Protein AF-A0A0U1QLQ9-F1 (afdb_monomer_lite)

Radius of gyration: 35.47 Å; chains: 1; bounding box: 81×44×113 Å

Sequence (411 aa):
MPATIQFEFLFEKKGKKLAPIKEKYQLQTKENSLTITPEFLYQYFPNLKDKEKVVGFNAHIDCDKLFLVIKEFTYFTLQKFGLSSGNVALLKVFDISDFFRINGLSVERFDVERSNNLIANCNIQELNIGIATNYDLIGDSSNKSPNPINTDIRESKLNRIRLFVPQARVNIQNSSCEKLVFESPVRIVEDLHIWENTTIDMLTFIGDFKKIQIKNSNLRKMLFTKNAQVEDIDIESAIIENIHNADEKTFKNKTLDNWLLIAESAKNANNPTLFSLANFEYLKLERKSNTNYLQKLLNISMELTSGYGYRPFRTVLSSLLIWILFAILYWLISIYANGGLRLINGEIISGLKGLGYAAYFSLITFTTTAFGDITPVGLLAKLFAGIQTLLGITFMSLFIFALTKRYGSFK

Organism: NCBI:txid1069536

InterPro domains:
  IPR013099 Potassium channel domain [PF07885] (323-405)

pLDDT: mean 87.82, std 10.98, range [46.94, 98.56]

Structure (mmCIF, N/CA/C/O backbone):
data_AF-A0A0U1QLQ9-F1
#
_entry.id   AF-A0A0U1QLQ9-F1
#
loop_
_atom_site.group_PDB
_atom_site.id
_atom_site.type_symbol
_atom_site.label_atom_id
_atom_site.label_alt_id
_atom_site.label_comp_id
_atom_site.label_asym_id
_atom_site.label_entity_id
_atom_site.label_seq_id
_atom_site.pdbx_PDB_ins_code
_atom_site.Cartn_x
_atom_site.Cartn_y
_atom_site.Cartn_z
_atom_site.occupancy
_atom_site.B_iso_or_equiv
_atom_site.auth_seq_id
_atom_site.auth_comp_id
_atom_site.auth_asym_id
_atom_site.auth_atom_id
_atom_site.pdbx_PDB_model_num
ATOM 1 N N . MET A 1 1 ? -35.729 -6.493 23.228 1.00 65.19 1 MET A N 1
ATOM 2 C CA . MET A 1 1 ? -35.394 -7.291 24.432 1.00 65.19 1 MET A CA 1
ATOM 3 C C . MET A 1 1 ? -34.619 -6.399 25.391 1.00 65.19 1 MET A C 1
ATOM 5 O O . MET A 1 1 ? -33.922 -5.527 24.885 1.00 65.19 1 MET A O 1
ATOM 9 N N . PRO A 1 2 ? -34.752 -6.546 26.724 1.00 79.44 2 PRO A N 1
ATOM 10 C CA . PRO A 1 2 ? -33.884 -5.821 27.650 1.00 79.44 2 PRO A CA 1
ATOM 11 C C . PRO A 1 2 ? -32.430 -6.237 27.415 1.00 79.44 2 PRO A C 1
ATOM 13 O O . PRO A 1 2 ? -32.144 -7.428 27.284 1.00 79.44 2 PRO A O 1
ATOM 16 N N . ALA A 1 3 ? -31.526 -5.265 27.345 1.00 88.19 3 ALA A N 1
ATOM 17 C CA . ALA A 1 3 ? -30.106 -5.548 27.244 1.00 88.19 3 ALA A CA 1
ATOM 18 C C . ALA A 1 3 ? -29.609 -6.097 28.585 1.00 88.19 3 ALA A C 1
ATOM 20 O O . ALA A 1 3 ? -29.922 -5.550 29.648 1.00 88.19 3 ALA A O 1
ATOM 21 N N . THR A 1 4 ? -28.834 -7.174 28.527 1.00 91.12 4 THR A N 1
ATOM 22 C CA . THR A 1 4 ? -28.222 -7.810 29.692 1.00 91.12 4 THR A CA 1
ATOM 23 C C . THR A 1 4 ? -26.712 -7.749 29.555 1.00 91.12 4 THR A C 1
ATOM 25 O O . THR A 1 4 ? -26.159 -8.171 28.543 1.00 91.12 4 THR A O 1
ATOM 28 N N . ILE A 1 5 ? -26.033 -7.242 30.582 1.00 92.81 5 ILE A N 1
ATOM 29 C CA . ILE A 1 5 ? -24.573 -7.206 30.642 1.00 92.81 5 ILE A CA 1
ATOM 30 C C . ILE A 1 5 ? -24.119 -7.880 31.930 1.00 92.81 5 ILE A C 1
ATOM 32 O O . ILE A 1 5 ? -24.529 -7.492 33.022 1.00 92.81 5 ILE A O 1
ATOM 36 N N . GLN A 1 6 ? -23.270 -8.893 31.804 1.00 92.81 6 GLN A N 1
ATOM 37 C CA . GLN A 1 6 ? -22.666 -9.584 32.935 1.00 92.81 6 GLN A CA 1
ATOM 38 C C . GLN A 1 6 ? -21.199 -9.180 33.063 1.00 92.81 6 GLN A C 1
ATOM 40 O O . GLN A 1 6 ? -20.402 -9.483 32.179 1.00 92.81 6 GLN A O 1
ATOM 45 N N . PHE A 1 7 ? -20.852 -8.542 34.174 1.00 92.56 7 PHE A N 1
ATOM 46 C CA . PHE A 1 7 ? -19.524 -8.043 34.495 1.00 92.56 7 PHE A CA 1
ATOM 47 C C . PHE A 1 7 ? -18.766 -8.964 35.450 1.00 92.56 7 PHE A C 1
ATOM 49 O O . PHE A 1 7 ? -19.333 -9.550 36.373 1.00 92.56 7 PHE A O 1
ATOM 56 N N . GLU A 1 8 ? -17.455 -8.994 35.265 1.00 90.81 8 GLU A N 1
ATOM 57 C CA . GLU A 1 8 ? -16.444 -9.445 36.214 1.00 90.81 8 GLU A CA 1
ATOM 58 C C . GLU A 1 8 ? -15.464 -8.277 36.397 1.00 90.81 8 GLU A C 1
ATOM 60 O O . GLU A 1 8 ? -14.734 -7.913 35.469 1.00 90.81 8 GLU A O 1
ATOM 65 N N . PHE A 1 9 ? -15.501 -7.629 37.564 1.00 89.06 9 PHE A N 1
ATOM 66 C CA . PHE A 1 9 ? -14.735 -6.406 37.818 1.00 89.06 9 PHE A CA 1
ATOM 67 C C . PHE A 1 9 ? -13.292 -6.692 38.241 1.00 89.06 9 PHE A C 1
ATOM 69 O O . PHE A 1 9 ? -12.988 -7.664 38.937 1.00 89.06 9 PHE A O 1
ATOM 76 N N . LEU A 1 10 ? -12.401 -5.793 37.827 1.00 83.25 10 LEU A N 1
ATOM 77 C CA . LEU A 1 10 ? -10.993 -5.769 38.201 1.00 83.25 10 LEU A CA 1
ATOM 78 C C . LEU A 1 10 ? -10.754 -4.586 39.142 1.00 83.25 10 LEU A C 1
ATOM 80 O O . LEU A 1 10 ? -11.123 -3.452 38.824 1.00 83.25 10 LEU A O 1
ATOM 84 N N . PHE A 1 11 ? -10.111 -4.853 40.278 1.00 81.06 11 PHE A N 1
ATOM 85 C CA . PHE A 1 11 ? -9.882 -3.875 41.342 1.00 81.06 11 PHE A CA 1
ATOM 86 C C . PHE A 1 11 ? -8.389 -3.607 41.550 1.00 81.06 11 PHE A C 1
ATOM 88 O O . PHE A 1 11 ? -7.538 -4.454 41.266 1.00 81.06 11 PHE A O 1
ATOM 95 N N . GLU A 1 12 ? -8.066 -2.420 42.058 1.00 70.50 12 GLU A N 1
ATOM 96 C CA . GLU A 1 12 ? -6.713 -2.061 42.483 1.00 70.50 12 GLU A CA 1
ATOM 97 C C . GLU A 1 12 ? -6.641 -1.850 43.997 1.00 70.50 12 GLU A C 1
ATOM 99 O O . GLU A 1 12 ? -7.296 -0.957 44.543 1.00 70.50 12 GLU A O 1
ATOM 104 N N . LYS A 1 13 ? -5.747 -2.598 44.661 1.00 60.44 13 LYS A N 1
ATOM 105 C CA . LYS A 1 13 ? -5.371 -2.368 46.063 1.00 60.44 13 LYS A CA 1
ATOM 106 C C . LYS A 1 13 ? -3.977 -1.782 46.143 1.00 60.44 13 LYS A C 1
ATOM 108 O O . LYS A 1 13 ? -3.011 -2.439 45.759 1.00 60.44 13 LYS A O 1
ATOM 113 N N . LYS A 1 14 ? -3.843 -0.594 46.742 1.00 55.97 14 LYS A N 1
ATOM 114 C CA . LYS A 1 14 ? -2.542 -0.010 47.139 1.00 55.97 14 LYS A CA 1
ATOM 115 C C . LYS A 1 14 ? -1.480 -0.031 46.015 1.00 55.97 14 LYS A C 1
ATOM 117 O O . LYS A 1 14 ? -0.329 -0.379 46.268 1.00 55.97 14 LYS A O 1
ATOM 122 N N . GLY A 1 15 ? -1.865 0.295 44.778 1.00 52.91 15 GLY A N 1
ATOM 123 C CA . GLY A 1 15 ? -0.939 0.378 43.639 1.00 52.91 15 GLY A CA 1
ATOM 124 C C . GLY A 1 15 ? -0.463 -0.967 43.071 1.00 52.91 15 GLY A C 1
ATOM 125 O O . GLY A 1 15 ? 0.514 -1.002 42.326 1.00 52.91 15 GLY A O 1
ATOM 126 N N . LYS A 1 16 ? -1.103 -2.090 43.432 1.00 52.94 16 LYS A N 1
ATOM 127 C CA . LYS A 1 16 ? -0.876 -3.405 42.811 1.00 52.94 16 LYS A CA 1
ATOM 128 C C . LYS A 1 16 ? -2.162 -3.888 42.131 1.00 52.94 16 LYS A C 1
ATOM 130 O O . LYS A 1 16 ? -3.211 -3.973 42.769 1.00 52.94 16 LYS A O 1
ATOM 135 N N . LYS A 1 17 ? -2.058 -4.233 40.839 1.00 53.06 17 LYS A N 1
ATOM 136 C CA . LYS A 1 17 ? -3.129 -4.827 40.016 1.00 53.06 17 LYS A CA 1
ATOM 137 C C . LYS A 1 17 ? -3.564 -6.147 40.670 1.00 53.06 17 LYS A C 1
ATOM 139 O O . LYS A 1 17 ? -2.755 -7.074 40.743 1.00 53.06 17 LYS A O 1
ATOM 144 N N . LEU A 1 18 ? -4.784 -6.228 41.207 1.00 55.88 18 LEU A N 1
ATOM 145 C CA . LEU A 1 18 ? -5.286 -7.472 41.793 1.00 55.88 18 LEU A CA 1
ATOM 146 C C . LEU A 1 18 ? -5.869 -8.398 40.721 1.00 55.88 18 LEU A C 1
ATOM 148 O O . LEU A 1 18 ? -6.335 -7.964 39.667 1.00 55.88 18 LEU A O 1
ATOM 152 N N . ALA A 1 19 ? -5.844 -9.696 41.026 1.00 54.41 19 ALA A N 1
ATOM 153 C CA . ALA A 1 19 ? -6.533 -10.728 40.264 1.00 54.41 19 ALA A CA 1
ATOM 154 C C . ALA A 1 19 ? -8.066 -10.528 40.324 1.00 54.41 19 ALA A C 1
ATOM 156 O O . ALA A 1 19 ? -8.571 -10.038 41.338 1.00 54.41 19 ALA A O 1
ATOM 157 N N . PRO A 1 20 ? -8.812 -10.914 39.269 1.00 54.22 20 PRO A N 1
ATOM 158 C CA . PRO A 1 20 ? -10.264 -10.757 39.202 1.00 54.22 20 PRO A CA 1
ATOM 159 C C . PRO A 1 20 ? -10.953 -11.422 40.394 1.00 54.22 20 PRO A C 1
ATOM 161 O O . PRO A 1 20 ? -10.746 -12.607 40.669 1.00 54.22 20 PRO A O 1
ATOM 164 N N . ILE A 1 21 ? -11.812 -10.670 41.083 1.00 56.97 21 ILE A N 1
ATOM 165 C CA . ILE A 1 21 ? -12.752 -11.261 42.033 1.00 56.97 21 ILE A CA 1
ATOM 166 C C . ILE A 1 21 ? -13.763 -12.042 41.187 1.00 56.97 21 ILE A C 1
ATOM 168 O O . ILE A 1 21 ? -14.421 -11.463 40.329 1.00 56.97 21 ILE A O 1
ATOM 172 N N . LYS A 1 22 ? -13.896 -13.356 41.414 1.00 58.44 22 LYS A N 1
ATOM 173 C CA . LYS A 1 22 ? -14.822 -14.259 40.688 1.00 58.44 22 LYS A CA 1
ATOM 174 C C . LYS A 1 22 ? -16.315 -13.979 40.952 1.00 58.44 22 LYS A C 1
ATOM 176 O O . LYS A 1 22 ? -17.156 -14.850 40.737 1.00 58.44 22 LYS A O 1
ATOM 181 N N . GLU A 1 23 ? -16.657 -12.802 41.457 1.00 76.06 23 GLU A N 1
ATOM 182 C CA . GLU A 1 23 ? -18.043 -12.386 41.620 1.00 76.06 23 GLU A CA 1
ATOM 183 C C . GLU A 1 23 ? -18.551 -11.816 40.297 1.00 76.06 23 GLU A C 1
ATOM 185 O O . GLU A 1 23 ? -17.954 -10.910 39.714 1.00 76.06 23 GLU A O 1
ATOM 190 N N . LYS A 1 24 ? -19.664 -12.375 39.830 1.00 84.69 24 LYS A N 1
ATOM 191 C CA . LYS A 1 24 ? -20.353 -11.942 38.619 1.00 84.69 24 LYS A CA 1
ATOM 192 C C . LYS A 1 24 ? -21.438 -10.946 38.997 1.00 84.69 24 LYS A C 1
ATOM 194 O O . LYS A 1 24 ? -22.264 -11.234 39.859 1.00 84.69 24 LYS A O 1
ATOM 199 N N . TYR A 1 25 ? -21.450 -9.806 38.324 1.00 89.06 25 TYR A N 1
ATOM 200 C CA . TYR A 1 25 ? -22.434 -8.746 38.516 1.00 89.06 25 TYR A CA 1
ATOM 201 C C . TYR A 1 25 ? -23.281 -8.631 37.257 1.00 89.06 25 TYR A C 1
ATOM 203 O O . TYR A 1 25 ? -22.741 -8.590 36.157 1.00 89.06 25 TYR A O 1
ATOM 211 N N . GLN A 1 26 ? -24.603 -8.591 37.390 1.00 91.38 26 GLN A N 1
ATOM 212 C CA . GLN A 1 26 ? -25.503 -8.537 36.241 1.00 91.38 26 GLN A CA 1
ATOM 213 C C . GLN A 1 26 ? -26.247 -7.206 36.220 1.00 91.38 26 GLN A C 1
ATOM 215 O O . GLN A 1 26 ? -26.861 -6.811 37.208 1.00 91.38 26 GLN A O 1
ATOM 220 N N . LEU A 1 27 ? -26.191 -6.530 35.078 1.00 91.44 27 LEU A N 1
ATOM 221 C CA . LEU A 1 27 ? -26.955 -5.332 34.772 1.00 91.44 27 LEU A CA 1
ATOM 222 C C . LEU A 1 27 ? -28.006 -5.689 33.729 1.00 91.44 27 LEU A C 1
ATOM 224 O O . LEU A 1 27 ? -27.682 -6.256 32.685 1.00 91.44 27 LEU A O 1
ATOM 228 N N . GLN A 1 28 ? -29.257 -5.342 34.005 1.00 90.19 28 GLN A N 1
ATOM 229 C CA . GLN A 1 28 ? -30.341 -5.425 33.033 1.00 90.19 28 GLN A CA 1
ATOM 230 C C . GLN A 1 28 ? -30.931 -4.036 32.843 1.00 90.19 28 GLN A C 1
ATOM 232 O O . GLN A 1 28 ? -31.251 -3.352 33.817 1.00 90.19 28 GLN A O 1
ATOM 237 N N . THR A 1 29 ? -31.086 -3.625 31.589 1.00 85.56 29 THR A N 1
ATOM 238 C CA . THR A 1 29 ? -31.722 -2.354 31.247 1.00 85.56 29 THR A CA 1
ATOM 239 C C . THR A 1 29 ? -32.743 -2.537 30.132 1.00 85.56 29 THR A C 1
ATOM 241 O O . THR A 1 29 ? -32.552 -3.322 29.203 1.00 85.56 29 THR A O 1
ATOM 244 N N . LYS A 1 30 ? -33.863 -1.819 30.243 1.00 84.88 30 LYS A N 1
ATOM 245 C CA . LYS A 1 30 ? -34.849 -1.670 29.162 1.00 84.88 30 LYS A CA 1
ATOM 246 C C . LYS A 1 30 ? -34.578 -0.430 28.310 1.00 84.88 30 LYS A C 1
ATOM 248 O O . LYS A 1 30 ? -35.260 -0.233 27.310 1.00 84.88 30 LYS A O 1
ATOM 253 N N . GLU A 1 31 ? -33.631 0.407 28.721 1.00 85.75 31 GLU A N 1
ATOM 254 C CA . GLU A 1 31 ? -33.234 1.584 27.964 1.00 85.75 31 GLU A CA 1
ATOM 255 C C . GLU A 1 31 ? -32.394 1.173 26.760 1.00 85.75 31 GLU A C 1
ATOM 257 O O . GLU A 1 31 ? -31.558 0.271 26.832 1.00 85.75 31 GLU A O 1
ATOM 262 N N . ASN A 1 32 ? -32.595 1.879 25.651 1.00 85.81 32 ASN A N 1
ATOM 263 C CA . ASN A 1 32 ? -31.818 1.653 24.438 1.00 85.81 32 ASN A CA 1
ATOM 264 C C . ASN A 1 32 ? -30.446 2.334 24.500 1.00 85.81 32 ASN A C 1
ATOM 266 O O . ASN A 1 32 ? -29.627 2.103 23.620 1.00 85.81 32 ASN A O 1
ATOM 270 N N . SER A 1 33 ? -30.178 3.162 25.511 1.00 92.25 33 SER A N 1
ATOM 271 C CA . SER A 1 33 ? -28.897 3.836 25.713 1.00 92.25 33 SER A CA 1
ATOM 272 C C . SER A 1 33 ? -28.315 3.505 27.075 1.00 92.25 33 SER A C 1
ATOM 274 O O . SER A 1 33 ? -29.016 3.591 28.076 1.00 92.25 33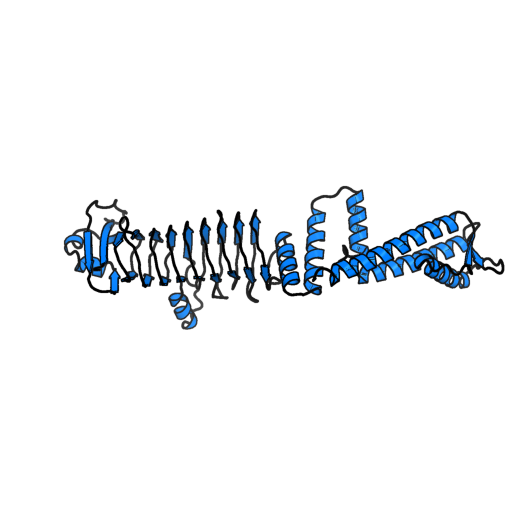 SER A O 1
ATOM 276 N N . LEU A 1 34 ? -27.026 3.189 27.121 1.00 94.69 34 LEU A N 1
ATOM 277 C CA . LEU A 1 34 ? -26.309 2.916 28.356 1.00 94.69 34 LEU A CA 1
ATOM 278 C C . LEU A 1 34 ? -24.933 3.578 28.312 1.00 94.69 34 LEU A C 1
ATOM 280 O O . LEU A 1 34 ? -24.163 3.366 27.378 1.00 94.69 34 LEU A O 1
ATOM 284 N N . THR A 1 35 ? -24.617 4.357 29.346 1.00 95.94 35 THR A N 1
ATOM 285 C CA . THR A 1 35 ? -23.278 4.922 29.544 1.00 95.94 35 THR A CA 1
ATOM 286 C C . THR A 1 35 ? -22.642 4.272 30.762 1.00 95.94 35 THR A C 1
ATOM 288 O O . THR A 1 35 ? -23.137 4.414 31.875 1.00 95.94 35 THR A O 1
ATOM 291 N N . ILE A 1 36 ? -21.546 3.551 30.547 1.00 95.38 36 ILE A N 1
ATOM 292 C CA . ILE A 1 36 ? -20.789 2.854 31.579 1.00 95.38 36 ILE A CA 1
ATOM 293 C C . ILE A 1 36 ? -19.572 3.706 31.939 1.00 95.38 36 ILE A C 1
ATOM 295 O O . ILE A 1 36 ? -18.680 3.922 31.117 1.00 95.38 36 ILE A O 1
ATOM 299 N N . THR A 1 37 ? -19.543 4.153 33.190 1.00 94.38 37 THR A N 1
ATOM 300 C CA . THR A 1 37 ? -18.423 4.853 33.833 1.00 94.38 37 THR A CA 1
ATOM 301 C C . THR A 1 37 ? -18.168 4.209 35.198 1.00 94.38 37 THR A C 1
ATOM 303 O O . THR A 1 37 ? -19.065 3.531 35.719 1.00 94.38 37 THR A O 1
ATOM 306 N N . PRO A 1 38 ? -16.992 4.406 35.815 1.00 90.44 38 PRO A N 1
ATOM 307 C CA . PRO A 1 38 ? -16.766 3.972 37.190 1.00 90.44 38 PRO A CA 1
ATOM 308 C C . PRO A 1 38 ? -17.847 4.489 38.158 1.00 90.44 38 PRO A C 1
ATOM 310 O O . PRO A 1 38 ? -18.392 3.709 38.938 1.00 90.44 38 PRO A O 1
ATOM 313 N N . GLU A 1 39 ? -18.232 5.767 38.067 1.00 90.12 39 GLU A N 1
ATOM 314 C CA . GLU A 1 39 ? -19.271 6.382 38.910 1.00 90.12 39 GLU A CA 1
ATOM 315 C C . GLU A 1 39 ? -20.626 5.698 38.737 1.00 90.12 39 GLU A C 1
ATOM 317 O O . GLU A 1 39 ? -21.284 5.381 39.729 1.00 90.12 39 GLU A O 1
ATOM 322 N N . PHE A 1 40 ? -21.025 5.439 37.488 1.00 92.00 40 PHE A N 1
ATOM 323 C CA . PHE A 1 40 ? -22.266 4.732 37.182 1.00 92.00 40 PHE A CA 1
ATOM 324 C C . PHE A 1 40 ? -22.280 3.331 37.809 1.00 92.00 40 PHE A C 1
ATOM 326 O O . PHE A 1 40 ? -23.265 2.937 38.435 1.00 92.00 40 PHE A O 1
ATOM 333 N N . LEU A 1 41 ? -21.171 2.591 37.709 1.00 90.88 41 LEU A N 1
ATOM 334 C CA . LEU A 1 41 ? -21.067 1.250 38.287 1.00 90.88 41 LEU A CA 1
ATOM 335 C C . LEU A 1 41 ? -21.163 1.268 39.819 1.00 90.88 41 LEU A C 1
ATOM 337 O O . LEU A 1 41 ? -21.852 0.419 40.380 1.00 90.88 41 LEU A O 1
ATOM 341 N N . TYR A 1 42 ? -20.552 2.242 40.503 1.00 89.00 42 TYR A N 1
ATOM 342 C CA . TYR A 1 42 ? -20.688 2.389 41.961 1.00 89.00 42 TYR A CA 1
ATOM 343 C C . TYR A 1 42 ? -22.099 2.785 42.408 1.00 89.00 42 TYR A C 1
ATOM 345 O O . TYR A 1 42 ? -22.488 2.495 43.542 1.00 89.00 42 TYR A O 1
ATOM 353 N N . GLN A 1 43 ? -22.852 3.494 41.563 1.00 89.50 43 GLN A N 1
ATOM 354 C CA . GLN A 1 43 ? -24.252 3.825 41.831 1.00 89.50 43 GLN A CA 1
ATOM 355 C C . GLN A 1 43 ? -25.154 2.601 41.651 1.00 89.50 43 GLN A C 1
ATOM 357 O O . GLN A 1 43 ? -26.009 2.349 42.498 1.00 89.50 43 GLN A O 1
ATOM 362 N N . TYR A 1 44 ? -24.944 1.830 40.580 1.00 89.94 44 TYR A N 1
ATOM 363 C CA . TYR A 1 44 ? -25.766 0.663 40.255 1.00 89.94 44 TYR A CA 1
ATOM 364 C C . TYR A 1 44 ? -25.454 -0.554 41.139 1.00 89.94 44 TYR A C 1
ATOM 366 O O . TYR A 1 44 ? -26.355 -1.308 41.501 1.00 89.94 44 TYR A O 1
ATOM 374 N N . PHE A 1 45 ? -24.190 -0.732 41.535 1.00 88.88 45 PHE A N 1
ATOM 375 C CA . PHE A 1 45 ? -23.744 -1.792 42.438 1.00 88.88 45 PHE A CA 1
ATOM 376 C C . PHE A 1 45 ? -23.136 -1.185 43.716 1.00 88.88 45 PHE A C 1
ATOM 378 O O . PHE A 1 45 ? -21.911 -1.089 43.830 1.00 88.88 45 PHE A O 1
ATOM 385 N N . PRO A 1 46 ? -23.958 -0.805 44.715 1.00 82.44 46 PRO A N 1
ATOM 386 C CA . PRO A 1 46 ? -23.480 -0.171 45.948 1.00 82.44 46 PRO A CA 1
ATOM 387 C C . PRO A 1 46 ? -22.394 -0.972 46.680 1.00 82.44 46 PRO A C 1
ATOM 389 O O . PRO A 1 46 ? -21.469 -0.381 47.229 1.00 82.44 46 PRO A O 1
ATOM 392 N N . ASN A 1 47 ? -22.449 -2.307 46.598 1.00 80.88 47 ASN A N 1
ATOM 393 C CA . ASN A 1 47 ? -21.472 -3.226 47.196 1.00 80.88 47 ASN A CA 1
ATOM 394 C C . ASN A 1 47 ? -20.039 -3.058 46.645 1.00 80.88 47 ASN A C 1
ATOM 396 O O . ASN A 1 47 ? -19.095 -3.584 47.231 1.00 80.88 47 ASN A O 1
ATOM 400 N N . LEU A 1 48 ? -19.860 -2.355 45.517 1.00 79.00 48 LEU A N 1
ATOM 401 C CA . LEU A 1 48 ? -18.541 -2.028 44.968 1.00 79.00 48 LEU A CA 1
ATOM 402 C C . LEU A 1 48 ? -17.852 -0.892 45.730 1.00 79.00 48 LEU A C 1
ATOM 404 O O . LEU A 1 48 ? -16.627 -0.846 45.738 1.00 79.00 48 LEU A O 1
ATOM 408 N N . LYS A 1 49 ? -18.598 0.013 46.383 1.00 67.25 49 LYS A N 1
ATOM 409 C CA . LYS A 1 49 ? -18.005 1.167 47.089 1.00 67.25 49 LYS A CA 1
ATOM 410 C C . LYS A 1 49 ? -17.092 0.750 48.242 1.00 67.25 49 LYS A C 1
ATOM 412 O O . LYS A 1 49 ? -16.112 1.435 48.519 1.00 67.25 49 LYS A O 1
ATOM 417 N N . ASP A 1 50 ? -17.388 -0.389 48.861 1.00 63.88 50 ASP A N 1
ATOM 418 C CA . ASP A 1 50 ? -16.607 -0.947 49.968 1.00 63.88 50 ASP A CA 1
ATOM 419 C C . ASP A 1 50 ? -15.390 -1.763 49.485 1.00 63.88 50 ASP A C 1
ATOM 421 O O . ASP A 1 50 ? -14.533 -2.152 50.282 1.00 63.88 50 ASP A O 1
ATOM 425 N N . LYS A 1 51 ? -15.294 -2.024 48.172 1.00 59.66 51 LYS A N 1
ATOM 426 C CA . LYS A 1 51 ? -14.288 -2.879 47.534 1.00 59.66 51 LYS A CA 1
ATOM 427 C C . LYS A 1 51 ? -13.444 -2.091 46.529 1.00 59.66 51 LYS A C 1
ATOM 429 O O . LYS A 1 51 ? -13.652 -2.251 45.343 1.00 59.66 51 LYS A O 1
ATOM 434 N N . GLU A 1 52 ? -12.445 -1.334 46.991 1.00 68.81 52 GLU A N 1
ATOM 435 C CA . GLU A 1 52 ? -11.346 -0.774 46.165 1.00 68.81 52 GLU A CA 1
ATOM 436 C C . GLU A 1 52 ? -11.749 -0.023 44.867 1.00 68.81 52 GLU A C 1
ATOM 438 O O . GLU A 1 52 ? -12.911 0.107 44.501 1.00 68.81 52 GLU A O 1
ATOM 443 N N . LYS A 1 53 ? -10.786 0.580 44.160 1.00 81.12 53 LYS A N 1
ATOM 444 C CA . LYS A 1 53 ? -11.094 1.307 42.918 1.00 81.12 53 LYS A CA 1
ATOM 445 C C . LYS A 1 53 ? -11.290 0.309 41.768 1.00 81.12 53 LYS A C 1
ATOM 447 O O . LYS A 1 53 ? -10.362 -0.436 41.455 1.00 81.12 53 LYS A O 1
ATOM 452 N N . VAL A 1 54 ? -12.456 0.319 41.117 1.00 85.06 54 VAL A N 1
ATOM 453 C CA . VAL A 1 54 ? -12.711 -0.386 39.849 1.00 85.06 54 VAL A CA 1
ATOM 454 C C . VAL A 1 54 ? -11.822 0.222 38.769 1.00 85.06 54 VAL A C 1
ATOM 456 O O . VAL A 1 54 ? -11.962 1.389 38.407 1.00 85.06 54 VAL A O 1
ATOM 459 N N . VAL A 1 55 ? -10.895 -0.581 38.261 1.00 87.88 55 VAL A N 1
ATOM 460 C CA . VAL A 1 55 ? -9.909 -0.172 37.247 1.00 87.88 55 VAL A CA 1
ATOM 461 C C . VAL A 1 55 ? -10.336 -0.613 35.849 1.00 87.88 55 VAL A C 1
ATOM 463 O O . VAL A 1 55 ? -9.897 -0.054 34.845 1.00 87.88 55 VAL A O 1
ATOM 466 N N . GLY A 1 56 ? -11.170 -1.648 35.777 1.00 90.88 56 GLY A N 1
ATOM 467 C CA . GLY A 1 56 ? -11.569 -2.277 34.532 1.00 90.88 56 GLY A CA 1
ATOM 468 C C . GLY A 1 56 ? -12.543 -3.426 34.733 1.00 90.88 56 GLY A C 1
ATOM 469 O O . GLY A 1 56 ? -12.932 -3.740 35.860 1.00 90.88 56 GLY A O 1
ATOM 470 N N . PHE A 1 57 ? -12.931 -4.069 33.636 1.00 92.94 57 PHE A N 1
ATOM 471 C CA . PHE A 1 57 ? -13.886 -5.174 33.676 1.00 92.94 57 PHE A CA 1
ATOM 472 C C . PHE A 1 57 ? -13.754 -6.126 32.489 1.00 92.94 57 PHE A C 1
ATOM 474 O O . PHE A 1 57 ? -13.339 -5.740 31.399 1.00 92.94 57 PHE A O 1
ATOM 481 N N . ASN A 1 58 ? -14.198 -7.363 32.687 1.00 93.75 58 ASN A N 1
ATOM 482 C CA . ASN A 1 58 ? -14.597 -8.252 31.603 1.00 93.75 58 ASN A CA 1
ATOM 483 C C . ASN A 1 58 ? -16.121 -8.321 31.587 1.00 93.75 58 ASN A C 1
ATOM 485 O O . ASN A 1 58 ? -16.734 -8.567 32.621 1.00 93.75 58 ASN A O 1
ATOM 489 N N . ALA A 1 59 ? -16.737 -8.097 30.433 1.00 94.19 59 ALA A N 1
ATOM 490 C CA . ALA A 1 59 ? -18.182 -8.077 30.290 1.00 94.19 59 ALA A CA 1
ATOM 491 C C . ALA A 1 59 ? -18.648 -8.984 29.155 1.00 94.19 59 ALA A C 1
ATOM 493 O O . ALA A 1 59 ? -18.042 -9.023 28.084 1.00 94.19 59 ALA A O 1
ATOM 494 N N . HIS A 1 60 ? -19.767 -9.663 29.390 1.00 94.44 60 HIS A N 1
ATOM 495 C CA . HIS A 1 60 ? -20.522 -10.365 28.364 1.00 94.44 60 HIS A CA 1
ATOM 496 C C . HIS A 1 60 ? -21.851 -9.650 28.135 1.00 94.44 60 HIS A C 1
ATOM 498 O O . HIS A 1 60 ? -22.580 -9.414 29.097 1.00 94.44 60 HIS A O 1
ATOM 504 N N . ILE A 1 61 ? -22.160 -9.311 26.886 1.00 93.31 61 ILE A N 1
ATOM 505 C CA . ILE A 1 61 ? -23.357 -8.561 26.506 1.00 93.31 61 ILE A CA 1
ATOM 506 C C . ILE A 1 61 ? -24.313 -9.410 25.666 1.00 93.31 61 ILE A C 1
ATOM 508 O O . ILE A 1 61 ? -23.925 -10.078 24.705 1.00 93.31 61 ILE A O 1
ATOM 512 N N . ASP A 1 62 ? -25.585 -9.352 26.034 1.00 92.31 62 ASP A N 1
ATOM 513 C CA . ASP A 1 62 ? -26.716 -9.778 25.226 1.00 92.31 62 ASP A CA 1
ATOM 514 C C . ASP A 1 62 ? -27.599 -8.560 24.959 1.00 92.31 62 ASP A C 1
ATOM 516 O O . ASP A 1 62 ? -28.182 -7.979 25.881 1.00 92.31 62 ASP A O 1
ATOM 520 N N . CYS A 1 63 ? -27.644 -8.123 23.705 1.00 90.00 63 CYS A N 1
ATOM 521 C CA . CYS A 1 63 ? -28.456 -6.992 23.299 1.00 90.00 63 CYS A CA 1
ATOM 522 C C . CYS A 1 63 ? -28.872 -7.078 21.830 1.00 90.00 63 CYS A C 1
ATOM 524 O O . CYS A 1 63 ? -28.216 -7.714 20.994 1.00 90.00 63 CYS A O 1
ATOM 526 N N . ASP A 1 64 ? -29.942 -6.348 21.525 1.00 90.19 64 ASP A N 1
ATOM 527 C CA . ASP A 1 64 ? -30.359 -6.032 20.168 1.00 90.19 64 ASP A CA 1
ATOM 528 C C . ASP A 1 64 ? -30.592 -4.520 20.057 1.00 90.19 64 ASP A C 1
ATOM 530 O O . ASP A 1 64 ? -31.505 -3.984 20.687 1.00 90.19 64 ASP A O 1
ATOM 534 N N . LYS A 1 65 ? -29.729 -3.843 19.289 1.00 88.81 65 LYS A N 1
ATOM 535 C CA . LYS A 1 65 ? -29.728 -2.393 19.018 1.00 88.81 65 LYS A CA 1
ATOM 536 C C . LYS A 1 65 ? -29.528 -1.497 20.247 1.00 88.81 65 LYS A C 1
ATOM 538 O O . LYS A 1 65 ? -30.284 -0.556 20.478 1.00 88.81 65 LYS A O 1
ATOM 543 N N . LEU A 1 66 ? -28.468 -1.753 21.013 1.00 93.12 66 LEU A N 1
ATOM 544 C CA . LEU A 1 66 ? -28.057 -0.884 22.124 1.00 93.12 66 LEU A CA 1
ATOM 545 C C . LEU A 1 66 ? -27.134 0.257 21.651 1.00 93.12 66 LEU A C 1
ATOM 547 O O . LEU A 1 66 ? -26.223 0.031 20.854 1.00 93.12 66 LEU A O 1
ATOM 551 N N . PHE A 1 67 ? -27.332 1.462 22.189 1.00 95.50 67 PHE A N 1
ATOM 552 C CA . PHE A 1 67 ? -26.368 2.564 22.170 1.00 95.50 67 PHE A CA 1
ATOM 553 C C . PHE A 1 67 ? -25.509 2.478 23.436 1.00 95.50 67 PHE A C 1
ATOM 555 O O . PHE A 1 67 ? -25.968 2.808 24.528 1.00 95.50 67 PHE A O 1
ATOM 562 N N . LEU A 1 68 ? -24.271 2.016 23.306 1.00 96.25 68 LEU A N 1
ATOM 563 C CA . LEU A 1 68 ? -23.361 1.774 24.417 1.00 96.25 68 LEU A CA 1
ATOM 564 C C . LEU A 1 68 ? -22.193 2.761 24.391 1.00 96.25 68 LEU A C 1
ATOM 566 O O . LEU A 1 68 ? -21.452 2.835 23.414 1.00 96.25 68 LEU A O 1
ATOM 570 N N . VAL A 1 69 ? -22.000 3.486 25.488 1.00 97.25 69 VAL A N 1
ATOM 571 C CA . VAL A 1 69 ? -20.844 4.362 25.702 1.00 97.25 69 VAL A CA 1
ATOM 572 C C . VAL A 1 69 ? -20.038 3.827 26.880 1.00 97.25 69 VAL A C 1
ATOM 574 O O . VAL A 1 69 ? -20.597 3.616 27.950 1.00 97.25 69 VAL A O 1
ATOM 577 N N . ILE A 1 70 ? -18.737 3.610 26.705 1.00 97.12 70 ILE A N 1
ATOM 578 C CA . ILE A 1 70 ? -17.818 3.170 27.765 1.00 97.12 70 ILE A CA 1
ATOM 579 C C . ILE A 1 70 ? -16.699 4.200 27.877 1.00 97.12 70 ILE A C 1
ATOM 581 O O . ILE A 1 70 ? -16.069 4.530 26.871 1.00 97.12 70 ILE A O 1
ATOM 585 N N . LYS A 1 71 ? -16.444 4.711 29.084 1.00 95.69 71 LYS A N 1
ATOM 586 C CA . LYS A 1 71 ? -15.407 5.728 29.289 1.00 95.69 71 LYS A CA 1
ATOM 587 C C . LYS A 1 71 ? -14.680 5.616 30.625 1.00 95.69 71 LYS A C 1
ATOM 589 O O . LYS A 1 71 ? -15.248 5.107 31.587 1.00 95.69 71 LYS A O 1
ATOM 594 N N . GLU A 1 72 ? -13.456 6.145 30.665 1.00 93.75 72 GLU A N 1
ATOM 595 C CA . GLU A 1 72 ? -12.681 6.411 31.893 1.00 93.75 72 GLU A CA 1
ATOM 596 C C . GLU A 1 72 ? -12.228 5.149 32.663 1.00 93.75 72 GLU A C 1
ATOM 598 O O . GLU A 1 72 ? -12.073 5.163 33.885 1.00 93.75 72 GLU A O 1
ATOM 603 N N . PHE A 1 73 ? -11.975 4.046 31.950 1.00 93.44 73 PHE A N 1
ATOM 604 C CA . PHE A 1 73 ? -11.383 2.828 32.521 1.00 93.44 73 PHE A CA 1
ATOM 605 C C . PHE A 1 73 ? -9.912 2.689 32.132 1.00 93.44 73 PHE A C 1
ATOM 607 O O . PHE A 1 73 ? -9.464 3.229 31.128 1.00 93.44 73 PHE A O 1
ATOM 614 N N . THR A 1 74 ? -9.148 1.900 32.880 1.00 91.69 74 THR A N 1
ATOM 615 C CA . THR A 1 74 ? -7.800 1.523 32.435 1.00 91.69 74 THR A CA 1
ATOM 616 C C . THR A 1 74 ? -7.858 0.434 31.380 1.00 91.69 74 THR A C 1
ATOM 618 O O . THR A 1 74 ? -7.127 0.486 30.399 1.00 91.69 74 THR A O 1
ATOM 621 N N . TYR A 1 75 ? -8.748 -0.540 31.560 1.00 92.19 75 TYR A N 1
ATOM 622 C CA . TYR A 1 75 ? -8.887 -1.672 30.654 1.00 92.19 75 TYR A CA 1
ATOM 623 C C . TYR A 1 75 ? -10.313 -2.209 30.654 1.00 92.19 75 TYR A C 1
ATOM 625 O O . TYR A 1 75 ? -10.954 -2.264 31.703 1.00 92.19 75 TYR A O 1
ATOM 633 N N . PHE A 1 76 ? -10.787 -2.694 29.510 1.00 95.81 76 PHE A N 1
ATOM 634 C CA . PHE A 1 76 ? -11.949 -3.574 29.508 1.00 95.81 76 PHE A CA 1
ATOM 635 C C . PHE A 1 76 ? -11.911 -4.611 28.390 1.00 95.81 76 PHE A C 1
ATOM 637 O O . PHE A 1 76 ? -11.293 -4.410 27.344 1.00 95.81 76 PHE A O 1
ATOM 644 N N . THR A 1 77 ? -12.643 -5.703 28.597 1.00 96.00 77 THR A N 1
ATOM 645 C CA . THR A 1 77 ? -13.046 -6.606 27.520 1.00 96.00 77 THR A CA 1
ATOM 646 C C . THR A 1 77 ? -14.560 -6.678 27.434 1.00 96.00 77 THR A C 1
ATOM 648 O O . THR A 1 77 ? -15.217 -6.894 28.448 1.00 96.00 77 THR A O 1
ATOM 651 N N . LEU A 1 78 ? -15.111 -6.552 26.230 1.00 96.06 78 LEU A N 1
ATOM 652 C CA . LEU A 1 78 ? -16.533 -6.746 25.954 1.00 96.06 78 LEU A CA 1
ATOM 653 C C . LEU A 1 78 ? -16.717 -7.879 24.942 1.00 96.06 78 LEU A C 1
ATOM 655 O O . LEU A 1 78 ? -16.145 -7.845 23.854 1.00 96.06 78 LEU A O 1
ATOM 659 N N . GLN A 1 79 ? -17.504 -8.891 25.293 1.00 94.94 79 GLN A N 1
ATOM 660 C CA . GLN A 1 79 ? -17.739 -10.066 24.449 1.00 94.94 79 GLN A CA 1
ATOM 661 C C . GLN A 1 79 ? -19.231 -10.357 24.327 1.00 94.94 79 GLN A C 1
ATOM 663 O O . GLN A 1 79 ? -19.997 -10.009 25.221 1.00 94.94 79 GLN A O 1
ATOM 668 N N . LYS A 1 80 ? -19.669 -11.025 23.259 1.00 91.56 80 LYS A N 1
ATOM 669 C CA . LYS A 1 80 ? -21.056 -11.514 23.200 1.00 91.56 80 LYS A CA 1
ATOM 670 C C . LYS A 1 80 ? -21.331 -12.576 24.273 1.00 91.56 80 LYS A C 1
ATOM 672 O O . LYS A 1 80 ? -20.456 -13.366 24.627 1.00 91.56 80 LYS A O 1
ATOM 677 N N . PHE A 1 81 ? -22.560 -12.617 24.775 1.00 84.75 81 PHE A N 1
ATOM 678 C CA . PHE A 1 81 ? -23.013 -13.640 25.715 1.00 84.75 81 PHE A CA 1
ATOM 679 C C . PHE A 1 81 ? -23.472 -14.911 24.977 1.00 84.75 81 PHE A C 1
ATOM 681 O O . PHE A 1 81 ? -24.565 -14.966 24.420 1.00 84.75 81 PHE A O 1
ATOM 688 N N . GLY A 1 82 ? -22.651 -15.965 24.980 1.00 79.88 82 GLY A N 1
ATOM 689 C CA . GLY A 1 82 ? -23.022 -17.259 24.393 1.00 79.88 82 GLY A CA 1
ATOM 690 C C . GLY A 1 82 ? -23.393 -17.166 22.904 1.00 79.88 82 GLY A C 1
ATOM 691 O O . GLY A 1 82 ? -22.573 -16.765 22.078 1.00 79.88 82 GLY A O 1
ATOM 692 N N . LEU A 1 83 ? -24.627 -17.562 22.570 1.00 71.25 83 LEU A N 1
ATOM 693 C CA . LEU A 1 83 ? -25.188 -17.549 21.209 1.00 71.25 83 LEU A CA 1
ATOM 694 C C . LEU A 1 83 ? -26.033 -16.297 20.906 1.00 71.25 83 LEU A C 1
ATOM 696 O O . LEU A 1 83 ? -26.770 -16.290 19.922 1.00 71.25 83 LEU A O 1
ATOM 700 N N . SER A 1 84 ? -25.964 -15.256 21.742 1.00 79.31 84 SER A N 1
ATOM 701 C CA . SER A 1 84 ? -26.729 -14.029 21.516 1.00 79.31 84 SER A CA 1
ATOM 702 C C . SER A 1 84 ? -26.345 -13.321 20.214 1.00 79.31 84 SER A C 1
ATOM 704 O O . SER A 1 84 ? -25.239 -13.489 19.686 1.00 79.31 84 SER A O 1
ATOM 706 N N . SER A 1 85 ? -27.262 -12.491 19.704 1.00 72.62 85 SER A N 1
ATOM 707 C CA . SER A 1 85 ? -27.024 -11.657 18.520 1.00 72.62 85 SER A CA 1
ATOM 708 C C . SER A 1 85 ? -25.911 -10.632 18.742 1.00 72.62 85 SER A C 1
ATOM 710 O O . SER A 1 85 ? -25.251 -10.252 17.778 1.00 72.62 85 SER A O 1
ATOM 712 N N . GLY A 1 86 ? -25.698 -10.185 19.991 1.00 82.19 86 GLY A N 1
ATOM 713 C CA . GLY A 1 86 ? -24.640 -9.234 20.354 1.00 82.19 86 GLY A CA 1
ATOM 714 C C . GLY A 1 86 ? -24.642 -7.976 19.480 1.00 82.19 86 GLY A C 1
ATOM 715 O O . GLY A 1 86 ? -23.572 -7.502 19.095 1.00 82.19 86 GLY A O 1
ATOM 716 N N . ASN A 1 87 ? -25.835 -7.501 19.103 1.00 91.56 87 ASN A N 1
ATOM 717 C CA . ASN A 1 87 ? -26.019 -6.457 18.103 1.00 91.56 87 ASN A CA 1
ATOM 718 C C . ASN A 1 87 ? -26.068 -5.084 18.780 1.00 91.56 87 ASN A C 1
ATOM 720 O O . ASN A 1 87 ? -27.032 -4.753 19.478 1.00 91.56 87 ASN A O 1
ATOM 724 N N . VAL A 1 88 ? -25.022 -4.292 18.582 1.00 94.44 88 VAL A N 1
ATOM 725 C CA . VAL A 1 88 ? -24.851 -2.957 19.153 1.00 94.44 88 VAL A CA 1
ATOM 726 C C . VAL A 1 88 ? -25.030 -1.936 18.030 1.00 94.44 88 VAL A C 1
ATOM 728 O O . VAL A 1 88 ? -24.269 -1.919 17.068 1.00 94.44 88 VAL A O 1
ATOM 731 N N . ALA A 1 89 ? -26.033 -1.065 18.138 1.00 95.44 89 ALA A N 1
ATOM 732 C CA . ALA A 1 89 ? -26.279 -0.047 17.114 1.00 95.44 89 ALA A CA 1
ATOM 733 C C . ALA A 1 89 ? -25.160 1.008 17.106 1.00 95.44 89 ALA A C 1
ATOM 735 O O . ALA A 1 89 ? -24.662 1.422 16.063 1.00 95.44 89 ALA A O 1
ATOM 736 N N . LEU A 1 90 ? -24.711 1.419 18.290 1.00 97.06 90 LEU A N 1
ATOM 737 C CA . LEU A 1 90 ? -23.605 2.355 18.431 1.00 97.06 90 LEU A CA 1
ATOM 738 C C . LEU A 1 90 ? -22.750 1.947 19.616 1.00 97.06 90 LEU A C 1
ATOM 740 O O . LEU A 1 90 ? -23.246 1.917 20.739 1.00 97.06 90 LEU A O 1
ATOM 744 N N . LEU A 1 91 ? -21.471 1.696 19.379 1.00 97.75 91 LEU A N 1
ATOM 745 C CA . LEU A 1 91 ? -20.480 1.568 20.435 1.00 97.75 91 LEU A CA 1
ATOM 746 C C . LEU A 1 91 ? -19.591 2.807 20.409 1.00 97.75 91 LEU A C 1
ATOM 748 O O . LEU A 1 91 ? -19.038 3.149 19.367 1.00 97.75 91 LEU A O 1
ATOM 752 N N . LYS A 1 92 ? -19.444 3.488 21.543 1.00 97.69 92 LYS A N 1
ATOM 753 C CA . LYS A 1 92 ? -18.455 4.554 21.698 1.00 97.69 92 LYS A CA 1
ATOM 754 C C . LYS A 1 92 ? -17.541 4.268 22.870 1.00 97.69 92 LYS A C 1
ATOM 756 O O . LYS A 1 92 ? -18.016 3.967 23.964 1.00 97.69 92 LYS A O 1
ATOM 761 N N . VAL A 1 93 ? -16.242 4.386 22.643 1.00 97.44 93 VAL A N 1
ATOM 762 C CA . VAL A 1 93 ? -15.221 4.139 23.660 1.00 97.44 93 VAL A CA 1
ATOM 763 C C . VAL A 1 93 ? -14.320 5.355 23.773 1.00 97.44 93 VAL A C 1
ATOM 765 O O . VAL A 1 93 ? -13.765 5.798 22.770 1.00 97.44 93 VAL A O 1
ATOM 768 N N . PHE A 1 94 ? -14.174 5.880 24.987 1.00 94.38 94 PHE A N 1
ATOM 769 C CA . PHE A 1 94 ? -13.382 7.076 25.262 1.00 94.38 94 PHE A CA 1
ATOM 770 C C . PHE A 1 94 ? -12.402 6.843 26.407 1.00 94.38 94 PHE A C 1
ATOM 772 O O . PHE A 1 94 ? -12.759 6.249 27.423 1.00 94.38 94 PHE A O 1
ATOM 779 N N . ASP A 1 95 ? -11.202 7.404 26.270 1.00 92.94 95 ASP A N 1
ATOM 780 C CA . ASP A 1 95 ? -10.267 7.600 27.382 1.00 92.94 95 ASP A CA 1
ATOM 781 C C . ASP A 1 95 ? -9.942 6.309 28.151 1.00 92.94 95 ASP A C 1
ATOM 783 O O . ASP A 1 95 ? -9.969 6.270 29.384 1.00 92.94 95 ASP A O 1
ATOM 787 N N . ILE A 1 96 ? -9.639 5.237 27.410 1.00 94.50 96 ILE A N 1
ATOM 788 C CA . ILE A 1 96 ? -9.122 3.992 27.976 1.00 94.50 96 ILE A CA 1
ATOM 789 C C . ILE A 1 96 ? -7.603 4.071 28.052 1.00 94.50 96 ILE A C 1
ATOM 791 O O . ILE A 1 96 ? -6.930 4.102 27.021 1.00 94.50 96 ILE A O 1
ATOM 795 N N . SER A 1 97 ? -7.063 4.110 29.271 1.00 90.69 97 SER A N 1
ATOM 796 C CA . SER A 1 97 ? -5.658 4.485 29.476 1.00 90.69 97 SER A CA 1
ATOM 797 C C . SER A 1 97 ? -4.634 3.420 29.062 1.00 90.69 97 SER A C 1
ATOM 799 O O . SER A 1 97 ? -3.536 3.792 28.655 1.00 90.69 97 SER A O 1
ATOM 801 N N . ASP A 1 98 ? -4.970 2.127 29.132 1.00 91.69 98 ASP A N 1
ATOM 802 C CA . ASP A 1 98 ? -4.096 1.023 28.702 1.00 91.69 98 ASP A CA 1
ATOM 803 C C . ASP A 1 98 ? -4.546 0.491 27.330 1.00 91.69 98 ASP A C 1
ATOM 805 O O . ASP A 1 98 ? -3.995 0.867 26.292 1.00 91.69 98 ASP A O 1
ATOM 809 N N . PHE A 1 99 ? -5.596 -0.337 27.302 1.00 92.81 99 PHE A N 1
ATOM 810 C CA . PHE A 1 99 ? -6.216 -0.836 26.072 1.00 92.81 99 PHE A CA 1
ATOM 811 C C . PHE A 1 99 ? -7.613 -1.399 26.340 1.00 92.81 99 PHE A C 1
ATOM 813 O O . PHE A 1 99 ? -7.966 -1.695 27.479 1.00 92.81 99 PHE A O 1
ATOM 820 N N . PHE A 1 100 ? -8.398 -1.632 25.293 1.00 97.06 100 PHE A N 1
ATOM 821 C CA . PHE A 1 100 ? -9.601 -2.453 25.400 1.00 97.06 100 PHE A CA 1
ATOM 822 C C . PHE A 1 100 ? -9.664 -3.537 24.332 1.00 97.06 100 PHE A C 1
ATOM 824 O O . PHE A 1 100 ? -9.015 -3.458 23.287 1.00 97.06 100 PHE A O 1
ATOM 831 N N . ARG A 1 101 ? -10.491 -4.550 24.592 1.00 97.69 101 ARG A N 1
ATOM 832 C CA . ARG A 1 101 ? -10.788 -5.620 23.647 1.00 97.69 101 ARG A CA 1
ATOM 833 C C . ARG A 1 101 ? -12.286 -5.742 23.417 1.00 97.69 101 ARG A C 1
ATOM 835 O O . ARG A 1 101 ? -13.058 -5.787 24.372 1.00 97.69 101 ARG A O 1
ATOM 842 N N . ILE A 1 102 ? -12.691 -5.892 22.163 1.00 97.19 102 ILE A N 1
ATOM 843 C CA . ILE A 1 102 ? -14.025 -6.390 21.828 1.00 97.19 102 ILE A CA 1
ATOM 844 C C . ILE A 1 102 ? -13.931 -7.725 21.096 1.00 97.19 102 ILE A C 1
ATOM 846 O O . ILE A 1 102 ? -12.982 -7.956 20.343 1.00 97.19 102 ILE A O 1
ATOM 850 N N . ASN A 1 103 ? -14.880 -8.622 21.365 1.00 96.00 103 ASN A N 1
ATOM 851 C CA . ASN A 1 103 ? -14.876 -9.963 20.795 1.00 96.00 103 ASN A CA 1
ATOM 852 C C . ASN A 1 103 ? -16.276 -10.442 20.395 1.00 96.00 103 ASN A C 1
ATOM 854 O O . ASN A 1 103 ? -17.172 -10.520 21.238 1.00 96.00 103 ASN A O 1
ATOM 858 N N . GLY A 1 104 ? -16.453 -10.844 19.138 1.00 95.38 104 GLY A N 1
ATOM 859 C CA . GLY A 1 104 ? -17.670 -11.545 18.724 1.00 95.38 104 GLY A CA 1
ATOM 860 C C . GLY A 1 104 ? -18.911 -10.662 18.574 1.00 95.38 104 GLY A C 1
ATOM 861 O O . GLY A 1 104 ? -20.013 -11.201 18.613 1.00 95.38 104 GLY A O 1
ATOM 862 N N . LEU A 1 105 ? -18.764 -9.338 18.466 1.00 95.88 105 LEU A N 1
ATOM 863 C CA . LEU A 1 105 ? -19.890 -8.397 18.413 1.00 95.88 105 LEU A CA 1
ATOM 864 C C . LEU A 1 105 ? -20.259 -8.019 16.975 1.00 95.88 105 LEU A C 1
ATOM 866 O O . LEU A 1 105 ? -19.391 -7.934 16.104 1.00 95.88 105 LEU A O 1
ATOM 870 N N . SER A 1 106 ? -21.541 -7.725 16.754 1.00 96.44 106 SER A N 1
ATOM 871 C CA . SER A 1 106 ? -22.010 -7.029 15.554 1.00 96.44 106 SER A CA 1
ATOM 872 C C . SER A 1 106 ? -22.253 -5.569 15.912 1.00 96.44 106 SER A C 1
ATOM 874 O O . SER A 1 106 ? -23.043 -5.294 16.813 1.00 96.44 106 SER A O 1
ATOM 876 N N . VAL A 1 107 ? -21.570 -4.636 15.250 1.00 97.44 107 VAL A N 1
ATOM 877 C CA . VAL A 1 107 ? -21.661 -3.205 15.560 1.00 97.44 107 VAL A CA 1
ATOM 878 C C . VAL A 1 107 ? -21.972 -2.409 14.297 1.00 97.44 107 VAL A C 1
ATOM 880 O O . VAL A 1 107 ? -21.224 -2.475 13.325 1.00 97.44 107 VAL A O 1
ATOM 883 N N . GLU A 1 108 ? -23.059 -1.638 14.285 1.00 97.69 108 GLU A N 1
ATOM 884 C CA . GLU A 1 108 ? -23.372 -0.791 13.122 1.00 97.69 108 GLU A CA 1
ATOM 885 C C . GLU A 1 108 ? -22.378 0.378 13.047 1.00 97.69 108 GLU A C 1
ATOM 887 O O . GLU A 1 108 ? -21.659 0.529 12.061 1.00 97.69 108 GLU A O 1
ATOM 892 N N . ARG A 1 109 ? -22.233 1.149 14.129 1.00 97.94 109 ARG A N 1
ATOM 893 C CA . ARG A 1 109 ? -21.216 2.202 14.222 1.00 97.94 109 ARG A CA 1
ATOM 894 C C . ARG A 1 109 ? -20.358 2.057 15.468 1.00 97.94 109 ARG A C 1
ATOM 896 O O . ARG A 1 109 ? -20.875 1.984 16.580 1.00 97.94 109 ARG A O 1
ATOM 903 N N . PHE A 1 110 ? -19.045 2.077 15.289 1.00 98.25 110 PHE A N 1
ATOM 904 C CA . PHE A 1 110 ? -18.073 2.015 16.367 1.00 98.25 110 PHE A CA 1
ATOM 905 C C . PHE A 1 110 ? -17.142 3.230 16.318 1.00 98.25 110 PHE A C 1
ATOM 907 O O . PHE A 1 110 ? -16.337 3.351 15.400 1.00 98.25 110 PHE A O 1
ATOM 914 N N . ASP A 1 111 ? -17.230 4.112 17.315 1.00 97.69 111 ASP A N 1
ATOM 915 C CA . ASP A 1 111 ? -16.318 5.246 17.467 1.00 97.69 111 ASP A CA 1
ATOM 916 C C . ASP A 1 111 ? -15.346 4.998 18.641 1.00 97.69 111 ASP A C 1
ATOM 918 O O . ASP A 1 111 ? -15.766 4.701 19.764 1.00 97.69 111 ASP A O 1
ATOM 922 N N . VAL A 1 112 ? -14.043 5.131 18.392 1.00 96.44 112 VAL A N 1
ATOM 923 C CA . VAL A 1 112 ? -12.974 4.938 19.383 1.00 96.44 112 VAL A CA 1
ATOM 924 C C . VAL A 1 112 ? -12.163 6.217 19.522 1.00 96.44 112 VAL A C 1
ATOM 926 O O . VAL A 1 112 ? -11.617 6.715 18.541 1.00 96.44 112 VAL A O 1
ATOM 929 N N . GLU A 1 113 ? -12.017 6.724 20.742 1.00 93.88 113 GLU A N 1
ATOM 930 C CA . GLU A 1 113 ? -11.289 7.958 21.032 1.00 93.88 113 GLU A CA 1
ATOM 931 C C . GLU A 1 113 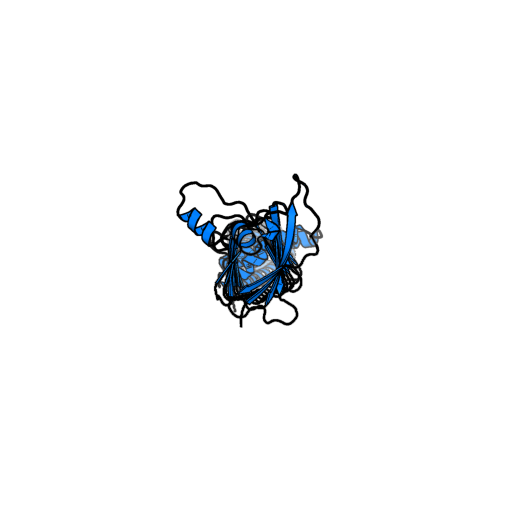? -10.217 7.731 22.099 1.00 93.88 113 GLU A C 1
ATOM 933 O O . GLU A 1 113 ? -10.485 7.146 23.153 1.00 93.88 113 GLU A O 1
ATOM 938 N N . ARG A 1 114 ? -8.997 8.216 21.825 1.00 91.62 114 ARG A N 1
ATOM 939 C CA . ARG A 1 114 ? -7.853 8.232 22.762 1.00 91.62 114 ARG A CA 1
ATOM 940 C C . ARG A 1 114 ? -7.615 6.893 23.479 1.00 91.62 114 ARG A C 1
ATOM 942 O O . ARG A 1 114 ? -7.321 6.867 24.666 1.00 91.62 114 ARG A O 1
ATOM 949 N N . SER A 1 115 ? -7.781 5.785 22.756 1.00 95.06 115 SER A N 1
ATOM 950 C CA . SER A 1 115 ? -7.770 4.437 23.330 1.00 95.06 115 SER A CA 1
ATOM 951 C C . SER A 1 115 ? -7.105 3.440 22.385 1.00 95.06 115 SER A C 1
ATOM 953 O O . SER A 1 115 ? -7.468 3.362 21.207 1.00 95.06 115 SER A O 1
ATOM 955 N N . ASN A 1 116 ? -6.179 2.635 22.909 1.00 96.88 116 ASN A N 1
ATOM 956 C CA . ASN A 1 116 ? -5.656 1.471 22.191 1.00 96.88 116 ASN A CA 1
ATOM 957 C C . ASN A 1 116 ? -6.720 0.371 22.137 1.00 96.88 116 ASN A C 1
ATOM 959 O O . ASN A 1 116 ? -7.450 0.162 23.111 1.00 96.88 116 ASN A O 1
ATOM 963 N N . ASN A 1 117 ? -6.799 -0.349 21.020 1.00 97.25 117 ASN A N 1
ATOM 964 C CA . ASN A 1 117 ? -7.897 -1.276 20.774 1.00 97.25 117 ASN A CA 1
ATOM 965 C C . ASN A 1 117 ? -7.462 -2.596 20.125 1.00 97.25 117 ASN A C 1
ATOM 967 O O . ASN A 1 117 ? -6.557 -2.637 19.294 1.00 97.25 117 ASN A O 1
ATOM 971 N N . LEU A 1 118 ? -8.159 -3.666 20.516 1.00 98.19 118 LEU A N 1
ATOM 972 C CA . LEU A 1 118 ? -8.148 -4.971 19.864 1.00 98.19 118 LEU A CA 1
ATOM 973 C C . LEU A 1 118 ? -9.584 -5.376 19.510 1.00 98.19 118 LEU A C 1
ATOM 975 O O . LEU A 1 118 ? -10.422 -5.590 20.389 1.00 98.19 118 LEU A O 1
ATOM 979 N N . ILE A 1 119 ? -9.854 -5.522 18.222 1.00 98.19 119 ILE A N 1
ATOM 980 C CA . ILE A 1 119 ? -11.146 -5.898 17.658 1.00 98.19 119 ILE A CA 1
ATOM 981 C C . ILE A 1 119 ? -11.007 -7.301 17.074 1.00 98.19 119 ILE A C 1
ATOM 983 O O . ILE A 1 119 ? -10.281 -7.498 16.103 1.00 98.19 119 ILE A O 1
ATOM 987 N N . ALA A 1 120 ? -11.677 -8.285 17.671 1.00 97.62 120 ALA A N 1
ATOM 988 C CA . ALA A 1 120 ? -11.561 -9.682 17.264 1.00 97.62 120 ALA A CA 1
ATOM 989 C C . ALA A 1 120 ? -12.928 -10.302 16.957 1.00 97.62 120 ALA A C 1
ATOM 991 O O . ALA A 1 120 ? -13.874 -10.099 17.713 1.00 97.62 120 ALA A O 1
ATOM 992 N N . ASN A 1 121 ? -13.030 -11.121 15.908 1.00 97.06 121 ASN A N 1
ATOM 993 C CA . ASN A 1 121 ? -14.256 -11.867 15.585 1.00 97.06 121 ASN A CA 1
ATOM 994 C C . ASN A 1 121 ? -15.514 -10.983 15.452 1.00 97.06 121 ASN A C 1
ATOM 996 O O . ASN A 1 121 ? -16.621 -11.422 15.763 1.00 97.06 121 ASN A O 1
ATOM 1000 N N . CYS A 1 122 ? -15.362 -9.724 15.041 1.00 97.50 122 CYS A N 1
ATOM 1001 C CA . CYS A 1 122 ? -16.463 -8.767 14.979 1.00 97.50 122 CYS A CA 1
ATOM 1002 C C . CYS A 1 122 ? -16.980 -8.580 13.547 1.00 97.50 122 CYS A C 1
ATOM 1004 O O . CYS A 1 122 ? -16.250 -8.758 12.571 1.00 97.50 122 CYS A O 1
ATOM 1006 N N . ASN A 1 123 ? -18.239 -8.161 13.434 1.00 97.75 123 ASN A N 1
ATOM 1007 C CA . ASN A 1 123 ? -18.825 -7.651 12.198 1.00 97.75 123 ASN A CA 1
ATOM 1008 C C . ASN A 1 123 ? -19.169 -6.171 12.395 1.00 97.75 123 ASN A C 1
ATOM 1010 O O . ASN A 1 123 ? -20.049 -5.859 13.192 1.00 97.75 123 ASN A O 1
ATOM 1014 N N . ILE A 1 124 ? -18.457 -5.260 11.733 1.00 98.19 124 ILE A N 1
ATOM 1015 C CA . ILE A 1 124 ? -18.578 -3.817 11.972 1.00 98.19 124 ILE A CA 1
ATOM 1016 C C . ILE A 1 124 ? -18.921 -3.099 10.671 1.00 98.19 124 ILE A C 1
ATOM 1018 O O . ILE A 1 124 ? -18.146 -3.142 9.722 1.00 98.19 124 ILE A O 1
ATOM 1022 N N . GLN A 1 125 ? -20.041 -2.381 10.602 1.00 98.19 125 GLN A N 1
ATOM 1023 C CA . GLN A 1 125 ? -20.338 -1.628 9.376 1.00 98.19 125 GLN A CA 1
ATOM 1024 C C . GLN A 1 125 ? -19.418 -0.406 9.261 1.00 98.19 125 GLN A C 1
ATOM 1026 O O . GLN A 1 125 ? -18.788 -0.197 8.226 1.00 98.19 125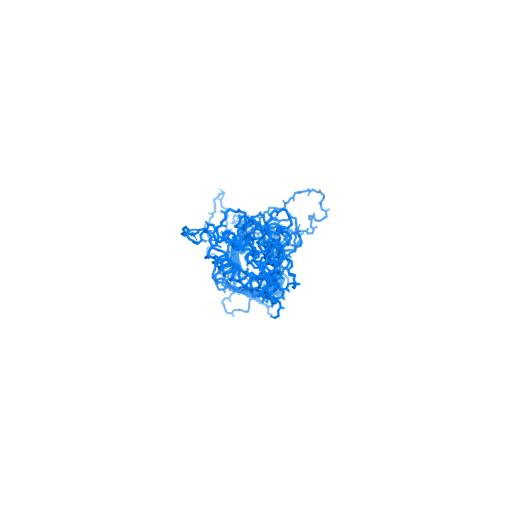 GLN A O 1
ATOM 1031 N N . GLU A 1 126 ? -19.268 0.378 10.327 1.00 98.25 126 GLU A N 1
ATOM 1032 C CA . GLU A 1 126 ? -18.390 1.547 10.319 1.00 98.25 126 GLU A CA 1
ATOM 1033 C C . GLU A 1 126 ? -17.551 1.652 11.596 1.00 98.25 126 GLU A C 1
ATOM 1035 O O . GLU A 1 126 ? -18.087 1.784 12.693 1.00 98.25 126 GLU A O 1
ATOM 1040 N N . LEU A 1 127 ? -16.226 1.631 11.442 1.00 98.31 127 LEU A N 1
ATOM 1041 C CA . LEU A 1 127 ? -15.246 1.868 12.498 1.00 98.31 127 LEU A CA 1
ATOM 1042 C C . LEU A 1 127 ? -14.571 3.225 12.283 1.00 98.31 127 LEU A C 1
ATOM 1044 O O . LEU A 1 127 ? -13.891 3.439 11.279 1.00 98.31 127 LEU A O 1
ATOM 1048 N N . ASN A 1 128 ? -14.720 4.124 13.248 1.00 97.00 128 ASN A N 1
ATOM 1049 C CA . ASN A 1 128 ? -14.083 5.432 13.270 1.00 97.00 128 ASN A CA 1
ATOM 1050 C C . ASN A 1 128 ? -13.123 5.506 14.448 1.00 97.00 128 ASN A C 1
ATOM 1052 O O . ASN A 1 128 ? -13.518 5.284 15.590 1.00 97.00 128 ASN A O 1
ATOM 1056 N N . ILE A 1 129 ? -11.875 5.869 14.182 1.00 94.56 129 ILE A N 1
ATOM 1057 C CA . ILE A 1 129 ? -10.868 5.995 15.228 1.00 94.56 129 ILE A CA 1
ATOM 1058 C C . ILE A 1 129 ? -10.335 7.421 15.256 1.00 94.56 129 ILE A C 1
ATOM 1060 O O . ILE A 1 129 ? -9.671 7.874 14.321 1.00 94.56 129 ILE A O 1
ATOM 1064 N N . GLY A 1 130 ? -10.611 8.116 16.356 1.00 91.06 130 GLY A N 1
ATOM 1065 C CA . GLY A 1 130 ? -10.128 9.462 16.623 1.00 91.06 130 GLY A CA 1
ATOM 1066 C C . GLY A 1 130 ? -10.923 10.567 15.930 1.00 91.06 130 GLY A C 1
ATOM 1067 O O . GLY A 1 130 ? -10.353 11.623 15.657 1.00 91.06 130 GLY A O 1
ATOM 1068 N N . ILE A 1 131 ? -12.191 10.332 15.577 1.00 87.94 131 ILE A N 1
ATOM 1069 C CA . ILE A 1 131 ? -13.003 11.304 14.836 1.00 87.94 131 ILE A CA 1
ATOM 1070 C C . ILE A 1 131 ? -13.251 12.565 15.668 1.00 87.94 131 ILE A C 1
ATOM 1072 O O . ILE A 1 131 ? -13.023 13.667 15.173 1.00 87.94 131 ILE A O 1
ATOM 1076 N N . ALA A 1 132 ? -13.646 12.420 16.935 1.00 84.62 132 ALA A N 1
ATOM 1077 C CA . ALA A 1 132 ? -13.866 13.551 17.833 1.00 84.62 132 ALA A CA 1
ATOM 1078 C C . ALA A 1 132 ? -12.541 14.249 18.156 1.00 84.62 132 ALA A C 1
ATOM 1080 O O . ALA A 1 132 ? -12.433 15.460 17.995 1.00 84.62 132 ALA A O 1
ATOM 1081 N N . THR A 1 133 ? -11.501 13.470 18.467 1.00 81.00 133 THR A N 1
ATOM 1082 C CA . THR A 1 133 ? -10.150 13.996 18.710 1.00 81.00 133 THR A CA 1
ATOM 1083 C C . THR A 1 133 ? -9.645 14.820 17.519 1.00 81.00 133 THR A C 1
ATOM 1085 O O . THR A 1 133 ? -8.987 15.840 17.691 1.00 81.00 133 THR A O 1
ATOM 1088 N N . ASN A 1 134 ? -9.948 14.409 16.285 1.00 78.88 134 ASN A N 1
ATOM 1089 C CA . ASN A 1 134 ? -9.577 15.164 15.094 1.00 78.88 134 ASN A CA 1
ATOM 1090 C C . ASN A 1 134 ? -10.350 16.482 14.949 1.00 78.88 134 ASN A C 1
ATOM 1092 O O . ASN A 1 134 ? -9.740 17.472 14.557 1.00 78.88 134 ASN A O 1
ATOM 1096 N N . TYR A 1 135 ? -11.643 16.520 15.290 1.00 76.12 135 TYR A N 1
ATOM 1097 C CA . TYR A 1 135 ? -12.408 17.771 15.319 1.00 76.12 135 TYR A CA 1
ATOM 1098 C C . TYR A 1 135 ? -11.873 18.753 16.365 1.00 76.12 135 TYR A C 1
ATOM 1100 O O . TYR A 1 135 ? -11.707 19.929 16.041 1.00 76.12 135 TYR A O 1
ATOM 1108 N N . ASP A 1 136 ? -11.532 18.269 17.563 1.00 71.06 136 ASP A N 1
ATOM 1109 C CA . ASP A 1 136 ? -10.941 19.095 18.625 1.00 71.06 136 ASP A CA 1
ATOM 1110 C C . ASP A 1 136 ? -9.650 19.780 18.139 1.00 71.06 136 ASP A C 1
ATOM 1112 O O . ASP A 1 136 ? -9.427 20.963 18.378 1.00 71.06 136 ASP A O 1
ATOM 1116 N N . LEU A 1 137 ? -8.834 19.062 17.362 1.00 69.44 137 LEU A N 1
ATOM 1117 C CA . LEU A 1 137 ? -7.554 19.551 16.835 1.00 69.44 137 LEU A CA 1
ATOM 1118 C C . LEU A 1 137 ? -7.680 20.516 15.653 1.00 69.44 137 LEU A C 1
ATOM 1120 O O . LEU A 1 137 ? -6.757 21.276 15.393 1.00 69.44 137 LEU A O 1
ATOM 1124 N N . ILE A 1 138 ? -8.790 20.484 14.913 1.00 68.88 138 ILE A N 1
ATOM 1125 C CA . ILE A 1 138 ? -9.069 21.495 13.882 1.00 68.88 138 ILE A CA 1
ATOM 1126 C C . ILE A 1 138 ? -9.505 22.814 14.544 1.00 68.88 138 ILE A C 1
ATOM 1128 O O . ILE A 1 138 ? -9.277 23.885 13.985 1.00 68.88 138 ILE A O 1
ATOM 1132 N N . GLY A 1 139 ? -10.131 22.737 15.725 1.00 62.12 139 GLY A N 1
ATOM 1133 C CA . GLY A 1 139 ? -10.575 23.898 16.498 1.00 62.12 139 GLY A CA 1
ATOM 1134 C C . GLY A 1 139 ? -9.507 24.516 17.407 1.00 62.12 139 GLY A C 1
ATOM 1135 O O . GLY A 1 139 ? -9.624 25.694 17.742 1.00 62.12 139 GLY A O 1
ATOM 1136 N N . ASP A 1 140 ? -8.480 23.757 17.795 1.00 60.59 140 ASP A N 1
ATOM 1137 C CA . ASP A 1 140 ? -7.406 24.215 18.680 1.00 60.59 140 ASP A CA 1
ATOM 1138 C C . ASP A 1 140 ? -6.153 24.636 17.888 1.00 60.59 140 ASP A C 1
ATOM 1140 O O . ASP A 1 140 ? -5.596 23.876 17.100 1.00 60.59 140 ASP A O 1
ATOM 1144 N N . SER A 1 141 ? -5.688 25.871 18.104 1.00 53.94 141 SER A N 1
ATOM 1145 C CA . SER A 1 141 ? -4.468 26.416 17.489 1.00 53.94 141 SER A CA 1
ATOM 1146 C C . SER A 1 141 ? -3.186 25.931 18.174 1.00 53.94 141 SER A C 1
ATOM 1148 O O . SER A 1 141 ? -2.078 26.222 17.708 1.00 53.94 141 SER A O 1
ATOM 1150 N N . SER A 1 142 ? -3.313 25.180 19.274 1.00 57.50 142 SER A N 1
ATOM 1151 C CA . SER A 1 142 ? -2.191 24.492 19.892 1.00 57.50 142 SER A CA 1
ATOM 1152 C C . SER A 1 142 ? -1.747 23.327 18.990 1.00 57.50 142 SER A C 1
ATOM 1154 O O . SER A 1 142 ? -2.452 22.350 18.773 1.00 57.50 142 SER A O 1
ATOM 1156 N N . ASN A 1 143 ? -0.546 23.434 18.418 1.00 54.56 143 ASN A N 1
ATOM 1157 C CA . ASN A 1 143 ? 0.039 22.495 17.445 1.00 54.56 143 ASN A CA 1
ATOM 1158 C C . ASN A 1 143 ? 0.367 21.093 18.027 1.00 54.56 143 ASN A C 1
ATOM 1160 O O . ASN A 1 143 ? 1.292 20.413 17.575 1.00 54.56 143 ASN A O 1
ATOM 1164 N N . LYS A 1 144 ? -0.312 20.665 19.096 1.00 63.94 144 LYS A N 1
ATOM 1165 C CA . LYS A 1 144 ? 0.017 19.446 19.829 1.00 63.94 144 LYS A CA 1
ATOM 1166 C C . LYS A 1 144 ? -0.662 18.253 19.159 1.00 63.94 144 LYS A C 1
ATOM 1168 O O . LYS A 1 144 ? -1.857 18.030 19.314 1.00 63.94 144 LYS A O 1
ATOM 1173 N N . SER A 1 145 ? 0.120 17.472 18.412 1.00 68.25 145 SER A N 1
ATOM 1174 C CA . SER A 1 145 ? -0.350 16.191 17.879 1.00 68.25 145 SER A CA 1
ATOM 1175 C C . SER A 1 145 ? -0.837 15.300 19.031 1.00 68.25 145 SER A C 1
ATOM 1177 O O . SER A 1 145 ? -0.146 15.203 20.050 1.00 68.25 145 SER A O 1
ATOM 1179 N N . PRO A 1 146 ? -1.990 14.626 18.888 1.00 77.56 146 PRO A N 1
ATOM 1180 C CA . PRO A 1 146 ? -2.469 13.685 19.881 1.00 77.56 146 PRO A CA 1
ATOM 1181 C C . PRO A 1 146 ? -1.507 12.501 19.925 1.00 77.56 146 PRO A C 1
ATOM 1183 O O . PRO A 1 146 ? -0.808 12.208 18.946 1.00 77.56 146 PRO A O 1
ATOM 1186 N N . ASN A 1 147 ? -1.473 11.824 21.069 1.00 83.75 147 ASN A N 1
ATOM 1187 C CA . ASN A 1 147 ? -0.645 10.639 21.221 1.00 83.75 147 ASN A CA 1
ATOM 1188 C C . ASN A 1 147 ? -1.067 9.573 20.198 1.00 83.75 147 ASN A C 1
ATOM 1190 O O . ASN A 1 147 ? -2.270 9.370 19.994 1.00 83.75 147 ASN A O 1
ATOM 1194 N N . PRO A 1 148 ? -0.100 8.895 19.559 1.00 89.44 148 PRO A N 1
ATOM 1195 C CA . PRO A 1 148 ? -0.407 7.813 18.646 1.00 89.44 148 PRO A CA 1
ATOM 1196 C C . PRO A 1 148 ? -1.038 6.645 19.407 1.00 89.44 148 PRO A C 1
ATOM 1198 O O . PRO A 1 148 ? -0.667 6.359 20.547 1.00 89.44 148 PRO A O 1
ATOM 1201 N N . ILE A 1 149 ? -1.980 5.964 18.762 1.00 92.06 149 ILE A N 1
ATOM 1202 C CA . ILE A 1 149 ? -2.679 4.804 19.330 1.00 92.06 149 ILE A CA 1
ATOM 1203 C C . ILE A 1 149 ? -2.421 3.544 18.506 1.00 92.06 149 ILE A C 1
ATOM 1205 O O . ILE A 1 149 ? -2.013 3.614 17.345 1.00 92.06 149 ILE A O 1
ATOM 1209 N N . ASN A 1 150 ? -2.669 2.393 19.120 1.00 96.25 150 ASN A N 1
ATOM 1210 C CA . ASN A 1 150 ? -2.597 1.086 18.484 1.00 96.25 150 ASN A CA 1
ATOM 1211 C C . ASN A 1 150 ? -3.999 0.576 18.145 1.00 96.25 150 ASN A C 1
ATOM 1213 O O . ASN A 1 150 ? -4.884 0.557 19.004 1.00 96.25 150 ASN A O 1
ATOM 1217 N N . THR A 1 151 ? -4.160 0.111 16.911 1.00 97.06 151 THR A N 1
ATOM 1218 C CA . THR A 1 151 ? -5.386 -0.496 16.391 1.00 97.06 151 THR A CA 1
ATOM 1219 C C . THR A 1 151 ? -5.061 -1.893 15.877 1.00 97.06 151 THR A C 1
ATOM 1221 O O . THR A 1 151 ? -4.280 -2.040 14.938 1.00 97.06 151 THR A O 1
ATOM 1224 N N . ASP A 1 152 ? -5.641 -2.922 16.486 1.00 98.38 152 ASP A N 1
ATOM 1225 C CA . ASP A 1 152 ? -5.434 -4.322 16.104 1.00 98.38 152 ASP A CA 1
ATOM 1226 C C . ASP A 1 152 ? -6.773 -4.973 15.744 1.00 98.38 152 ASP A C 1
ATOM 1228 O O . ASP A 1 152 ? -7.699 -5.001 16.553 1.00 98.38 152 ASP A O 1
ATOM 1232 N N . ILE A 1 153 ? -6.890 -5.474 14.518 1.00 98.56 153 ILE A N 1
ATOM 1233 C CA . ILE A 1 153 ? -8.104 -6.061 13.954 1.00 98.56 153 ILE A CA 1
ATOM 1234 C C . ILE A 1 153 ? -7.799 -7.487 13.514 1.00 98.56 153 ILE A C 1
ATOM 1236 O O . ILE A 1 153 ? -6.891 -7.731 12.718 1.00 98.56 153 ILE A O 1
ATOM 1240 N N . ARG A 1 154 ? -8.583 -8.438 14.024 1.00 98.31 154 ARG A N 1
ATOM 1241 C CA . ARG A 1 154 ? -8.380 -9.870 13.795 1.00 98.31 154 ARG A CA 1
ATOM 1242 C C . ARG A 1 154 ? -9.688 -10.565 13.478 1.00 98.31 154 ARG A C 1
ATOM 1244 O O . ARG A 1 154 ? -10.690 -10.305 14.148 1.00 98.31 154 ARG A O 1
ATOM 1251 N N . GLU A 1 155 ? -9.678 -11.482 12.517 1.00 98.31 155 GLU A N 1
ATOM 1252 C CA . GLU A 1 155 ? -10.814 -12.384 12.254 1.00 98.31 155 GLU A CA 1
ATOM 1253 C C . GLU A 1 155 ? -12.148 -11.635 12.078 1.00 98.31 155 GLU A C 1
ATOM 1255 O O . GLU A 1 155 ? -13.204 -12.111 12.486 1.00 98.31 155 GLU A O 1
ATOM 1260 N N . SER A 1 156 ? -12.106 -10.411 11.545 1.00 98.38 156 SER A N 1
ATOM 1261 C CA . SER A 1 156 ? -13.247 -9.492 11.558 1.00 98.38 156 SER A CA 1
ATOM 1262 C C . SER A 1 156 ? -13.669 -9.092 10.148 1.00 98.38 156 SER A C 1
ATOM 1264 O O . SER A 1 156 ? -12.873 -9.074 9.206 1.00 98.38 156 SER A O 1
ATOM 1266 N N . LYS A 1 157 ? -14.949 -8.754 9.998 1.00 98.56 157 LYS A N 1
ATOM 1267 C CA . LYS A 1 157 ? -15.516 -8.194 8.768 1.00 98.56 157 LYS A CA 1
ATOM 1268 C C . LYS A 1 157 ? -15.875 -6.742 9.014 1.00 98.56 157 LYS A C 1
ATOM 1270 O O . LYS A 1 157 ? -16.577 -6.453 9.981 1.00 98.56 157 LYS A O 1
ATOM 1275 N N . LEU A 1 158 ? -15.364 -5.842 8.181 1.00 98.38 158 LEU A N 1
ATOM 1276 C CA . LEU A 1 158 ? -15.608 -4.413 8.304 1.00 98.38 158 LEU A CA 1
ATOM 1277 C C . LEU A 1 158 ? -16.048 -3.825 6.961 1.00 98.38 158 LEU A C 1
ATOM 1279 O O . LEU A 1 158 ? -15.400 -4.076 5.953 1.00 98.38 158 LEU A O 1
ATOM 1283 N N . ASN A 1 159 ? -17.097 -3.002 6.912 1.00 98.50 159 ASN A N 1
ATOM 1284 C CA . ASN A 1 159 ? -17.410 -2.323 5.645 1.00 98.50 159 ASN A CA 1
ATOM 1285 C C . ASN A 1 159 ? -16.500 -1.102 5.486 1.00 98.50 159 ASN A C 1
ATOM 1287 O O . ASN A 1 159 ? -15.857 -0.914 4.457 1.00 98.50 159 ASN A O 1
ATOM 1291 N N . ARG A 1 160 ? -16.379 -0.271 6.524 1.00 98.38 160 ARG A N 1
ATOM 1292 C CA . ARG A 1 160 ? -15.537 0.926 6.471 1.00 98.38 160 ARG A CA 1
ATOM 1293 C C . ARG A 1 160 ? -14.723 1.117 7.740 1.00 98.38 160 ARG A C 1
ATOM 1295 O O . ARG A 1 160 ? -15.269 1.114 8.837 1.00 98.38 160 ARG A O 1
ATOM 1302 N N . ILE A 1 161 ? -13.433 1.381 7.569 1.00 97.88 161 ILE A N 1
ATOM 1303 C CA . ILE A 1 161 ? -12.507 1.811 8.613 1.00 97.88 161 ILE A CA 1
ATOM 1304 C C . ILE A 1 161 ? -11.999 3.202 8.250 1.00 97.88 161 ILE A C 1
ATOM 1306 O O . ILE A 1 161 ? -11.473 3.418 7.155 1.00 97.88 161 ILE A O 1
ATOM 1310 N N . ARG A 1 162 ? -12.140 4.145 9.179 1.00 96.06 162 ARG A N 1
ATOM 1311 C CA . ARG A 1 162 ? -11.602 5.498 9.065 1.00 96.06 162 ARG A CA 1
ATOM 1312 C C . ARG A 1 162 ? -10.710 5.826 10.245 1.00 96.06 162 ARG A C 1
ATOM 1314 O O . ARG A 1 162 ? -11.140 5.753 11.396 1.00 96.06 162 ARG A O 1
ATOM 1321 N N . LEU A 1 163 ? -9.484 6.228 9.942 1.00 94.56 163 LEU A N 1
ATOM 1322 C CA . LEU A 1 163 ? -8.466 6.567 10.929 1.00 94.56 163 LEU A CA 1
ATOM 1323 C C . LEU A 1 163 ? -8.156 8.062 10.830 1.00 94.56 163 LEU A C 1
ATOM 1325 O O . LEU A 1 163 ? -7.696 8.534 9.793 1.00 94.56 163 LEU A O 1
ATOM 1329 N N . PHE A 1 164 ? -8.426 8.809 11.900 1.00 91.75 164 PHE A N 1
ATOM 1330 C CA . PHE A 1 164 ? -8.320 10.274 11.927 1.00 91.75 164 PHE A CA 1
ATOM 1331 C C . PHE A 1 164 ? -7.169 10.788 12.811 1.00 91.75 164 PHE A C 1
ATOM 1333 O O . PHE A 1 164 ? -6.845 11.977 12.803 1.00 91.75 164 PHE A O 1
ATOM 1340 N N . VAL A 1 165 ? -6.540 9.915 13.598 1.00 90.06 165 VAL A N 1
ATOM 1341 C CA . VAL A 1 165 ? -5.452 10.230 14.547 1.00 90.06 165 VAL A CA 1
ATOM 1342 C C . VAL A 1 165 ? -4.184 9.437 14.210 1.00 90.06 165 VAL A C 1
ATOM 1344 O O . VAL A 1 165 ? -4.299 8.407 13.538 1.00 90.06 165 VAL A O 1
ATOM 1347 N N . PRO A 1 166 ? -2.987 9.880 14.655 1.00 91.50 166 PRO A N 1
ATOM 1348 C CA . PRO A 1 166 ? -1.739 9.174 14.391 1.00 91.50 166 PRO A CA 1
ATOM 1349 C C . PRO A 1 166 ? -1.816 7.751 14.940 1.00 91.50 166 PRO A C 1
ATOM 1351 O O . PRO A 1 166 ? -2.449 7.504 15.972 1.00 91.50 166 PRO A O 1
ATOM 1354 N N . GLN A 1 167 ? -1.176 6.818 14.247 1.00 93.31 167 GLN A N 1
ATOM 1355 C CA . GLN A 1 167 ? -1.190 5.410 14.626 1.00 93.31 167 GLN A CA 1
ATOM 1356 C C . GLN A 1 167 ? 0.237 4.959 14.906 1.00 93.31 167 GLN A C 1
ATOM 1358 O O . GLN A 1 167 ? 1.103 5.064 14.038 1.00 93.31 167 GLN A O 1
ATOM 1363 N N . ALA A 1 168 ? 0.471 4.437 16.107 1.00 94.94 168 ALA A N 1
ATOM 1364 C CA . ALA A 1 168 ? 1.728 3.767 16.427 1.00 94.94 168 ALA A CA 1
ATOM 1365 C C . ALA A 1 168 ? 1.779 2.396 15.743 1.00 94.94 168 ALA A C 1
ATOM 1367 O O . ALA A 1 168 ? 2.835 1.966 15.288 1.00 94.94 168 ALA A O 1
ATOM 1368 N N . ARG A 1 169 ? 0.627 1.729 15.625 1.00 96.25 169 ARG A N 1
ATOM 1369 C CA . ARG A 1 169 ? 0.487 0.501 14.850 1.00 96.25 169 ARG A CA 1
ATOM 1370 C C . ARG A 1 169 ? -0.949 0.294 14.392 1.00 96.25 169 ARG A C 1
ATOM 1372 O O . ARG A 1 169 ? -1.875 0.409 15.192 1.00 96.25 169 ARG A O 1
ATOM 1379 N N . VAL A 1 170 ? -1.118 -0.088 13.132 1.00 97.69 170 VAL A N 1
ATOM 1380 C CA . VAL A 1 170 ? -2.364 -0.630 12.583 1.00 97.69 170 VAL A CA 1
ATOM 1381 C C . VAL A 1 170 ? -2.085 -2.054 12.125 1.00 97.69 170 VAL A C 1
ATOM 1383 O O . VAL A 1 170 ? -1.366 -2.262 11.153 1.00 97.69 170 VAL A O 1
ATOM 1386 N N . ASN A 1 171 ? -2.628 -3.037 12.835 1.00 98.50 171 ASN A N 1
ATOM 1387 C CA . ASN A 1 171 ? -2.506 -4.451 12.497 1.00 98.50 171 ASN A CA 1
ATOM 1388 C C . ASN A 1 171 ? -3.859 -4.967 12.010 1.00 98.50 171 ASN A C 1
ATOM 1390 O O . ASN A 1 171 ? -4.850 -4.834 12.722 1.00 98.50 171 ASN A O 1
ATOM 1394 N N . ILE A 1 172 ? -3.906 -5.555 10.817 1.00 98.56 172 ILE A N 1
ATOM 1395 C CA . ILE A 1 172 ? -5.106 -6.197 10.274 1.00 98.56 172 ILE A CA 1
ATOM 1396 C C . ILE A 1 172 ? -4.721 -7.596 9.805 1.00 98.56 172 ILE A C 1
ATOM 1398 O O . ILE A 1 172 ? -3.888 -7.743 8.911 1.00 98.56 172 ILE A O 1
ATOM 1402 N N . GLN A 1 173 ? -5.324 -8.612 10.419 1.00 98.12 173 GLN A N 1
ATOM 1403 C CA . GLN A 1 173 ? -5.048 -10.016 10.116 1.00 98.12 173 GLN A CA 1
ATOM 1404 C C . GLN A 1 173 ? -6.319 -10.845 9.968 1.00 98.12 173 GLN A C 1
ATOM 1406 O O . GLN A 1 173 ? -7.293 -10.637 10.701 1.00 98.12 173 GLN A O 1
ATOM 1411 N N . ASN A 1 174 ? -6.310 -11.792 9.028 1.00 98.38 174 ASN A N 1
ATOM 1412 C CA . ASN A 1 174 ? -7.417 -12.710 8.747 1.00 98.38 174 ASN A CA 1
ATOM 1413 C C . ASN A 1 174 ? -8.782 -12.013 8.687 1.00 98.38 174 ASN A C 1
ATOM 1415 O O . ASN A 1 174 ? -9.770 -12.490 9.241 1.00 98.38 174 ASN A O 1
ATOM 1419 N N . SER A 1 175 ? -8.816 -10.820 8.093 1.00 98.56 175 SER A N 1
ATOM 1420 C CA . SER A 1 175 ? -9.981 -9.934 8.117 1.00 98.56 175 SER A CA 1
ATOM 1421 C C . SER A 1 175 ? -10.384 -9.507 6.707 1.00 98.56 175 SER A C 1
ATOM 1423 O O . SER A 1 175 ? -9.624 -9.633 5.750 1.00 98.56 175 SER A O 1
ATOM 1425 N N . SER A 1 176 ? -11.599 -8.985 6.569 1.00 98.50 176 SER A N 1
ATOM 1426 C CA . SER A 1 176 ? -12.083 -8.398 5.313 1.00 98.50 176 SER A CA 1
ATOM 1427 C C . SER A 1 176 ? -12.544 -6.967 5.549 1.00 98.50 176 SER A C 1
ATOM 1429 O O . SER A 1 176 ? -13.195 -6.697 6.560 1.00 98.50 176 SER A O 1
ATOM 1431 N N . CYS A 1 177 ? -12.176 -6.058 4.648 1.00 98.19 177 CYS A N 1
ATOM 1432 C CA . CYS A 1 177 ? -12.530 -4.646 4.718 1.00 98.19 177 CYS A CA 1
ATOM 1433 C C . CYS A 1 177 ? -12.948 -4.103 3.344 1.00 98.19 177 CYS A C 1
ATOM 1435 O O . CYS A 1 177 ? -12.167 -4.193 2.402 1.00 98.19 177 CYS A O 1
ATOM 1437 N N . GLU A 1 178 ? -14.122 -3.481 3.193 1.00 98.38 178 GLU A N 1
ATOM 1438 C CA . GLU A 1 178 ? -14.447 -2.853 1.896 1.00 98.38 178 GLU A CA 1
ATOM 1439 C C . GLU A 1 178 ? -13.643 -1.552 1.697 1.00 98.38 178 GLU A C 1
ATOM 1441 O O . GLU A 1 178 ? -13.123 -1.268 0.617 1.00 98.38 178 GLU A O 1
ATOM 1446 N N . LYS A 1 179 ? -13.518 -0.717 2.733 1.00 98.38 179 LYS A N 1
ATOM 1447 C CA . LYS A 1 179 ? -12.818 0.574 2.638 1.00 98.38 179 LYS A CA 1
ATOM 1448 C C . LYS A 1 179 ? -11.991 0.867 3.878 1.00 98.38 179 LYS A C 1
ATOM 1450 O O . LYS A 1 179 ? -12.552 1.123 4.938 1.00 98.38 179 LYS A O 1
ATOM 1455 N N . LEU A 1 180 ? -10.673 0.953 3.720 1.00 97.94 180 LEU A N 1
ATOM 1456 C CA . LEU A 1 180 ? -9.753 1.465 4.734 1.00 97.94 180 LEU A CA 1
ATOM 1457 C C . LEU A 1 180 ? -9.207 2.823 4.286 1.00 97.94 180 LEU A C 1
ATOM 1459 O O . LEU A 1 180 ? -8.528 2.930 3.264 1.00 97.94 180 LEU A O 1
ATOM 1463 N N . VAL A 1 181 ? -9.522 3.869 5.049 1.00 95.81 181 VAL A N 1
ATOM 1464 C CA . VAL A 1 181 ? -9.147 5.249 4.729 1.00 95.81 181 VAL A CA 1
ATOM 1465 C C . VAL A 1 181 ? -8.440 5.885 5.918 1.00 95.81 181 VAL A C 1
ATOM 1467 O O . VAL A 1 181 ? -8.979 5.952 7.024 1.00 95.81 181 VAL A O 1
ATOM 1470 N N . PHE A 1 182 ? -7.242 6.399 5.673 1.00 93.00 182 PHE A N 1
ATOM 1471 C CA . PHE A 1 182 ? -6.574 7.327 6.578 1.00 93.00 182 PHE A CA 1
ATOM 1472 C C . PHE A 1 182 ? -7.079 8.723 6.210 1.00 93.00 182 PHE A C 1
ATOM 1474 O O . PHE A 1 182 ? -6.883 9.145 5.085 1.00 93.00 182 PHE A O 1
ATOM 1481 N N . GLU A 1 183 ? -7.815 9.410 7.081 1.00 84.56 183 GLU A N 1
ATOM 1482 C CA . GLU A 1 183 ? -8.608 10.607 6.727 1.00 84.56 183 GLU A CA 1
ATOM 1483 C C . GLU A 1 183 ? -7.909 11.932 7.118 1.00 84.56 183 GLU A C 1
ATOM 1485 O O . GLU A 1 183 ? -8.543 12.986 7.115 1.00 84.56 183 GLU A O 1
ATOM 1490 N N . SER A 1 184 ? -6.615 11.929 7.479 1.00 68.69 184 SER A N 1
ATOM 1491 C CA . SER A 1 184 ? -5.926 13.151 7.937 1.00 68.69 184 SER A CA 1
ATOM 1492 C C . SER A 1 184 ? -4.496 13.294 7.393 1.00 68.69 184 SER A C 1
ATOM 1494 O O . SER A 1 184 ? -3.660 12.433 7.654 1.00 68.69 184 SER A O 1
ATOM 1496 N N . PRO A 1 185 ? -4.168 14.397 6.688 1.00 55.38 185 PRO A N 1
ATOM 1497 C CA . PRO A 1 185 ? -2.854 14.613 6.075 1.00 55.38 185 PRO A CA 1
ATOM 1498 C C . PRO A 1 185 ? -1.743 15.023 7.056 1.00 55.38 185 PRO A C 1
ATOM 1500 O O . PRO A 1 185 ? -0.599 15.132 6.638 1.00 55.38 185 PRO A O 1
ATOM 1503 N N . VAL A 1 186 ? -2.050 15.281 8.334 1.00 53.84 186 VAL A N 1
ATOM 1504 C CA . VAL A 1 186 ? -1.098 15.871 9.306 1.00 53.84 186 VAL A CA 1
ATOM 1505 C C . VAL A 1 186 ? -0.438 14.806 10.201 1.00 53.84 186 VAL A C 1
ATOM 1507 O O . VAL A 1 186 ? 0.147 15.131 11.230 1.00 53.84 186 VAL A O 1
ATOM 1510 N N . ARG A 1 187 ? -0.606 13.508 9.915 1.00 69.81 187 ARG A N 1
ATOM 1511 C CA . ARG A 1 187 ? -0.422 12.478 10.952 1.00 69.81 187 ARG A CA 1
ATOM 1512 C C . ARG A 1 187 ? 0.317 11.252 10.449 1.00 69.81 187 ARG A C 1
ATOM 1514 O O . ARG A 1 187 ? -0.045 10.670 9.435 1.00 69.81 187 ARG A O 1
ATOM 1521 N N . ILE A 1 188 ? 1.348 10.899 11.212 1.00 85.25 188 ILE A N 1
ATOM 1522 C CA . ILE A 1 188 ? 2.268 9.803 10.938 1.00 85.25 188 ILE A CA 1
ATOM 1523 C C . ILE A 1 188 ? 1.603 8.479 11.323 1.00 85.25 188 ILE A C 1
ATOM 1525 O O . ILE A 1 188 ? 1.076 8.328 12.431 1.00 85.25 188 ILE A O 1
ATOM 1529 N N . VAL A 1 189 ? 1.653 7.520 10.407 1.00 92.88 189 VAL A N 1
ATOM 1530 C CA . VAL A 1 189 ? 1.418 6.102 10.673 1.00 92.88 189 VAL A CA 1
ATOM 1531 C C . VAL A 1 189 ? 2.781 5.429 10.750 1.00 92.88 189 VAL A C 1
ATOM 1533 O O . VAL A 1 189 ? 3.504 5.341 9.757 1.00 92.88 189 VAL A O 1
ATOM 1536 N N . GLU A 1 190 ? 3.156 5.005 11.951 1.00 95.06 190 GLU A N 1
ATOM 1537 C CA . GLU A 1 190 ? 4.469 4.413 12.223 1.00 95.06 190 GLU A CA 1
ATOM 1538 C C . GLU A 1 190 ? 4.589 3.013 11.601 1.00 95.06 190 GLU A C 1
ATOM 1540 O O . GLU A 1 190 ? 5.581 2.711 10.941 1.00 95.06 190 GLU A O 1
ATOM 1545 N N . ASP A 1 191 ? 3.558 2.178 11.756 1.00 96.81 191 ASP A N 1
ATOM 1546 C CA . ASP A 1 191 ? 3.535 0.808 11.237 1.00 96.81 191 ASP A CA 1
ATOM 1547 C C . ASP A 1 191 ? 2.121 0.410 10.788 1.00 96.81 191 ASP A C 1
ATOM 1549 O O . ASP A 1 191 ? 1.184 0.392 11.591 1.00 96.81 191 ASP A O 1
ATOM 1553 N N . LEU A 1 192 ? 1.959 0.088 9.504 1.00 97.94 192 LEU A N 1
ATOM 1554 C CA . LEU A 1 192 ? 0.757 -0.531 8.945 1.00 97.94 192 LEU A CA 1
ATOM 1555 C C . LEU A 1 192 ? 1.095 -1.951 8.500 1.00 97.94 192 LEU A C 1
ATOM 1557 O O . LEU A 1 192 ? 1.827 -2.132 7.531 1.00 97.94 192 LEU A O 1
ATOM 1561 N N . HIS A 1 193 ? 0.499 -2.947 9.148 1.00 98.38 193 HIS A N 1
ATOM 1562 C CA . HIS A 1 193 ? 0.708 -4.354 8.834 1.00 98.38 193 HIS A CA 1
ATOM 1563 C C . HIS A 1 193 ? -0.613 -5.041 8.471 1.00 98.38 193 HIS A C 1
ATOM 1565 O O . HIS A 1 193 ? -1.503 -5.197 9.309 1.00 98.38 193 HIS A O 1
ATOM 1571 N N . ILE A 1 194 ? -0.726 -5.460 7.213 1.00 98.44 194 ILE A N 1
ATOM 1572 C CA . ILE A 1 194 ? -1.871 -6.175 6.644 1.00 98.44 194 ILE A CA 1
ATOM 1573 C C . ILE A 1 194 ? -1.398 -7.577 6.263 1.00 98.44 194 ILE A C 1
ATOM 1575 O O . ILE A 1 194 ? -0.534 -7.713 5.395 1.00 98.44 194 ILE A O 1
ATOM 1579 N N . TRP A 1 195 ? -1.920 -8.614 6.920 1.00 98.12 195 TRP A N 1
ATOM 1580 C CA . TRP A 1 195 ? -1.398 -9.971 6.748 1.00 98.12 195 TRP A CA 1
ATOM 1581 C C . TRP A 1 195 ? -2.419 -11.092 6.990 1.00 98.12 195 TRP A C 1
ATOM 1583 O O . TRP A 1 195 ? -3.592 -10.830 7.239 1.00 98.12 195 TRP A O 1
ATOM 1593 N N . GLU A 1 196 ? -1.985 -12.349 6.853 1.00 96.06 196 GLU A N 1
ATOM 1594 C CA . GLU A 1 196 ? -2.790 -13.566 7.071 1.00 96.06 196 GLU A CA 1
ATOM 1595 C C . GLU A 1 196 ? -4.129 -13.576 6.321 1.00 96.06 196 GLU A C 1
ATOM 1597 O O . GLU A 1 196 ? -5.179 -13.508 6.943 1.00 96.06 196 GLU A O 1
ATOM 1602 N N . ASN A 1 197 ? -4.122 -13.692 4.990 1.00 96.94 197 ASN A N 1
ATOM 1603 C CA . ASN A 1 197 ? -5.342 -13.825 4.182 1.00 96.94 197 ASN A CA 1
ATOM 1604 C C . ASN A 1 197 ? -6.328 -12.652 4.363 1.00 96.94 197 ASN A C 1
ATOM 1606 O O . ASN A 1 197 ? -7.548 -12.828 4.356 1.00 96.94 197 ASN A O 1
ATOM 1610 N N . THR A 1 198 ? -5.798 -11.439 4.540 1.00 98.44 198 THR A N 1
ATOM 1611 C CA . THR A 1 198 ? -6.627 -10.237 4.641 1.00 98.44 198 THR A CA 1
ATOM 1612 C C . THR A 1 198 ? -7.048 -9.756 3.255 1.00 98.44 198 THR A C 1
ATOM 1614 O O . THR A 1 198 ? -6.265 -9.768 2.304 1.00 98.44 198 THR A O 1
ATOM 1617 N N . THR A 1 199 ? -8.299 -9.314 3.136 1.00 98.50 199 THR A N 1
ATOM 1618 C CA . THR A 1 199 ? -8.860 -8.747 1.901 1.00 98.50 199 THR A CA 1
ATOM 1619 C C . THR A 1 199 ? -9.269 -7.295 2.123 1.00 98.50 199 THR A C 1
ATOM 1621 O O . THR A 1 199 ? -9.960 -6.990 3.096 1.00 98.50 199 THR A O 1
ATOM 1624 N N . ILE A 1 200 ? -8.829 -6.384 1.249 1.00 98.50 200 ILE A N 1
ATOM 1625 C CA . ILE A 1 200 ? -9.239 -4.973 1.287 1.00 98.50 200 ILE A CA 1
ATOM 1626 C C . ILE A 1 200 ? -9.671 -4.507 -0.106 1.00 98.50 200 ILE A C 1
ATOM 1628 O O . ILE A 1 200 ? -8.857 -4.470 -1.030 1.00 98.50 200 ILE A O 1
ATOM 1632 N N . ASP A 1 201 ? -10.927 -4.089 -0.275 1.00 98.44 201 ASP A N 1
ATOM 1633 C CA . ASP A 1 201 ? -11.398 -3.646 -1.596 1.00 98.44 201 ASP A CA 1
ATOM 1634 C C . ASP A 1 201 ? -10.809 -2.283 -1.995 1.00 98.44 201 ASP A C 1
ATOM 1636 O O . ASP A 1 201 ? -10.462 -2.055 -3.156 1.00 98.44 201 ASP A O 1
ATOM 1640 N N . MET A 1 202 ? -10.686 -1.352 -1.050 1.00 98.31 202 MET A N 1
ATOM 1641 C CA . MET A 1 202 ? -10.083 -0.043 -1.288 1.00 98.31 202 MET A CA 1
ATOM 1642 C C . MET A 1 202 ? -9.271 0.428 -0.086 1.00 98.31 202 MET A C 1
ATOM 1644 O O . MET A 1 202 ? -9.813 0.646 0.997 1.00 98.31 202 MET A O 1
ATOM 1648 N N . LEU A 1 203 ? -7.979 0.653 -0.315 1.00 97.94 203 LEU A N 1
ATOM 1649 C CA . LEU A 1 203 ? -7.038 1.217 0.644 1.00 97.94 203 LEU A CA 1
ATOM 1650 C C . LEU A 1 203 ? -6.583 2.604 0.183 1.00 97.94 203 LEU A C 1
ATOM 1652 O O . LEU A 1 203 ? -5.960 2.728 -0.871 1.00 97.94 203 LEU A O 1
ATOM 1656 N N . THR A 1 204 ? -6.874 3.635 0.974 1.00 96.50 204 THR A N 1
ATOM 1657 C CA . THR A 1 204 ? -6.546 5.029 0.645 1.00 96.50 204 THR A CA 1
ATOM 1658 C C . THR A 1 204 ? -5.550 5.613 1.637 1.00 96.50 204 THR A C 1
ATOM 1660 O O . THR A 1 204 ? -5.863 5.762 2.817 1.00 96.50 204 THR A O 1
ATOM 1663 N N . PHE A 1 205 ? -4.382 6.011 1.135 1.00 94.06 205 PHE A N 1
ATOM 1664 C CA . PHE A 1 205 ? -3.299 6.627 1.897 1.00 94.06 205 PHE A CA 1
ATOM 1665 C C . PHE A 1 205 ? -3.396 8.154 1.874 1.00 94.06 205 PHE A C 1
ATOM 1667 O O . PHE A 1 205 ? -3.371 8.785 0.808 1.00 94.06 205 PHE A O 1
ATOM 1674 N N . ILE A 1 206 ? -3.463 8.757 3.060 1.00 92.00 206 ILE A N 1
ATOM 1675 C CA . ILE A 1 206 ? -3.395 10.207 3.276 1.00 92.00 206 ILE A CA 1
ATOM 1676 C C . ILE A 1 206 ? -2.462 10.453 4.461 1.00 92.00 206 ILE A C 1
ATOM 1678 O O . ILE A 1 206 ? -2.688 9.883 5.525 1.00 92.00 206 ILE A O 1
ATOM 1682 N N . GLY A 1 207 ? -1.431 11.281 4.267 1.00 89.62 207 GLY A N 1
ATOM 1683 C CA . GLY A 1 207 ? -0.417 11.585 5.284 1.00 89.62 207 GLY A CA 1
ATOM 1684 C C . GLY A 1 207 ? 0.880 10.782 5.133 1.00 89.62 207 GLY A C 1
ATOM 1685 O O . GLY A 1 207 ? 1.151 10.199 4.082 1.00 89.62 207 GLY A O 1
ATOM 1686 N N . ASP A 1 208 ? 1.684 10.766 6.193 1.00 92.00 208 ASP A N 1
ATOM 1687 C CA . ASP A 1 208 ? 3.013 10.153 6.200 1.00 92.00 208 ASP A CA 1
ATOM 1688 C C . ASP A 1 208 ? 2.971 8.733 6.783 1.00 92.00 208 ASP A C 1
ATOM 1690 O O . ASP A 1 208 ? 2.410 8.499 7.852 1.00 92.00 208 ASP A O 1
ATOM 1694 N N . PHE A 1 209 ? 3.624 7.789 6.112 1.00 94.62 209 PHE A N 1
ATOM 1695 C CA . PHE A 1 209 ? 3.722 6.385 6.499 1.00 94.62 209 PHE A CA 1
ATOM 1696 C C . PHE A 1 209 ? 5.194 6.004 6.617 1.00 94.62 209 PHE A C 1
ATOM 1698 O O . PHE A 1 209 ? 5.938 6.084 5.635 1.00 94.62 209 PHE A O 1
ATOM 1705 N N . LYS A 1 210 ? 5.629 5.578 7.806 1.00 95.50 210 LYS A N 1
ATOM 1706 C CA . LYS A 1 210 ? 7.014 5.126 7.986 1.00 95.50 210 LYS A CA 1
ATOM 1707 C C . LYS A 1 210 ? 7.218 3.718 7.452 1.00 95.50 210 LYS A C 1
ATOM 1709 O O . LYS A 1 210 ? 8.166 3.473 6.715 1.00 95.50 210 LYS A O 1
ATOM 1714 N N . LYS A 1 211 ? 6.308 2.807 7.791 1.00 96.12 211 LYS A N 1
ATOM 1715 C CA . LYS A 1 211 ? 6.402 1.409 7.385 1.00 96.12 211 LYS A CA 1
ATOM 1716 C C . LYS A 1 211 ? 5.049 0.856 6.965 1.00 96.12 211 LYS A C 1
ATOM 1718 O O . LYS A 1 211 ? 4.067 0.968 7.698 1.00 96.12 211 LYS A O 1
ATOM 1723 N N . ILE A 1 212 ? 5.012 0.242 5.787 1.00 97.06 212 ILE A N 1
ATOM 1724 C CA . ILE A 1 212 ? 3.857 -0.486 5.264 1.00 97.06 212 ILE A CA 1
ATOM 1725 C C . ILE A 1 212 ? 4.289 -1.918 4.967 1.00 97.06 212 ILE A C 1
ATOM 1727 O O . ILE A 1 212 ? 5.249 -2.145 4.241 1.00 97.06 212 ILE A O 1
ATOM 1731 N N . GLN A 1 213 ? 3.560 -2.889 5.500 1.00 97.62 213 GLN A N 1
ATOM 1732 C CA . GLN A 1 213 ? 3.775 -4.305 5.246 1.00 97.62 213 GLN A CA 1
ATOM 1733 C C . GLN A 1 213 ? 2.466 -4.932 4.783 1.00 97.62 213 GLN A C 1
ATOM 1735 O O . GLN A 1 213 ? 1.468 -4.898 5.504 1.00 97.62 213 GLN A O 1
ATOM 1740 N N . ILE A 1 214 ? 2.468 -5.508 3.585 1.00 97.62 214 ILE A N 1
ATOM 1741 C CA . ILE A 1 214 ? 1.314 -6.206 3.018 1.00 97.62 214 ILE A CA 1
ATOM 1742 C C . ILE A 1 214 ? 1.763 -7.614 2.650 1.00 97.62 214 ILE A C 1
ATOM 1744 O O . ILE A 1 214 ? 2.513 -7.800 1.694 1.00 97.62 214 ILE A O 1
ATOM 1748 N N . LYS A 1 215 ? 1.314 -8.608 3.419 1.00 97.75 215 LYS A N 1
ATOM 1749 C CA . LYS A 1 215 ? 1.764 -9.996 3.281 1.00 97.75 215 LYS A CA 1
ATOM 1750 C C . LYS A 1 215 ? 0.600 -10.948 3.080 1.00 97.75 215 LYS A C 1
ATOM 1752 O O . LYS A 1 215 ? -0.397 -10.821 3.781 1.00 97.75 215 LYS A O 1
ATOM 1757 N N . ASN A 1 216 ? 0.704 -11.929 2.185 1.00 97.44 216 ASN A N 1
ATOM 1758 C CA . ASN A 1 216 ? -0.313 -12.986 2.027 1.00 97.44 216 ASN A CA 1
ATOM 1759 C C . ASN A 1 216 ? -1.758 -12.436 1.992 1.00 97.44 216 ASN A C 1
ATOM 1761 O O . ASN A 1 216 ? -2.619 -12.912 2.732 1.00 97.44 216 ASN A O 1
ATOM 1765 N N . SER A 1 217 ? -1.996 -11.361 1.238 1.00 97.81 217 SER A N 1
ATOM 1766 C CA . SER A 1 217 ? -3.236 -10.571 1.291 1.00 97.81 217 SER A CA 1
ATOM 1767 C C . SER A 1 217 ? -3.644 -10.084 -0.097 1.00 97.81 217 SER A C 1
ATOM 1769 O O . SER A 1 217 ? -2.804 -9.964 -0.988 1.00 97.81 217 SER A O 1
ATOM 1771 N N . ASN A 1 218 ? -4.928 -9.774 -0.276 1.00 97.88 218 ASN A N 1
ATOM 1772 C CA . ASN A 1 218 ? -5.472 -9.312 -1.553 1.00 97.88 218 ASN A CA 1
ATOM 1773 C C . ASN A 1 218 ? -6.063 -7.909 -1.414 1.00 97.88 218 ASN A C 1
ATOM 1775 O O . ASN A 1 218 ? -6.931 -7.666 -0.574 1.00 97.88 218 ASN A O 1
ATOM 1779 N N . LEU A 1 219 ? -5.599 -6.988 -2.252 1.00 97.88 219 LEU A N 1
ATOM 1780 C CA . LEU A 1 219 ? -6.103 -5.629 -2.341 1.00 97.88 219 LEU A CA 1
ATOM 1781 C C . LEU A 1 219 ? -6.650 -5.385 -3.743 1.00 97.88 219 LEU A C 1
ATOM 1783 O O . LEU A 1 219 ? -5.937 -5.524 -4.735 1.00 97.88 219 LEU A O 1
ATOM 1787 N N . ARG A 1 220 ? -7.902 -4.946 -3.847 1.00 98.06 220 ARG A N 1
ATOM 1788 C CA . ARG A 1 220 ? -8.481 -4.621 -5.157 1.00 98.06 220 ARG A CA 1
ATOM 1789 C C . ARG A 1 220 ? -8.041 -3.238 -5.646 1.00 98.06 220 ARG A C 1
ATOM 1791 O O . ARG A 1 220 ? -7.759 -3.052 -6.831 1.00 98.06 220 ARG A O 1
ATOM 1798 N N . LYS A 1 221 ? -7.993 -2.241 -4.757 1.00 97.94 221 LYS A N 1
ATOM 1799 C CA . LYS A 1 221 ? -7.556 -0.876 -5.086 1.00 97.94 221 LYS A CA 1
ATOM 1800 C C . LYS A 1 221 ? -6.655 -0.288 -4.010 1.00 97.94 221 LYS A C 1
ATOM 1802 O O . LYS A 1 221 ? -7.011 -0.277 -2.835 1.00 97.94 221 LYS A O 1
ATOM 1807 N N . MET A 1 222 ? -5.545 0.293 -4.446 1.00 97.25 222 MET A N 1
ATOM 1808 C CA . MET A 1 222 ? -4.597 1.040 -3.629 1.00 97.25 222 MET A CA 1
ATOM 1809 C C . MET A 1 222 ? -4.485 2.471 -4.168 1.00 97.25 222 MET A C 1
ATOM 1811 O O . MET A 1 222 ? -4.117 2.677 -5.323 1.00 97.25 222 MET A O 1
ATOM 1815 N N . LEU A 1 223 ? -4.838 3.466 -3.358 1.00 97.06 223 LEU A N 1
ATOM 1816 C CA . LEU A 1 223 ? -4.900 4.869 -3.764 1.00 97.06 223 LEU A CA 1
ATOM 1817 C C . LEU A 1 223 ? -3.989 5.723 -2.888 1.00 97.06 223 LEU A C 1
ATOM 1819 O O . LEU A 1 223 ? -4.189 5.807 -1.679 1.00 97.06 223 LEU A O 1
ATOM 1823 N N . PHE A 1 224 ? -3.052 6.431 -3.508 1.00 95.69 224 PHE A N 1
ATOM 1824 C CA . PHE A 1 224 ? -2.239 7.438 -2.832 1.00 95.69 224 PHE A CA 1
ATOM 1825 C C . PHE A 1 224 ? -2.807 8.836 -3.087 1.00 95.69 224 PHE A C 1
ATOM 1827 O O . PHE A 1 224 ? -3.159 9.196 -4.209 1.00 95.69 224 PHE A O 1
ATOM 1834 N N . THR A 1 225 ? -2.949 9.656 -2.052 1.00 92.38 225 THR A N 1
ATOM 1835 C CA . THR A 1 225 ? -3.288 11.074 -2.250 1.00 92.38 225 THR A CA 1
ATOM 1836 C C . THR A 1 225 ? -2.033 11.902 -2.510 1.00 92.38 225 THR A C 1
ATOM 1838 O O . THR A 1 225 ? -0.920 11.457 -2.256 1.00 92.38 225 THR A O 1
ATOM 1841 N N . LYS A 1 226 ? -2.189 13.142 -2.996 1.00 87.88 226 LYS A N 1
ATOM 1842 C CA . LYS A 1 226 ? -1.050 14.036 -3.299 1.00 87.88 226 LYS A CA 1
ATOM 1843 C C . LYS A 1 226 ? -0.128 14.305 -2.102 1.00 87.88 226 LYS A C 1
ATOM 1845 O O . LYS A 1 226 ? 1.029 14.655 -2.302 1.00 87.88 226 LYS A O 1
ATOM 1850 N N . ASN A 1 227 ? -0.655 14.164 -0.887 1.00 86.75 227 ASN A N 1
ATOM 1851 C CA . ASN A 1 227 ? 0.068 14.400 0.360 1.00 86.75 227 ASN A CA 1
ATOM 1852 C C . ASN A 1 227 ? 0.532 13.088 1.010 1.00 86.75 227 ASN A C 1
ATOM 1854 O O . ASN A 1 227 ? 1.004 13.120 2.138 1.00 86.75 227 ASN A O 1
ATOM 1858 N N . ALA A 1 228 ? 0.343 11.942 0.350 1.00 91.81 228 ALA A N 1
ATOM 1859 C CA . ALA A 1 228 ? 0.811 10.669 0.866 1.00 91.81 228 ALA A CA 1
ATOM 1860 C C . ALA A 1 228 ? 2.328 10.560 0.682 1.00 91.81 228 ALA A C 1
ATOM 1862 O O . ALA A 1 228 ? 2.814 10.696 -0.443 1.00 91.81 228 ALA A O 1
ATOM 1863 N N . GLN A 1 229 ? 3.060 10.292 1.763 1.00 93.50 229 GLN A N 1
ATOM 1864 C CA . GLN A 1 229 ? 4.482 9.953 1.705 1.00 93.50 229 GLN A CA 1
ATOM 1865 C C . GLN A 1 229 ? 4.740 8.622 2.403 1.00 93.50 229 GLN A C 1
ATOM 1867 O O . GLN A 1 229 ? 4.213 8.373 3.480 1.00 93.50 229 GLN A O 1
ATOM 1872 N N . VAL A 1 230 ? 5.574 7.777 1.809 1.00 95.25 230 VAL A N 1
ATOM 1873 C CA . VAL A 1 230 ? 5.902 6.434 2.292 1.00 95.25 230 VAL A CA 1
ATOM 1874 C C . VAL A 1 230 ? 7.417 6.289 2.374 1.00 95.25 230 VAL A C 1
ATOM 1876 O O . VAL A 1 230 ? 8.122 6.510 1.386 1.00 95.25 230 VAL A O 1
ATOM 1879 N N . GLU A 1 231 ? 7.934 5.940 3.548 1.00 95.12 231 GLU A N 1
ATOM 1880 C CA . GLU A 1 231 ? 9.364 5.687 3.761 1.00 95.12 231 GLU A CA 1
ATOM 1881 C C . GLU A 1 231 ? 9.757 4.268 3.360 1.00 95.12 231 GLU A C 1
ATOM 1883 O O . GLU A 1 231 ? 10.629 4.096 2.505 1.00 95.12 231 GLU A O 1
ATOM 1888 N N . ASP A 1 232 ? 9.099 3.273 3.948 1.00 95.12 232 ASP A N 1
ATOM 1889 C CA . ASP A 1 232 ? 9.364 1.859 3.718 1.00 95.12 232 ASP A CA 1
ATOM 1890 C C . ASP A 1 232 ? 8.075 1.106 3.379 1.00 95.12 232 ASP A C 1
ATOM 1892 O O . ASP A 1 232 ? 7.028 1.307 4.005 1.00 95.12 232 ASP A O 1
ATOM 1896 N N . ILE A 1 233 ? 8.156 0.245 2.368 1.00 95.75 233 ILE A N 1
ATOM 1897 C CA . ILE A 1 233 ? 7.048 -0.597 1.930 1.00 95.75 233 ILE A CA 1
ATOM 1898 C C . ILE A 1 233 ? 7.566 -1.976 1.530 1.00 95.75 233 ILE A C 1
ATOM 1900 O O . ILE A 1 233 ? 8.467 -2.104 0.706 1.00 95.75 233 ILE A O 1
ATOM 1904 N N . ASP A 1 234 ? 6.962 -2.994 2.131 1.00 95.06 234 ASP A N 1
ATOM 1905 C CA . ASP A 1 234 ? 7.280 -4.408 1.965 1.00 95.06 234 ASP A CA 1
ATOM 1906 C C . ASP A 1 234 ? 6.008 -5.140 1.523 1.00 95.06 234 ASP A C 1
ATOM 1908 O O . ASP A 1 234 ? 5.000 -5.157 2.240 1.00 95.06 234 ASP A O 1
ATOM 1912 N N . ILE A 1 235 ? 6.034 -5.702 0.316 1.00 94.69 235 ILE A N 1
ATOM 1913 C CA . ILE A 1 235 ? 4.903 -6.410 -0.286 1.00 94.69 235 ILE A CA 1
ATOM 1914 C C . ILE A 1 235 ? 5.355 -7.833 -0.594 1.00 94.69 235 ILE A C 1
ATOM 1916 O O . ILE A 1 235 ? 6.149 -8.063 -1.502 1.00 94.69 235 ILE A O 1
ATOM 1920 N N . GLU A 1 236 ? 4.815 -8.801 0.142 1.00 94.81 236 GLU A N 1
ATOM 1921 C CA . GLU A 1 236 ? 5.244 -10.197 0.067 1.00 94.81 236 GLU A CA 1
ATOM 1922 C C . GLU A 1 236 ? 4.046 -11.115 -0.170 1.00 94.81 236 GLU A C 1
ATOM 1924 O O . GLU A 1 236 ? 3.123 -11.178 0.640 1.00 94.81 236 GLU A O 1
ATOM 1929 N N . SER A 1 237 ? 4.052 -11.870 -1.270 1.00 94.44 237 SER A N 1
ATOM 1930 C CA . SER A 1 237 ? 2.972 -12.824 -1.579 1.00 94.44 237 SER A CA 1
ATOM 1931 C C . SER A 1 237 ? 1.570 -12.187 -1.521 1.00 94.44 237 SER A C 1
ATOM 1933 O O . SER A 1 237 ? 0.602 -12.812 -1.090 1.00 94.44 237 SER A O 1
ATOM 1935 N N . ALA A 1 238 ? 1.465 -10.917 -1.914 1.00 95.06 238 ALA A N 1
ATOM 1936 C CA . ALA A 1 238 ? 0.223 -10.158 -1.928 1.00 95.06 238 ALA A CA 1
ATOM 1937 C C . ALA A 1 238 ? -0.169 -9.784 -3.359 1.00 95.06 238 ALA A C 1
ATOM 1939 O O . ALA A 1 238 ? 0.688 -9.544 -4.210 1.00 95.06 238 ALA A O 1
ATOM 1940 N N . ILE A 1 239 ? -1.473 -9.722 -3.615 1.00 95.19 239 ILE A N 1
ATOM 1941 C CA . ILE A 1 239 ? -2.030 -9.340 -4.914 1.00 95.19 239 ILE A CA 1
ATOM 1942 C C . ILE A 1 239 ? -2.643 -7.954 -4.771 1.00 95.19 239 ILE A C 1
ATOM 1944 O O . ILE A 1 239 ? -3.496 -7.741 -3.913 1.00 95.19 239 ILE A O 1
ATOM 1948 N N . ILE A 1 240 ? -2.220 -7.015 -5.616 1.00 96.50 240 ILE A N 1
ATOM 1949 C CA . ILE A 1 240 ? -2.797 -5.671 -5.696 1.00 96.50 240 ILE A CA 1
ATOM 1950 C C . ILE A 1 240 ? -3.292 -5.468 -7.126 1.00 96.50 240 ILE A C 1
ATOM 1952 O O . ILE A 1 240 ? -2.480 -5.353 -8.039 1.00 96.50 240 ILE A O 1
ATOM 1956 N N . GLU A 1 241 ? -4.610 -5.455 -7.338 1.00 95.50 241 GLU A N 1
ATOM 1957 C CA . GLU A 1 241 ? -5.167 -5.415 -8.700 1.00 95.50 241 GLU A CA 1
ATOM 1958 C C . GLU A 1 241 ? -4.981 -4.050 -9.370 1.00 95.50 241 GLU A C 1
ATOM 1960 O O . GLU A 1 241 ? -4.624 -3.978 -10.542 1.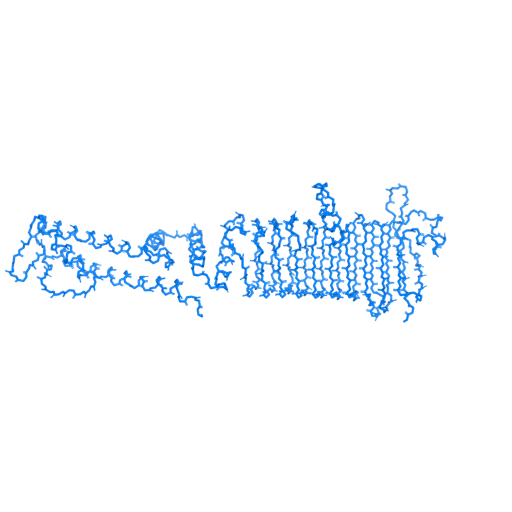00 95.50 241 GLU A O 1
ATOM 1965 N N . ASN A 1 242 ? -5.251 -2.959 -8.646 1.00 96.25 242 ASN A N 1
ATOM 1966 C CA . ASN A 1 242 ? -5.158 -1.605 -9.186 1.00 96.25 242 ASN A CA 1
ATOM 1967 C C . ASN A 1 242 ? -4.456 -0.673 -8.206 1.00 96.25 242 ASN A C 1
ATOM 1969 O O . ASN A 1 242 ? -4.843 -0.562 -7.042 1.00 96.25 242 ASN A O 1
ATOM 1973 N N . ILE A 1 243 ? -3.477 0.065 -8.715 1.00 96.88 243 ILE A N 1
ATOM 1974 C CA . ILE A 1 243 ? -2.772 1.119 -7.986 1.00 96.88 243 ILE A CA 1
ATOM 1975 C C . ILE A 1 243 ? -3.053 2.440 -8.691 1.00 96.88 243 ILE A C 1
ATOM 1977 O O . ILE A 1 243 ? -3.061 2.502 -9.920 1.00 96.88 243 ILE A O 1
ATOM 1981 N N . HIS A 1 244 ? -3.290 3.498 -7.923 1.00 96.50 244 HIS A N 1
ATOM 1982 C CA . HIS A 1 244 ? -3.589 4.824 -8.445 1.00 96.50 244 HIS A CA 1
ATOM 1983 C C . HIS A 1 244 ? -2.806 5.907 -7.704 1.00 96.50 244 HIS A C 1
ATOM 1985 O O . HIS A 1 244 ? -2.647 5.850 -6.483 1.00 96.50 244 HIS A O 1
ATOM 1991 N N . ASN A 1 245 ? -2.404 6.938 -8.454 1.00 95.81 245 ASN A N 1
ATOM 1992 C CA . ASN A 1 245 ? -1.777 8.170 -7.963 1.00 95.81 245 ASN A CA 1
ATOM 1993 C C . ASN A 1 245 ? -0.451 7.987 -7.198 1.00 95.81 245 ASN A C 1
ATOM 1995 O O . ASN A 1 245 ? -0.014 8.910 -6.518 1.00 95.81 245 ASN A O 1
ATOM 1999 N N . ALA A 1 246 ? 0.209 6.837 -7.331 1.00 96.19 246 ALA A N 1
ATOM 2000 C CA . ALA A 1 246 ? 1.588 6.670 -6.888 1.00 96.19 246 ALA A CA 1
ATOM 2001 C C . ALA A 1 246 ? 2.541 7.358 -7.880 1.00 96.19 246 ALA A C 1
ATOM 2003 O O . ALA A 1 246 ? 2.453 7.114 -9.090 1.00 96.19 246 ALA A O 1
ATOM 2004 N N . ASP A 1 247 ? 3.443 8.194 -7.372 1.00 94.31 247 ASP A N 1
ATOM 2005 C CA . ASP A 1 247 ? 4.458 8.908 -8.142 1.00 94.31 247 ASP A CA 1
ATOM 2006 C C . ASP A 1 247 ? 5.817 8.956 -7.413 1.00 94.31 247 ASP A C 1
ATOM 2008 O O . ASP A 1 247 ? 6.035 8.345 -6.364 1.00 94.31 247 ASP A O 1
ATOM 2012 N N . GLU A 1 248 ? 6.780 9.685 -7.981 1.00 92.88 248 GLU A N 1
ATOM 2013 C CA . GLU A 1 248 ? 8.100 9.855 -7.372 1.00 92.88 248 GLU A CA 1
ATOM 2014 C C . GLU A 1 248 ? 8.082 10.645 -6.057 1.00 92.88 248 GLU A C 1
ATOM 2016 O O . GLU A 1 248 ? 9.029 10.553 -5.286 1.00 92.88 248 GLU A O 1
ATOM 2021 N N . LYS A 1 249 ? 7.051 11.428 -5.761 1.00 92.38 249 LYS A N 1
ATOM 2022 C CA . LYS A 1 249 ? 6.960 12.155 -4.489 1.00 92.38 249 LYS A CA 1
ATOM 2023 C C . LYS A 1 249 ? 6.330 11.292 -3.403 1.00 92.38 249 LYS A C 1
ATOM 2025 O O . LYS A 1 249 ? 6.624 11.510 -2.233 1.00 92.38 249 LYS A O 1
ATOM 2030 N N . THR A 1 250 ? 5.532 10.295 -3.792 1.00 94.06 250 THR A N 1
ATOM 2031 C CA . THR A 1 250 ? 4.897 9.349 -2.868 1.00 94.06 250 THR A CA 1
ATOM 2032 C C . THR A 1 250 ? 5.914 8.574 -2.036 1.00 94.06 250 THR A C 1
ATOM 2034 O O . THR A 1 250 ? 5.683 8.354 -0.859 1.00 94.06 250 THR A O 1
ATOM 2037 N N . PHE A 1 251 ? 7.048 8.159 -2.604 1.00 95.25 251 PHE A N 1
ATOM 2038 C CA . PHE A 1 251 ? 8.020 7.322 -1.888 1.00 95.25 251 PHE A CA 1
ATOM 2039 C C . PHE A 1 251 ? 9.296 8.097 -1.558 1.00 95.25 251 PHE A C 1
ATOM 2041 O O . PHE A 1 251 ? 9.967 8.570 -2.479 1.00 95.25 251 PHE A O 1
ATOM 2048 N N . LYS A 1 252 ? 9.678 8.181 -0.276 1.00 91.81 252 LYS A N 1
ATOM 2049 C CA . LYS A 1 252 ? 10.939 8.825 0.143 1.00 91.81 252 LYS A CA 1
ATOM 2050 C C . LYS A 1 252 ? 12.148 8.024 -0.340 1.00 91.81 252 LYS A C 1
ATOM 2052 O O . LYS A 1 252 ? 13.095 8.590 -0.880 1.00 91.81 252 LYS A O 1
ATOM 2057 N N . ASN A 1 253 ? 12.070 6.699 -0.223 1.00 90.38 253 ASN A N 1
ATOM 2058 C CA . ASN A 1 253 ? 13.067 5.777 -0.755 1.00 90.38 253 ASN A CA 1
ATOM 2059 C C . ASN A 1 253 ? 12.720 5.345 -2.191 1.00 90.38 253 ASN A C 1
ATOM 2061 O O . ASN A 1 253 ? 11.568 5.414 -2.623 1.00 90.38 253 ASN A O 1
ATOM 2065 N N . LYS A 1 254 ? 13.719 4.891 -2.957 1.00 90.19 254 LYS A N 1
ATOM 2066 C CA . LYS A 1 254 ? 13.574 4.445 -4.358 1.00 90.19 254 LYS A CA 1
ATOM 2067 C C . LYS A 1 254 ? 14.033 3.000 -4.533 1.00 90.19 254 LYS A C 1
ATOM 2069 O O . LYS A 1 254 ? 15.047 2.742 -5.178 1.00 90.19 254 LYS A O 1
ATOM 2074 N N . THR A 1 255 ? 13.306 2.077 -3.912 1.00 91.69 255 THR A N 1
ATOM 2075 C CA . THR A 1 255 ? 13.532 0.628 -4.028 1.00 91.69 255 THR A CA 1
ATOM 2076 C C . THR A 1 255 ? 12.918 0.069 -5.317 1.00 91.69 255 THR A C 1
ATOM 2078 O O . THR A 1 255 ? 12.223 0.782 -6.046 1.00 91.69 255 THR A O 1
ATOM 2081 N N . LEU A 1 256 ? 13.186 -1.207 -5.614 1.00 90.94 256 LEU A N 1
ATOM 2082 C CA . LEU A 1 256 ? 12.592 -1.909 -6.757 1.00 90.94 256 LEU A CA 1
ATOM 2083 C C . LEU A 1 256 ? 11.064 -1.917 -6.686 1.00 90.94 256 LEU A C 1
ATOM 2085 O O . LEU A 1 256 ? 10.410 -1.523 -7.653 1.00 90.94 256 LEU A O 1
ATOM 2089 N N . ASP A 1 257 ? 10.516 -2.280 -5.529 1.00 91.06 257 ASP A N 1
ATOM 2090 C CA . ASP A 1 257 ? 9.070 -2.368 -5.320 1.00 91.06 257 ASP A CA 1
ATOM 2091 C C . ASP A 1 257 ? 8.399 -1.006 -5.502 1.00 91.06 257 ASP A C 1
ATOM 2093 O O . ASP A 1 257 ? 7.377 -0.904 -6.177 1.00 91.06 257 ASP A O 1
ATOM 2097 N N . ASN A 1 258 ? 9.031 0.078 -5.037 1.00 94.38 258 ASN A N 1
ATOM 2098 C CA . ASN A 1 258 ? 8.506 1.434 -5.218 1.00 94.38 258 ASN A CA 1
ATOM 2099 C C . ASN A 1 258 ? 8.354 1.784 -6.703 1.00 94.38 258 ASN A C 1
ATOM 2101 O O . ASN A 1 258 ? 7.327 2.323 -7.115 1.00 94.38 258 ASN A O 1
ATOM 2105 N N . TRP A 1 259 ? 9.352 1.464 -7.531 1.00 95.31 259 TRP A N 1
ATOM 2106 C CA . TRP A 1 259 ? 9.265 1.718 -8.970 1.00 95.31 259 TRP A CA 1
ATOM 2107 C C . TRP A 1 259 ? 8.234 0.834 -9.667 1.00 95.31 259 TRP A C 1
ATOM 2109 O O . TRP A 1 259 ? 7.577 1.307 -10.595 1.00 95.31 259 TRP A O 1
ATOM 2119 N N . LEU A 1 260 ? 8.054 -0.405 -9.208 1.00 93.81 260 LEU A N 1
ATOM 2120 C CA . LEU A 1 260 ? 7.014 -1.296 -9.717 1.00 93.81 260 LEU A CA 1
ATOM 2121 C C . LEU A 1 260 ? 5.610 -0.744 -9.412 1.00 93.81 260 LEU A C 1
ATOM 2123 O O . LEU A 1 260 ? 4.769 -0.676 -10.308 1.00 93.81 260 LEU A O 1
ATOM 2127 N N . LEU A 1 261 ? 5.383 -0.253 -8.189 1.00 95.62 261 LEU A N 1
ATOM 2128 C CA . LEU A 1 261 ? 4.124 0.388 -7.793 1.00 95.62 261 LEU A CA 1
ATOM 2129 C C . LEU A 1 261 ? 3.838 1.658 -8.610 1.00 95.62 261 LEU A C 1
ATOM 2131 O O . LEU A 1 261 ? 2.708 1.870 -9.056 1.00 95.62 261 LEU A O 1
ATOM 2135 N N . ILE A 1 262 ? 4.855 2.497 -8.847 1.00 96.50 262 ILE A N 1
ATOM 2136 C CA . ILE A 1 262 ? 4.723 3.689 -9.703 1.00 96.50 262 ILE A CA 1
ATOM 2137 C C . ILE A 1 262 ? 4.408 3.281 -11.150 1.00 96.50 262 ILE A C 1
ATOM 2139 O O . ILE A 1 262 ? 3.583 3.926 -11.799 1.00 96.50 262 ILE A O 1
ATOM 2143 N N . ALA A 1 263 ? 5.038 2.223 -11.669 1.00 94.75 263 ALA A N 1
ATOM 2144 C CA . ALA A 1 263 ? 4.787 1.740 -13.022 1.00 94.75 263 ALA A CA 1
ATOM 2145 C C . ALA A 1 263 ? 3.332 1.278 -13.193 1.00 94.75 263 ALA A C 1
ATOM 2147 O O . ALA A 1 263 ? 2.666 1.731 -14.124 1.00 94.75 263 ALA A O 1
ATOM 2148 N N . GLU A 1 264 ? 2.807 0.459 -12.279 1.00 94.50 264 GLU A N 1
ATOM 2149 C CA . GLU A 1 264 ? 1.401 0.033 -12.331 1.00 94.50 264 GLU A CA 1
ATOM 2150 C C . GLU A 1 264 ? 0.426 1.206 -12.145 1.00 94.50 264 GLU A C 1
ATOM 2152 O O . GLU A 1 264 ? -0.550 1.336 -12.885 1.00 94.50 264 GLU A O 1
ATOM 2157 N N . SER A 1 265 ? 0.734 2.148 -11.249 1.00 96.31 265 SER A N 1
ATOM 2158 C CA . SER A 1 265 ? -0.023 3.401 -11.114 1.00 96.31 265 SER A CA 1
ATOM 2159 C C . SER A 1 265 ? -0.092 4.195 -12.423 1.00 96.31 265 SER A C 1
ATOM 2161 O O . SER A 1 265 ? -1.164 4.623 -12.858 1.00 96.31 265 SER A O 1
ATOM 2163 N N . ALA A 1 266 ? 1.050 4.368 -13.091 1.00 95.06 266 ALA A N 1
ATOM 2164 C CA . ALA A 1 266 ? 1.141 5.106 -14.343 1.00 95.06 266 ALA A CA 1
ATOM 2165 C C . ALA A 1 266 ? 0.428 4.395 -15.500 1.00 95.06 266 ALA A C 1
ATOM 2167 O O . ALA A 1 266 ? -0.168 5.064 -16.347 1.00 95.06 266 ALA A O 1
ATOM 2168 N N . LYS A 1 267 ? 0.465 3.057 -15.519 1.00 93.06 267 LYS A N 1
ATOM 2169 C CA . LYS A 1 267 ? -0.285 2.225 -16.465 1.00 93.06 267 LYS A CA 1
ATOM 2170 C C . LYS A 1 267 ? -1.788 2.448 -16.301 1.00 93.06 267 LYS A C 1
ATOM 2172 O O . LYS A 1 267 ? -2.445 2.830 -17.264 1.00 93.06 267 LYS A O 1
ATOM 2177 N N . ASN A 1 268 ? -2.299 2.343 -15.074 1.00 93.06 268 ASN A N 1
ATOM 2178 C CA . ASN A 1 268 ? -3.716 2.566 -14.762 1.00 93.06 268 ASN A CA 1
ATOM 2179 C C . ASN A 1 268 ? -4.181 4.005 -15.040 1.00 93.06 268 ASN A C 1
ATOM 2181 O O . ASN A 1 268 ? -5.349 4.234 -15.345 1.00 93.06 268 ASN A O 1
ATOM 2185 N N . ALA A 1 269 ? -3.278 4.984 -14.943 1.00 92.44 269 ALA A N 1
ATOM 2186 C CA . ALA A 1 269 ? -3.552 6.386 -15.255 1.00 92.44 269 ALA A CA 1
ATOM 2187 C C . ALA A 1 269 ? -3.391 6.744 -16.748 1.00 92.44 269 ALA A C 1
ATOM 2189 O O . ALA A 1 269 ? -3.555 7.912 -17.101 1.00 92.44 269 ALA A O 1
ATOM 2190 N N . ASN A 1 270 ? -3.039 5.789 -17.620 1.00 91.19 270 ASN A N 1
ATOM 2191 C CA . ASN A 1 270 ? -2.683 6.042 -19.022 1.00 91.19 270 ASN A CA 1
ATOM 2192 C C . ASN A 1 270 ? -1.605 7.133 -19.190 1.00 91.19 270 ASN A C 1
ATOM 2194 O O . ASN A 1 270 ? -1.676 7.971 -20.090 1.00 91.19 270 ASN A O 1
ATOM 2198 N N . ASN A 1 271 ? -0.594 7.140 -18.312 1.00 91.69 271 ASN A N 1
ATOM 2199 C CA . ASN A 1 271 ? 0.509 8.099 -18.333 1.00 91.69 271 ASN A CA 1
ATOM 2200 C C . ASN A 1 271 ? 1.797 7.460 -18.902 1.00 91.69 271 ASN A C 1
ATOM 2202 O O . ASN A 1 271 ? 2.615 6.931 -18.140 1.00 91.69 271 ASN A O 1
ATOM 2206 N N . PRO A 1 272 ? 2.039 7.538 -20.229 1.00 88.56 272 PRO A N 1
ATOM 2207 C CA . PRO A 1 272 ? 3.196 6.911 -20.878 1.00 88.56 272 PRO A CA 1
ATOM 2208 C C . PRO A 1 272 ? 4.538 7.464 -20.415 1.00 88.56 272 PRO A C 1
ATOM 2210 O O . PRO A 1 272 ? 5.533 6.738 -20.389 1.00 88.56 272 PRO A O 1
ATOM 2213 N N . THR A 1 273 ? 4.589 8.739 -20.034 1.00 90.88 273 THR A N 1
ATOM 2214 C CA . THR A 1 273 ? 5.830 9.373 -19.591 1.00 90.88 273 THR A CA 1
ATOM 2215 C C . THR A 1 273 ? 6.275 8.788 -18.257 1.00 90.88 273 THR A C 1
ATOM 2217 O O . THR A 1 273 ? 7.389 8.269 -18.175 1.00 90.88 273 THR A O 1
ATOM 2220 N N . LEU A 1 274 ? 5.393 8.792 -17.252 1.00 92.81 274 LEU A N 1
ATOM 2221 C CA . LEU A 1 274 ? 5.705 8.252 -15.928 1.00 92.81 274 LEU A CA 1
ATOM 2222 C C . LEU A 1 274 ? 5.938 6.737 -15.976 1.00 92.81 274 LEU A C 1
ATOM 2224 O O . LEU A 1 274 ? 6.902 6.252 -15.393 1.00 92.81 274 LEU A O 1
ATOM 2228 N N . PHE A 1 275 ? 5.134 6.003 -16.750 1.00 92.69 275 PHE A N 1
ATOM 2229 C CA . PHE A 1 275 ? 5.299 4.559 -16.934 1.00 92.69 275 PHE A CA 1
ATOM 2230 C C . PHE A 1 275 ? 6.675 4.201 -17.501 1.00 92.69 275 PHE A C 1
ATOM 2232 O O . PHE A 1 275 ? 7.352 3.301 -16.999 1.00 92.69 275 PHE A O 1
ATOM 2239 N N . SER A 1 276 ? 7.114 4.923 -18.539 1.00 89.44 276 SER A N 1
ATOM 2240 C CA . SER A 1 276 ? 8.421 4.688 -19.160 1.00 89.44 276 SER A CA 1
ATOM 2241 C C . SER A 1 276 ? 9.585 5.022 -18.224 1.00 89.44 276 SER A C 1
ATOM 2243 O O . SER A 1 276 ? 10.599 4.325 -18.228 1.00 89.44 276 SER A O 1
ATOM 2245 N N . LEU A 1 277 ? 9.434 6.063 -17.400 1.00 92.12 277 LEU A N 1
ATOM 2246 C CA . LEU A 1 277 ? 10.432 6.466 -16.416 1.00 92.12 277 LEU A CA 1
ATOM 2247 C C . LEU A 1 277 ? 10.554 5.439 -15.288 1.00 92.12 277 LEU A C 1
ATOM 2249 O O . LEU A 1 277 ? 11.662 4.996 -14.994 1.00 92.12 277 LEU A O 1
ATOM 2253 N N . ALA A 1 278 ? 9.425 5.026 -14.711 1.00 93.94 278 ALA A N 1
ATOM 2254 C CA . ALA A 1 278 ? 9.390 4.091 -13.595 1.00 93.94 278 ALA A CA 1
ATOM 2255 C C . ALA A 1 278 ? 10.001 2.739 -13.971 1.00 93.94 278 ALA A C 1
ATOM 2257 O O . ALA A 1 278 ? 10.897 2.246 -13.290 1.00 93.94 278 ALA A O 1
ATOM 2258 N N . ASN A 1 279 ? 9.609 2.185 -15.121 1.00 92.12 279 ASN A N 1
ATOM 2259 C CA . ASN A 1 279 ? 10.190 0.935 -15.596 1.00 92.12 279 ASN A CA 1
ATOM 2260 C C . ASN A 1 279 ? 11.678 1.056 -15.979 1.00 92.12 279 ASN A C 1
ATOM 2262 O O . ASN A 1 279 ? 12.426 0.085 -15.862 1.00 92.12 279 ASN A O 1
ATOM 2266 N N . PHE A 1 280 ? 12.122 2.220 -16.466 1.00 90.25 280 PHE A N 1
ATOM 2267 C CA . PHE A 1 280 ? 13.540 2.455 -16.743 1.00 90.25 280 PHE A CA 1
ATOM 2268 C C . PHE A 1 280 ? 14.374 2.404 -15.457 1.00 90.25 280 PHE A C 1
ATOM 2270 O O . PHE A 1 280 ? 15.404 1.729 -15.431 1.00 90.25 280 PHE A O 1
ATOM 2277 N N . GLU A 1 281 ? 13.934 3.086 -14.396 1.00 91.94 281 GLU A N 1
ATOM 2278 C CA . GLU A 1 281 ? 14.639 3.076 -13.109 1.00 91.94 281 GLU A CA 1
ATOM 2279 C C . GLU A 1 281 ? 14.548 1.707 -12.415 1.00 91.94 281 GLU A C 1
ATOM 2281 O O . GLU A 1 281 ? 15.556 1.244 -11.878 1.00 91.94 281 GLU A O 1
ATOM 2286 N N . TYR A 1 282 ? 13.413 1.005 -12.524 1.00 91.88 282 TYR A N 1
ATOM 2287 C CA . TYR A 1 282 ? 13.276 -0.385 -12.073 1.00 91.88 282 TYR A CA 1
ATOM 2288 C C . TYR A 1 282 ? 14.354 -1.292 -12.692 1.00 91.88 282 TYR A C 1
ATOM 2290 O O . TYR A 1 282 ? 15.168 -1.869 -11.971 1.00 91.88 282 TYR A O 1
ATOM 2298 N N . LEU A 1 283 ? 14.441 -1.350 -14.029 1.00 88.31 283 LEU A N 1
ATOM 2299 C CA . LEU A 1 283 ? 15.403 -2.217 -14.729 1.00 88.31 283 LEU A CA 1
ATOM 2300 C C . LEU A 1 283 ? 16.861 -1.850 -14.427 1.00 88.31 283 LEU A C 1
ATOM 2302 O O . LEU A 1 283 ? 17.741 -2.714 -14.396 1.00 88.31 283 LEU A O 1
ATOM 2306 N N . LYS A 1 284 ? 17.132 -0.561 -14.218 1.00 87.50 284 LYS A N 1
ATOM 2307 C CA . LYS A 1 284 ? 18.459 -0.052 -13.865 1.00 87.50 284 LYS A CA 1
ATOM 2308 C C . LYS A 1 284 ? 18.892 -0.495 -12.465 1.00 87.50 284 LYS A C 1
ATOM 2310 O O . LYS A 1 284 ? 20.073 -0.780 -12.264 1.00 87.50 284 LYS A O 1
ATOM 2315 N N . LEU A 1 285 ? 17.965 -0.559 -11.508 1.00 87.31 285 LEU A N 1
ATOM 2316 C CA . LEU A 1 285 ? 18.233 -1.068 -10.161 1.00 87.31 285 LEU A CA 1
ATOM 2317 C C . LEU A 1 285 ? 18.338 -2.595 -10.143 1.00 87.31 285 LEU A C 1
ATOM 2319 O O . LEU A 1 285 ? 19.287 -3.123 -9.568 1.00 87.31 285 LEU A O 1
ATOM 2323 N N . GLU A 1 286 ? 17.430 -3.293 -10.828 1.00 84.56 286 GLU A N 1
ATOM 2324 C CA . GLU A 1 286 ? 17.360 -4.761 -10.848 1.00 84.56 286 GLU A CA 1
ATOM 2325 C C . GLU A 1 286 ? 18.684 -5.355 -11.352 1.00 84.56 286 GLU A C 1
ATOM 2327 O O . GLU A 1 286 ? 19.256 -6.279 -10.775 1.00 84.56 286 GLU A O 1
ATOM 2332 N N . ARG A 1 287 ? 19.257 -4.738 -12.390 1.00 75.69 287 ARG A N 1
ATOM 2333 C CA . ARG A 1 287 ? 20.474 -5.226 -13.053 1.00 75.69 287 ARG A CA 1
ATOM 2334 C C . ARG A 1 287 ? 21.777 -4.882 -12.340 1.00 75.69 287 ARG A C 1
ATOM 2336 O O . ARG A 1 287 ? 22.801 -5.491 -12.651 1.00 75.69 287 ARG A O 1
ATOM 2343 N N . LYS A 1 288 ? 21.772 -3.956 -11.372 1.00 72.12 288 LYS A N 1
ATOM 2344 C CA . LYS A 1 288 ? 22.937 -3.735 -10.492 1.00 72.12 288 LYS A CA 1
ATOM 2345 C C . LYS A 1 288 ? 23.193 -4.929 -9.568 1.00 72.12 288 LYS A C 1
ATOM 2347 O O . LYS A 1 288 ? 24.314 -5.071 -9.089 1.00 72.12 288 LYS A O 1
ATOM 2352 N N . SER A 1 289 ? 22.188 -5.779 -9.347 1.00 60.00 289 SER A N 1
ATOM 2353 C CA . SER A 1 289 ? 22.235 -6.861 -8.364 1.00 60.00 289 SER A CA 1
ATOM 2354 C C . SER A 1 289 ? 22.953 -8.130 -8.835 1.00 60.00 289 SER A C 1
ATOM 2356 O O . SER A 1 289 ? 23.340 -8.927 -7.987 1.00 60.00 289 SER A O 1
ATOM 2358 N N . ASN A 1 290 ? 23.117 -8.375 -10.141 1.00 59.22 290 ASN A N 1
ATOM 2359 C CA . ASN A 1 290 ? 23.732 -9.620 -10.614 1.00 59.22 290 ASN A CA 1
ATOM 2360 C C . ASN A 1 290 ? 24.054 -9.557 -12.109 1.00 59.22 290 ASN A C 1
ATOM 2362 O O . ASN A 1 290 ? 23.128 -9.518 -12.912 1.00 59.22 290 ASN A O 1
ATOM 2366 N N . THR A 1 291 ? 25.332 -9.567 -12.507 1.00 60.25 291 THR A N 1
ATOM 2367 C CA . THR A 1 291 ? 25.701 -9.840 -13.911 1.00 60.25 291 THR A CA 1
ATOM 2368 C C . THR A 1 291 ? 27.131 -10.352 -14.086 1.00 60.25 291 THR A C 1
ATOM 2370 O O . THR A 1 291 ? 28.083 -9.807 -13.528 1.00 60.25 291 THR A O 1
ATOM 2373 N N . ASN A 1 292 ? 27.288 -11.343 -14.969 1.00 76.12 292 ASN A N 1
ATOM 2374 C CA . ASN A 1 292 ? 28.582 -11.721 -15.547 1.00 76.12 292 ASN A CA 1
ATOM 2375 C C . ASN A 1 292 ? 29.083 -10.625 -16.514 1.00 76.12 292 ASN A C 1
ATOM 2377 O O . ASN A 1 292 ? 28.296 -9.827 -17.027 1.00 76.12 292 ASN A O 1
ATOM 2381 N N . TYR A 1 293 ? 30.382 -10.611 -16.837 1.00 77.38 293 TYR A N 1
ATOM 2382 C CA . TYR A 1 293 ? 31.007 -9.567 -17.672 1.00 77.38 293 TYR A CA 1
ATOM 2383 C C . TYR A 1 293 ? 30.284 -9.304 -19.012 1.00 77.38 293 TYR A C 1
ATOM 2385 O O . TYR A 1 293 ? 30.032 -8.150 -19.361 1.00 77.38 293 TYR A O 1
ATOM 2393 N N . LEU A 1 294 ? 29.873 -10.355 -19.734 1.00 79.62 294 LEU A N 1
ATOM 2394 C CA . LEU A 1 294 ? 29.146 -10.221 -21.008 1.00 79.62 294 LEU A CA 1
ATOM 2395 C C . LEU A 1 294 ? 27.770 -9.561 -20.842 1.00 79.62 294 LEU A C 1
ATOM 2397 O O . LEU A 1 294 ? 27.386 -8.709 -21.640 1.00 79.62 294 LEU A O 1
ATOM 2401 N N . GLN A 1 295 ? 27.040 -9.912 -19.782 1.00 78.69 295 GLN A N 1
ATOM 2402 C CA . GLN A 1 295 ? 25.737 -9.314 -19.485 1.00 78.69 295 GLN A CA 1
ATOM 2403 C C . GLN A 1 295 ? 25.887 -7.843 -19.100 1.00 78.69 295 GLN A C 1
ATOM 2405 O O . GLN A 1 295 ? 25.071 -7.018 -19.500 1.00 78.69 295 GLN A O 1
ATOM 2410 N N . LYS A 1 296 ? 26.966 -7.488 -18.393 1.00 80.12 296 LYS A N 1
ATOM 2411 C CA . LYS A 1 296 ? 27.287 -6.093 -18.083 1.00 80.12 296 LYS A CA 1
ATOM 2412 C C . LYS A 1 296 ? 27.511 -5.272 -19.356 1.00 80.12 296 LYS A C 1
ATOM 2414 O O . LYS A 1 296 ? 26.970 -4.175 -19.466 1.00 80.12 296 LYS A O 1
ATOM 2419 N N . LEU A 1 297 ? 28.238 -5.813 -20.337 1.00 79.81 297 LEU A N 1
ATOM 2420 C CA . LEU A 1 297 ? 28.488 -5.139 -21.617 1.00 79.81 297 LEU A CA 1
ATOM 2421 C C . LEU A 1 297 ? 27.197 -4.964 -22.437 1.00 79.81 297 LEU A C 1
ATOM 2423 O O . LEU A 1 297 ? 26.930 -3.870 -22.934 1.00 79.81 297 LEU A O 1
ATOM 2427 N N . LEU A 1 298 ? 26.354 -6.000 -22.507 1.00 80.94 298 LEU A N 1
ATOM 2428 C CA . LEU A 1 298 ? 25.034 -5.926 -23.149 1.00 80.94 298 LEU A CA 1
ATOM 2429 C C . LEU A 1 298 ? 24.080 -4.952 -22.440 1.00 80.94 298 LEU A C 1
ATOM 2431 O O . LEU A 1 298 ? 23.289 -4.266 -23.082 1.00 80.94 298 LEU A O 1
ATOM 2435 N N . ASN A 1 299 ? 24.146 -4.855 -21.114 1.00 80.25 299 ASN A N 1
ATOM 2436 C CA . ASN A 1 299 ? 23.332 -3.904 -20.360 1.00 80.25 299 ASN A CA 1
ATOM 2437 C C . ASN A 1 299 ? 23.744 -2.466 -20.651 1.00 80.25 299 ASN A C 1
ATOM 2439 O O . ASN A 1 299 ? 22.882 -1.633 -20.913 1.00 80.25 299 ASN A O 1
ATOM 2443 N N . ILE A 1 300 ? 25.051 -2.196 -20.674 1.00 81.62 300 ILE A N 1
ATOM 2444 C CA . ILE A 1 300 ? 25.585 -0.878 -21.026 1.00 81.62 300 ILE A CA 1
ATOM 2445 C C . ILE A 1 300 ? 25.152 -0.496 -22.445 1.00 81.62 300 ILE A C 1
ATOM 2447 O O . ILE A 1 300 ? 24.692 0.627 -22.660 1.00 81.62 300 ILE A O 1
ATOM 2451 N N . SER A 1 301 ? 25.238 -1.423 -23.407 1.00 80.62 301 SER A N 1
ATOM 2452 C CA . SER A 1 301 ? 24.798 -1.142 -24.775 1.00 80.62 301 SER A CA 1
ATOM 2453 C C . SER A 1 301 ? 23.295 -0.849 -24.834 1.00 80.62 301 SER A C 1
ATOM 2455 O O . SER A 1 301 ? 22.898 0.142 -25.445 1.00 80.62 301 SER A O 1
ATOM 2457 N N . MET A 1 302 ? 22.451 -1.623 -24.147 1.00 82.31 302 MET A N 1
ATOM 2458 C CA . MET A 1 302 ? 20.997 -1.405 -24.094 1.00 82.31 302 MET A CA 1
ATOM 2459 C C . MET A 1 302 ? 20.609 -0.100 -23.384 1.00 82.31 302 MET A C 1
ATOM 2461 O O . MET A 1 302 ? 19.688 0.598 -23.820 1.00 82.31 302 MET A O 1
ATOM 2465 N N . GLU A 1 303 ? 21.308 0.259 -22.311 1.00 83.56 303 GLU A N 1
ATOM 2466 C CA . GLU A 1 303 ? 21.080 1.497 -21.565 1.00 83.56 303 GLU A CA 1
ATOM 2467 C C . GLU A 1 303 ? 21.421 2.737 -22.397 1.00 83.56 303 GLU A C 1
ATOM 2469 O O . GLU A 1 303 ? 20.645 3.705 -22.436 1.00 83.56 303 GLU A O 1
ATOM 2474 N N . LEU A 1 304 ? 22.565 2.690 -23.085 1.00 80.62 304 LEU A N 1
ATOM 2475 C CA . LEU A 1 304 ? 23.055 3.780 -23.918 1.00 80.62 304 LEU A CA 1
ATOM 2476 C C . LEU A 1 304 ? 22.185 3.955 -25.166 1.00 80.62 304 LEU A C 1
ATOM 2478 O O . LEU A 1 304 ? 21.756 5.068 -25.465 1.00 80.62 304 LEU A O 1
ATOM 2482 N N . THR A 1 305 ? 21.883 2.854 -25.858 1.00 83.50 305 THR A N 1
ATOM 2483 C CA . THR A 1 305 ? 21.224 2.891 -27.171 1.00 83.50 305 THR A CA 1
ATOM 2484 C C . THR A 1 305 ? 19.718 3.084 -27.092 1.00 83.50 305 THR A C 1
ATOM 2486 O O . THR A 1 305 ? 19.166 3.845 -27.876 1.00 83.50 305 THR A O 1
ATOM 2489 N N . SER A 1 306 ? 19.016 2.424 -26.169 1.00 81.44 306 SER A N 1
ATOM 2490 C CA . SER A 1 306 ? 17.543 2.443 -26.134 1.00 81.44 306 SER A CA 1
ATOM 2491 C C . SER A 1 306 ? 16.958 2.832 -24.780 1.00 81.44 306 SER A C 1
ATOM 2493 O O . SER A 1 306 ? 15.739 2.965 -24.650 1.00 81.44 306 SER A O 1
ATOM 2495 N N . GLY A 1 307 ? 17.801 3.009 -23.753 1.00 80.19 307 GLY A N 1
ATOM 2496 C CA . GLY A 1 307 ? 17.335 3.139 -22.374 1.00 80.19 307 GLY A CA 1
ATOM 2497 C C . GLY A 1 307 ? 16.429 1.967 -21.999 1.00 80.19 307 GLY A C 1
ATOM 2498 O O . GLY A 1 307 ? 15.315 2.185 -21.530 1.00 80.19 307 GLY A O 1
ATOM 2499 N N . TYR A 1 308 ? 16.860 0.740 -22.313 1.00 79.62 308 TYR A N 1
ATOM 2500 C CA . TYR A 1 308 ? 16.085 -0.495 -22.115 1.00 79.62 308 TYR A CA 1
ATOM 2501 C C . TYR A 1 308 ? 14.738 -0.543 -22.875 1.00 79.62 308 TYR A C 1
ATOM 2503 O O . TYR A 1 308 ? 13.789 -1.223 -22.465 1.00 79.62 308 TYR A O 1
ATOM 2511 N N . GLY A 1 309 ? 14.653 0.187 -23.990 1.00 80.50 309 GLY A N 1
ATOM 2512 C CA . GLY A 1 309 ? 13.448 0.339 -24.806 1.00 80.50 309 GLY A CA 1
ATOM 2513 C C . GLY A 1 309 ? 12.476 1.420 -24.322 1.00 80.50 309 GLY A C 1
ATOM 2514 O O . GLY A 1 309 ? 11.444 1.611 -24.948 1.00 80.50 309 GLY A O 1
ATOM 2515 N N . TYR A 1 310 ? 12.776 2.147 -23.242 1.00 80.06 310 TYR A N 1
ATOM 2516 C CA . TYR A 1 310 ? 11.886 3.192 -22.716 1.00 80.06 310 TYR A CA 1
ATOM 2517 C C . TYR A 1 310 ? 12.236 4.608 -23.201 1.00 80.06 310 TYR A C 1
ATOM 2519 O O . TYR A 1 310 ? 11.442 5.533 -23.028 1.00 80.06 310 TYR A O 1
ATOM 2527 N N . ARG A 1 311 ? 13.399 4.804 -23.843 1.00 83.62 311 ARG A N 1
ATOM 2528 C CA . ARG A 1 311 ? 13.868 6.116 -24.331 1.00 83.62 311 ARG A CA 1
ATOM 2529 C C . ARG A 1 311 ? 14.187 6.078 -25.837 1.00 83.62 311 ARG A C 1
ATOM 2531 O O . ARG A 1 311 ? 15.363 6.103 -26.200 1.00 83.62 311 ARG A O 1
ATOM 2538 N N . PRO A 1 312 ? 13.177 6.090 -26.732 1.00 84.06 312 PRO A N 1
ATOM 2539 C CA . PRO A 1 312 ? 13.378 5.904 -28.179 1.00 84.06 312 PRO A CA 1
ATOM 2540 C C . PRO A 1 312 ? 14.273 6.973 -28.827 1.00 84.06 312 PRO A C 1
ATOM 2542 O O . PRO A 1 312 ? 15.003 6.684 -29.770 1.00 84.06 312 PRO A O 1
ATOM 2545 N N . PHE A 1 313 ? 14.290 8.198 -28.290 1.00 84.69 313 PHE A N 1
ATOM 2546 C CA . PHE A 1 313 ? 15.149 9.271 -28.804 1.00 84.69 313 PHE A CA 1
ATOM 2547 C C . PHE A 1 313 ? 16.651 8.951 -28.679 1.00 84.69 313 PHE A C 1
ATOM 2549 O O . PHE A 1 313 ? 17.442 9.359 -29.527 1.00 84.69 313 PHE A O 1
ATOM 2556 N N . ARG A 1 314 ? 17.057 8.153 -27.675 1.00 87.19 314 ARG A N 1
ATOM 2557 C CA . ARG A 1 314 ? 18.451 7.686 -27.555 1.00 87.19 314 ARG A CA 1
ATOM 2558 C C . ARG A 1 314 ? 18.855 6.780 -28.714 1.00 87.19 314 ARG A C 1
ATOM 2560 O O . ARG A 1 314 ? 20.017 6.798 -29.115 1.00 87.19 314 ARG A O 1
ATOM 2567 N N . THR A 1 315 ? 17.902 6.038 -29.278 1.00 87.94 315 THR A N 1
ATOM 2568 C CA . THR A 1 315 ? 18.149 5.132 -30.405 1.00 87.94 315 THR A CA 1
ATOM 2569 C C . THR A 1 315 ? 18.385 5.920 -31.681 1.00 87.94 315 THR A C 1
ATOM 2571 O O . THR A 1 315 ? 19.328 5.616 -32.406 1.00 87.94 315 THR A O 1
ATOM 2574 N N . VAL A 1 316 ? 17.626 7.000 -31.891 1.00 87.94 316 VAL A N 1
ATOM 2575 C CA . VAL A 1 316 ? 17.856 7.939 -33.000 1.00 87.94 316 VAL A CA 1
ATOM 2576 C C . VAL A 1 316 ? 19.238 8.582 -32.878 1.00 87.94 316 VAL A C 1
ATOM 2578 O O . VAL A 1 316 ? 20.024 8.528 -33.821 1.00 87.94 316 VAL A O 1
ATOM 2581 N N . LEU A 1 317 ? 19.590 9.109 -31.703 1.00 89.38 317 LEU A N 1
ATOM 2582 C CA . LEU A 1 317 ? 20.905 9.723 -31.501 1.00 89.38 317 LEU A CA 1
ATOM 2583 C C . LEU A 1 317 ? 22.050 8.718 -31.705 1.00 89.38 317 LEU A C 1
ATOM 2585 O O . LEU A 1 317 ? 23.045 9.032 -32.351 1.00 89.38 317 LEU A O 1
ATOM 2589 N N . SER A 1 318 ? 21.888 7.491 -31.209 1.00 89.19 318 SER A N 1
ATOM 2590 C CA . SER A 1 318 ? 22.877 6.423 -31.381 1.00 89.19 318 SER A CA 1
ATOM 2591 C C . SER A 1 318 ? 23.013 5.993 -32.847 1.00 89.19 318 SER A C 1
ATOM 2593 O O . SER A 1 318 ? 24.129 5.772 -33.307 1.00 89.19 318 SER A O 1
ATOM 2595 N N . SER A 1 319 ? 21.913 5.940 -33.609 1.00 89.81 319 SER A N 1
ATOM 2596 C CA . SER A 1 319 ? 21.956 5.680 -35.057 1.00 89.81 319 SER A CA 1
ATOM 2597 C C . SER A 1 319 ? 22.695 6.780 -35.828 1.00 89.81 319 SER A C 1
ATOM 2599 O O . SER A 1 319 ? 23.516 6.475 -36.690 1.00 89.81 319 SER A O 1
ATOM 2601 N N . LEU A 1 320 ? 22.494 8.047 -35.449 1.00 91.25 320 LEU A N 1
ATOM 2602 C CA . LEU A 1 320 ? 23.230 9.200 -35.980 1.00 91.25 320 LEU A CA 1
ATOM 2603 C C . LEU A 1 320 ? 24.736 9.088 -35.709 1.00 91.25 320 LEU A C 1
ATOM 2605 O O . LEU A 1 320 ? 25.544 9.297 -36.611 1.00 91.25 320 LEU A O 1
ATOM 2609 N N . LEU A 1 321 ? 25.119 8.708 -34.486 1.00 91.88 321 LEU A N 1
ATOM 2610 C CA . LEU A 1 321 ? 26.522 8.498 -34.123 1.00 91.88 321 LEU A CA 1
ATOM 2611 C C . LEU A 1 321 ? 27.157 7.349 -34.913 1.00 91.88 321 LEU A C 1
ATOM 2613 O O . LEU A 1 321 ? 28.288 7.486 -35.370 1.00 91.88 321 LEU A O 1
ATOM 2617 N N . ILE A 1 322 ? 26.435 6.243 -35.114 1.00 91.38 322 ILE A N 1
ATOM 2618 C CA . ILE A 1 322 ? 26.907 5.114 -35.929 1.00 91.38 322 ILE A CA 1
ATOM 2619 C C . ILE A 1 322 ? 27.094 5.549 -37.381 1.00 91.38 322 ILE A C 1
ATOM 2621 O O . ILE A 1 322 ? 28.136 5.269 -37.967 1.00 91.38 322 ILE A O 1
ATOM 2625 N N . TRP A 1 323 ? 26.133 6.274 -37.953 1.00 92.81 323 TRP A N 1
ATOM 2626 C CA . TRP A 1 323 ? 26.246 6.795 -39.313 1.00 92.81 323 TRP A CA 1
ATOM 2627 C C . TRP A 1 323 ? 27.514 7.646 -39.501 1.00 92.81 323 TRP A C 1
ATOM 2629 O O . TRP A 1 323 ? 28.292 7.391 -40.426 1.00 92.81 323 TRP A O 1
ATOM 2639 N N . ILE A 1 324 ? 27.764 8.593 -38.590 1.00 93.31 324 ILE A N 1
ATOM 2640 C CA . ILE A 1 324 ? 28.951 9.462 -38.618 1.00 93.31 324 ILE A CA 1
ATOM 2641 C C . ILE A 1 324 ? 30.238 8.651 -38.405 1.00 93.31 324 ILE A C 1
ATOM 2643 O O . ILE A 1 324 ? 31.219 8.854 -39.119 1.00 93.31 324 ILE A O 1
ATOM 2647 N N . LEU A 1 325 ? 30.241 7.700 -37.468 1.00 94.44 325 LEU A N 1
ATOM 2648 C CA . LEU A 1 325 ? 31.396 6.843 -37.196 1.00 94.44 325 LEU A CA 1
ATOM 2649 C C . LEU A 1 325 ? 31.807 6.044 -38.439 1.00 94.44 325 LEU A C 1
ATOM 2651 O O . LEU A 1 325 ? 32.976 6.053 -38.819 1.00 94.44 325 LEU A O 1
ATOM 2655 N N . PHE A 1 326 ? 30.852 5.388 -39.100 1.00 92.69 326 PHE A N 1
ATOM 2656 C CA . PHE A 1 326 ? 31.129 4.617 -40.312 1.00 92.69 326 PHE A CA 1
ATOM 2657 C C . PHE A 1 326 ? 31.518 5.510 -41.494 1.00 92.69 326 PHE A C 1
ATOM 2659 O O . PHE A 1 326 ? 32.387 5.128 -42.273 1.00 92.69 326 PHE A O 1
ATOM 2666 N N . ALA A 1 327 ? 30.970 6.726 -41.589 1.00 92.12 327 ALA A N 1
ATOM 2667 C CA . ALA A 1 327 ? 31.405 7.708 -42.581 1.00 92.12 327 ALA A CA 1
ATOM 2668 C C . ALA A 1 327 ? 32.902 8.032 -42.437 1.00 92.12 327 ALA A C 1
ATOM 2670 O O . ALA A 1 327 ? 33.645 8.010 -43.419 1.00 92.12 327 ALA A O 1
ATOM 2671 N N . ILE A 1 328 ? 33.360 8.265 -41.203 1.00 91.31 328 ILE A N 1
ATOM 2672 C CA . ILE A 1 328 ? 34.775 8.515 -40.904 1.00 91.31 328 ILE A CA 1
ATOM 2673 C C . ILE A 1 328 ? 35.617 7.262 -41.184 1.00 91.31 328 ILE A C 1
ATOM 2675 O O . ILE A 1 328 ? 36.690 7.374 -41.773 1.00 91.31 328 ILE A O 1
ATOM 2679 N N . LEU A 1 329 ? 35.136 6.066 -40.825 1.00 90.75 329 LEU A N 1
ATOM 2680 C CA . LEU A 1 329 ? 35.852 4.813 -41.087 1.00 90.75 329 LEU A CA 1
ATOM 2681 C C . LEU A 1 329 ? 36.054 4.558 -42.584 1.00 90.75 329 LEU A C 1
ATOM 2683 O O . LEU A 1 329 ? 37.174 4.260 -42.993 1.00 90.75 329 LEU A O 1
ATOM 2687 N N . TYR A 1 330 ? 35.022 4.709 -43.420 1.00 90.00 330 TYR A N 1
ATOM 2688 C CA . TYR A 1 330 ? 35.184 4.544 -44.869 1.00 90.00 330 TYR A CA 1
ATOM 2689 C C . TYR A 1 330 ? 36.106 5.595 -45.472 1.00 90.00 330 TYR A C 1
ATOM 2691 O O . TYR A 1 330 ? 36.891 5.273 -46.364 1.00 90.00 330 TYR A O 1
ATOM 2699 N N . TRP A 1 331 ? 36.046 6.829 -44.970 1.00 88.25 331 TRP A N 1
ATOM 2700 C CA . TRP A 1 331 ? 36.963 7.881 -45.382 1.00 88.25 331 TRP A CA 1
ATOM 2701 C C . TRP A 1 331 ? 38.421 7.524 -45.054 1.00 88.25 331 TRP A C 1
ATOM 2703 O O . TRP A 1 331 ? 39.276 7.605 -45.932 1.00 88.25 331 TRP A O 1
ATOM 2713 N N . LEU A 1 332 ? 38.699 7.032 -43.840 1.00 87.44 332 LEU A N 1
ATOM 2714 C CA . LEU A 1 332 ? 40.033 6.569 -43.439 1.00 87.44 332 LEU A CA 1
ATOM 2715 C C . LEU A 1 332 ? 40.507 5.365 -44.262 1.00 87.44 332 LEU A C 1
ATOM 2717 O O . LEU A 1 332 ? 41.657 5.342 -44.699 1.00 87.44 332 LEU A O 1
ATOM 2721 N N . ILE A 1 333 ? 39.634 4.386 -44.522 1.00 86.81 333 ILE A N 1
ATOM 2722 C CA . ILE A 1 333 ? 39.954 3.229 -45.375 1.00 86.81 333 ILE A CA 1
ATOM 2723 C C . ILE A 1 333 ? 40.345 3.706 -46.775 1.00 86.81 333 ILE A C 1
ATOM 2725 O O . ILE A 1 333 ? 41.351 3.249 -47.303 1.00 86.81 333 ILE A O 1
ATOM 2729 N N . SER A 1 334 ? 39.610 4.669 -47.335 1.00 81.94 334 SER A N 1
ATOM 2730 C CA . SER A 1 334 ? 39.889 5.220 -48.664 1.00 81.94 334 SER A CA 1
ATOM 2731 C C . SER A 1 334 ? 41.186 6.038 -48.752 1.00 81.94 334 SER A C 1
ATOM 2733 O O . SER A 1 334 ? 41.630 6.332 -49.860 1.00 81.94 334 SER A O 1
ATOM 2735 N N . ILE A 1 335 ? 41.769 6.441 -47.617 1.00 81.00 335 ILE A N 1
ATOM 2736 C CA . ILE A 1 335 ? 43.049 7.164 -47.551 1.00 81.00 335 ILE A CA 1
ATOM 2737 C C . ILE A 1 335 ? 44.217 6.201 -47.316 1.00 81.00 335 ILE A C 1
ATOM 2739 O O . ILE A 1 335 ? 45.263 6.354 -47.942 1.00 81.00 335 ILE A O 1
ATOM 2743 N N . TYR A 1 336 ? 44.061 5.245 -46.397 1.00 80.12 336 TYR A N 1
ATOM 2744 C CA . TYR A 1 336 ? 45.182 4.469 -45.856 1.00 80.12 336 TYR A CA 1
ATOM 2745 C C . TYR A 1 336 ? 45.224 3.002 -46.295 1.00 80.12 336 TYR A C 1
ATOM 2747 O O . TYR A 1 336 ? 46.267 2.366 -46.152 1.00 80.12 336 TYR A O 1
ATOM 2755 N N . ALA A 1 337 ? 44.124 2.430 -46.788 1.00 73.38 337 ALA A N 1
ATOM 2756 C CA . ALA A 1 337 ? 44.072 1.022 -47.176 1.00 73.38 337 ALA A CA 1
ATOM 2757 C C . ALA A 1 337 ? 44.193 0.842 -48.698 1.00 73.38 337 ALA A C 1
ATOM 2759 O O . ALA A 1 337 ? 43.827 1.715 -49.479 1.00 73.38 337 ALA A O 1
ATOM 2760 N N . ASN A 1 338 ? 44.633 -0.348 -49.130 1.00 66.06 338 ASN A N 1
ATOM 2761 C CA . ASN A 1 338 ? 44.597 -0.784 -50.535 1.00 66.06 338 ASN A CA 1
ATOM 2762 C C . ASN A 1 338 ? 43.150 -1.131 -50.959 1.00 66.06 338 ASN A C 1
ATOM 2764 O O . ASN A 1 338 ? 42.828 -2.281 -51.266 1.00 66.06 338 ASN A O 1
ATOM 2768 N N . GLY A 1 339 ? 42.249 -0.151 -50.878 1.00 67.38 339 GLY A N 1
ATOM 2769 C CA . GLY A 1 339 ? 40.805 -0.277 -51.069 1.00 67.38 339 GLY A CA 1
ATOM 2770 C C . GLY A 1 339 ? 40.075 0.999 -50.637 1.00 67.38 339 GLY A C 1
ATOM 2771 O O . GLY A 1 339 ? 40.683 1.914 -50.098 1.00 67.38 339 GLY A O 1
ATOM 2772 N N . GLY A 1 340 ? 38.770 1.091 -50.879 1.00 75.44 340 GLY A N 1
ATOM 2773 C CA . GLY A 1 340 ? 38.008 2.304 -50.582 1.00 75.44 340 GLY A CA 1
ATOM 2774 C C . GLY A 1 340 ? 36.607 2.285 -51.174 1.00 75.44 340 GLY A C 1
ATOM 2775 O O . GLY A 1 340 ? 36.041 1.221 -51.430 1.00 75.44 340 GLY A O 1
ATOM 2776 N N . LEU A 1 341 ? 36.053 3.473 -51.394 1.00 81.81 341 LEU A N 1
ATOM 2777 C CA . LEU A 1 341 ? 34.767 3.648 -52.059 1.00 81.81 341 LEU A CA 1
ATOM 2778 C C . LEU A 1 341 ? 34.996 3.982 -53.530 1.00 81.81 341 LEU A C 1
ATOM 2780 O O . LEU A 1 341 ? 35.716 4.929 -53.854 1.00 81.81 341 LEU A O 1
ATOM 2784 N N . ARG A 1 342 ? 34.387 3.193 -54.414 1.00 81.62 342 ARG A N 1
ATOM 2785 C CA . ARG A 1 342 ? 34.504 3.353 -55.862 1.00 81.62 342 ARG A CA 1
ATOM 2786 C C . ARG A 1 342 ? 33.164 3.753 -56.457 1.00 81.62 342 ARG A C 1
ATOM 2788 O O . ARG A 1 342 ? 32.159 3.078 -56.229 1.00 81.62 342 ARG A O 1
ATOM 2795 N N . LEU A 1 343 ? 33.175 4.827 -57.233 1.00 81.00 343 LEU A N 1
ATOM 2796 C CA . LEU A 1 343 ? 32.035 5.266 -58.034 1.00 81.00 343 LEU A CA 1
ATOM 2797 C C . LEU A 1 343 ? 31.823 4.343 -59.240 1.00 81.00 343 LEU A C 1
ATOM 2799 O O . LEU A 1 343 ? 32.761 3.698 -59.713 1.00 81.00 343 LEU A O 1
ATOM 2803 N N . ILE A 1 344 ? 30.613 4.345 -59.803 1.00 74.56 344 ILE A N 1
ATOM 2804 C CA . ILE A 1 344 ? 30.307 3.635 -61.061 1.00 74.56 344 ILE A CA 1
ATOM 2805 C C . ILE A 1 344 ? 31.261 4.039 -62.201 1.00 74.56 344 ILE A C 1
ATOM 2807 O O . ILE A 1 344 ? 31.651 3.190 -62.999 1.00 74.56 344 ILE A O 1
ATOM 2811 N N . ASN A 1 345 ? 31.685 5.308 -62.263 1.00 74.62 345 ASN A N 1
ATOM 2812 C CA . ASN A 1 345 ? 32.638 5.801 -63.271 1.00 74.62 345 ASN A CA 1
ATOM 2813 C C . ASN A 1 345 ? 34.065 5.230 -63.103 1.00 74.62 345 ASN A C 1
ATOM 2815 O O . ASN A 1 345 ? 34.943 5.493 -63.920 1.00 74.62 345 ASN A O 1
ATOM 2819 N N . GLY A 1 346 ? 34.297 4.434 -62.057 1.00 69.31 346 GLY A N 1
ATOM 2820 C CA . GLY A 1 346 ? 35.546 3.744 -61.794 1.00 69.31 346 GLY A CA 1
ATOM 2821 C C . GLY A 1 346 ? 36.526 4.515 -60.912 1.00 69.31 346 GLY A C 1
ATOM 2822 O O . GLY A 1 346 ? 37.522 3.909 -60.511 1.00 69.31 346 GLY A O 1
ATOM 2823 N N . GLU A 1 347 ? 36.241 5.776 -60.578 1.00 74.50 347 GLU A N 1
ATOM 2824 C CA . GLU A 1 347 ? 37.111 6.641 -59.781 1.00 74.50 347 GLU A CA 1
ATOM 2825 C C . GLU A 1 347 ? 37.069 6.280 -58.289 1.00 74.50 347 GLU A C 1
ATOM 2827 O O . GLU A 1 347 ? 36.008 6.021 -57.709 1.00 74.50 347 GLU A O 1
ATOM 2832 N N . ILE A 1 348 ? 38.249 6.274 -57.661 1.00 67.75 348 ILE A N 1
ATOM 2833 C CA . ILE A 1 348 ? 38.406 6.155 -56.209 1.00 67.75 348 ILE A CA 1
ATOM 2834 C C . ILE A 1 348 ? 38.500 7.572 -55.652 1.00 67.75 348 ILE A C 1
ATOM 2836 O O . ILE A 1 348 ? 39.437 8.310 -55.959 1.00 67.75 348 ILE A O 1
ATOM 2840 N N . ILE A 1 349 ? 37.515 7.962 -54.848 1.00 67.88 349 ILE A N 1
ATOM 2841 C CA . ILE A 1 349 ? 37.425 9.326 -54.326 1.00 67.88 349 ILE A CA 1
ATOM 2842 C C . ILE A 1 349 ? 38.295 9.449 -53.076 1.00 67.88 349 ILE A C 1
ATOM 2844 O O . ILE A 1 349 ? 38.026 8.808 -52.064 1.00 67.88 349 ILE A O 1
ATOM 2848 N N . SER A 1 350 ? 39.306 10.315 -53.113 1.00 65.19 350 SER A N 1
ATOM 2849 C CA . SER A 1 350 ? 40.208 10.570 -51.985 1.00 65.19 350 SER A CA 1
ATOM 2850 C C . SER A 1 350 ? 40.136 12.024 -51.487 1.00 65.19 350 SER A C 1
ATOM 2852 O O . SER A 1 350 ? 39.544 12.908 -52.116 1.00 65.19 350 SER A O 1
ATOM 2854 N N . GLY A 1 351 ? 40.702 12.281 -50.303 1.00 71.50 351 GLY A N 1
ATOM 2855 C CA . GLY A 1 351 ? 40.755 13.615 -49.690 1.00 71.50 351 GLY A CA 1
ATOM 2856 C C . GLY A 1 351 ? 39.438 14.077 -49.051 1.00 71.50 351 GLY A C 1
ATOM 2857 O O . GLY A 1 351 ? 38.550 13.277 -48.763 1.00 71.50 351 GLY A O 1
ATOM 2858 N N . LEU A 1 352 ? 39.301 15.385 -48.798 1.00 72.00 352 LEU A N 1
ATOM 2859 C CA . LEU A 1 352 ? 38.143 15.965 -48.090 1.00 72.00 352 LEU A CA 1
ATOM 2860 C C . LEU A 1 352 ? 36.815 15.790 -48.845 1.00 72.00 352 LEU A C 1
ATOM 2862 O O . LEU A 1 352 ? 35.773 15.619 -48.219 1.00 72.00 352 LEU A O 1
ATOM 2866 N N . LYS A 1 353 ? 36.849 15.764 -50.186 1.00 77.00 353 LYS A N 1
ATOM 2867 C CA . LYS A 1 353 ? 35.666 15.451 -51.007 1.00 77.00 353 LYS A CA 1
ATOM 2868 C C . LYS A 1 353 ? 35.171 14.022 -50.754 1.00 77.00 353 LYS A C 1
ATOM 2870 O O . LYS A 1 353 ? 33.965 13.799 -50.739 1.00 77.00 353 LYS A O 1
ATOM 2875 N N . GLY A 1 354 ? 36.081 13.083 -50.475 1.00 81.50 354 GLY A N 1
ATOM 2876 C CA . GLY A 1 354 ? 35.758 11.692 -50.149 1.00 81.50 354 GLY A CA 1
ATOM 2877 C C . GLY A 1 354 ? 34.948 11.524 -48.861 1.00 81.50 354 GLY A C 1
ATOM 2878 O O . GLY A 1 354 ? 34.202 10.558 -48.751 1.00 81.50 354 GLY A O 1
ATOM 2879 N N . LEU A 1 355 ? 35.012 12.476 -47.920 1.00 85.88 355 LEU A N 1
ATOM 2880 C CA . LEU A 1 355 ? 34.230 12.412 -46.680 1.00 85.88 355 LEU A CA 1
ATOM 2881 C C . LEU A 1 355 ? 32.721 12.528 -46.946 1.00 85.88 355 LEU A C 1
ATOM 2883 O O . LEU A 1 355 ? 31.936 11.806 -46.337 1.00 85.88 355 LEU A O 1
ATOM 2887 N N . GLY A 1 356 ? 32.310 13.393 -47.881 1.00 87.31 356 GLY A N 1
ATOM 2888 C CA . GLY A 1 356 ? 30.900 13.549 -48.254 1.00 87.31 356 GLY A CA 1
ATOM 2889 C C . GLY A 1 356 ? 30.329 12.284 -48.897 1.00 87.31 356 GLY A C 1
ATOM 2890 O O . GLY A 1 356 ? 29.259 11.816 -48.512 1.00 87.31 356 GLY A O 1
ATOM 2891 N N . TYR A 1 357 ? 31.087 11.674 -49.812 1.00 87.75 357 TYR A N 1
ATOM 2892 C CA . TYR A 1 357 ? 30.719 10.398 -50.431 1.00 87.75 357 TYR A CA 1
ATOM 2893 C C . TYR A 1 357 ? 30.736 9.236 -49.433 1.00 87.75 357 TYR A C 1
ATOM 2895 O O . TYR A 1 357 ? 29.868 8.371 -49.494 1.00 87.75 357 TYR A O 1
ATOM 2903 N N . ALA A 1 358 ? 31.664 9.239 -48.472 1.00 90.31 358 ALA A N 1
ATOM 2904 C CA . ALA A 1 358 ? 31.696 8.264 -47.389 1.00 90.31 358 ALA A CA 1
ATOM 2905 C C . ALA A 1 358 ? 30.500 8.400 -46.437 1.00 90.31 358 ALA A C 1
ATOM 2907 O O . ALA A 1 358 ? 29.917 7.393 -46.039 1.00 90.31 358 ALA A O 1
ATOM 2908 N N . ALA A 1 359 ? 30.085 9.629 -46.117 1.00 90.81 359 ALA A N 1
ATOM 2909 C CA . ALA A 1 359 ? 28.876 9.887 -45.341 1.00 90.81 359 ALA A CA 1
ATOM 2910 C C . ALA A 1 359 ? 27.615 9.441 -46.083 1.00 90.81 359 ALA A C 1
ATOM 2912 O O . ALA A 1 359 ? 26.768 8.768 -45.497 1.00 90.81 359 ALA A O 1
ATOM 2913 N N . TYR A 1 360 ? 27.509 9.748 -47.373 1.00 91.94 360 TYR A N 1
ATOM 2914 C CA . TYR A 1 360 ? 26.396 9.298 -48.201 1.00 91.94 360 TYR A CA 1
ATOM 2915 C C . TYR A 1 360 ? 26.350 7.764 -48.327 1.00 91.94 360 TYR A C 1
ATOM 2917 O O . TYR A 1 360 ? 25.310 7.171 -48.048 1.00 91.94 360 TYR A O 1
ATOM 2925 N N . PHE A 1 361 ? 27.480 7.107 -48.617 1.00 91.62 361 PHE A N 1
ATOM 2926 C CA . PHE A 1 361 ? 27.574 5.642 -48.655 1.00 91.62 361 PHE A CA 1
ATOM 2927 C C . PHE A 1 361 ? 27.190 5.005 -47.311 1.00 91.62 361 PHE A C 1
ATOM 2929 O O . PHE A 1 361 ? 26.421 4.044 -47.265 1.00 91.62 361 PHE A O 1
ATOM 2936 N N . SER A 1 362 ? 27.677 5.572 -46.204 1.00 93.06 362 SER A N 1
ATOM 2937 C CA . SER A 1 362 ? 27.329 5.146 -44.848 1.00 93.06 362 SER A CA 1
ATOM 2938 C C . SER A 1 362 ? 25.820 5.267 -44.591 1.00 93.06 362 SER A C 1
ATOM 2940 O O . SER A 1 362 ? 25.222 4.351 -44.032 1.00 93.06 362 SER A O 1
ATOM 2942 N N . LEU A 1 363 ? 25.176 6.349 -45.045 1.00 93.38 363 LEU A N 1
ATOM 2943 C CA . LEU A 1 363 ? 23.736 6.557 -44.869 1.00 93.38 363 LEU A CA 1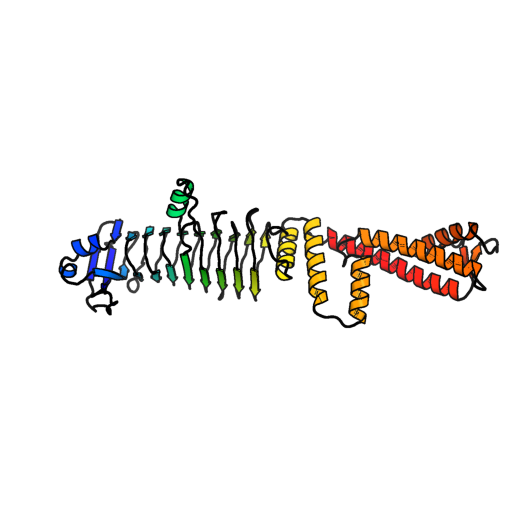
ATOM 2944 C C . LEU A 1 363 ? 22.927 5.477 -45.594 1.00 93.38 363 LEU A C 1
ATOM 2946 O O . LEU A 1 363 ? 22.141 4.781 -44.959 1.00 93.38 363 LEU A O 1
ATOM 2950 N N . ILE A 1 364 ? 23.162 5.299 -46.898 1.00 93.25 364 ILE A N 1
ATOM 2951 C CA . ILE A 1 364 ? 22.399 4.358 -47.735 1.00 93.25 364 ILE A CA 1
ATOM 2952 C C . ILE A 1 364 ? 22.661 2.895 -47.360 1.00 93.25 364 ILE A C 1
ATOM 2954 O O . ILE A 1 364 ? 21.798 2.044 -47.569 1.00 93.25 364 ILE A O 1
ATOM 2958 N N . THR A 1 365 ? 23.837 2.597 -46.796 1.00 92.94 365 THR A N 1
ATOM 2959 C CA . THR A 1 365 ? 24.181 1.266 -46.275 1.00 92.94 365 THR A CA 1
ATOM 2960 C C . THR A 1 365 ? 23.486 1.009 -44.940 1.00 92.94 365 THR A C 1
ATOM 2962 O O . THR A 1 365 ? 22.932 -0.071 -44.734 1.00 92.94 365 THR A O 1
ATOM 2965 N N . PHE A 1 366 ? 23.460 2.005 -44.046 1.00 91.69 366 PHE A N 1
ATOM 2966 C CA . PHE A 1 366 ? 22.768 1.924 -42.757 1.00 91.69 366 PHE A CA 1
ATOM 2967 C C . PHE A 1 366 ? 21.248 1.788 -42.922 1.00 91.69 366 PHE A C 1
ATOM 2969 O O . PHE A 1 366 ? 20.627 0.980 -42.236 1.00 91.69 366 PHE A O 1
ATOM 2976 N N . THR A 1 367 ? 20.647 2.533 -43.855 1.00 90.94 367 THR A N 1
ATOM 2977 C CA . THR A 1 367 ? 19.209 2.449 -44.170 1.00 90.94 367 THR A CA 1
ATOM 2978 C C . THR A 1 367 ? 18.862 1.286 -45.095 1.00 90.94 367 THR A C 1
ATOM 2980 O O . THR A 1 367 ? 17.695 1.117 -45.440 1.00 90.94 367 THR A O 1
ATOM 2983 N N . THR A 1 368 ? 19.844 0.476 -45.506 1.00 89.81 368 THR A N 1
ATOM 2984 C CA . THR A 1 368 ? 19.682 -0.659 -46.434 1.00 89.81 368 THR A CA 1
ATOM 2985 C C . THR A 1 368 ? 19.121 -0.283 -47.814 1.00 89.81 368 THR A C 1
ATOM 2987 O O . THR A 1 368 ? 18.620 -1.135 -48.538 1.00 89.81 368 THR A O 1
ATOM 2990 N N . THR A 1 369 ? 19.215 0.993 -48.198 1.00 90.00 369 THR A N 1
ATOM 2991 C CA . THR A 1 369 ? 18.717 1.509 -49.482 1.00 90.00 369 THR A CA 1
ATOM 2992 C C . THR A 1 369 ? 19.642 1.151 -50.645 1.00 90.00 369 THR A C 1
ATOM 2994 O O . THR A 1 369 ? 19.153 0.810 -51.714 1.00 90.00 369 THR A O 1
ATOM 2997 N N . ALA A 1 370 ? 20.962 1.233 -50.427 1.00 83.88 370 ALA A N 1
ATOM 2998 C CA . ALA A 1 370 ? 22.025 0.802 -51.343 1.00 83.88 370 ALA A CA 1
ATOM 2999 C C . ALA A 1 370 ? 21.749 1.043 -52.851 1.00 83.88 370 ALA A C 1
ATOM 3001 O O . ALA A 1 370 ? 21.630 0.094 -53.622 1.00 83.88 370 ALA A O 1
ATOM 3002 N N . PHE A 1 371 ? 21.711 2.310 -53.290 1.00 86.19 371 PHE A N 1
ATOM 3003 C CA . PHE A 1 371 ? 21.429 2.690 -54.689 1.00 86.19 371 PHE A CA 1
ATOM 3004 C C . PHE A 1 371 ? 22.395 2.107 -55.741 1.00 86.19 371 PHE A C 1
ATOM 3006 O O . PHE A 1 371 ? 22.086 2.129 -56.930 1.00 86.19 371 PHE A O 1
ATOM 3013 N N . GLY A 1 372 ? 23.554 1.585 -55.326 1.00 83.69 372 GLY A N 1
ATOM 3014 C CA . GLY A 1 372 ? 24.528 0.932 -56.209 1.00 83.69 372 GLY A CA 1
ATOM 3015 C C . GLY A 1 372 ? 25.453 1.892 -56.965 1.00 83.69 372 GLY A C 1
ATOM 3016 O O . GLY A 1 372 ? 26.261 1.453 -57.778 1.00 83.69 372 GLY A O 1
ATOM 3017 N N . ASP A 1 373 ? 25.371 3.187 -56.674 1.00 86.62 373 ASP A N 1
ATOM 3018 C CA . ASP A 1 373 ? 26.214 4.256 -57.217 1.00 86.62 373 ASP A CA 1
ATOM 3019 C C . ASP A 1 373 ? 27.638 4.281 -56.647 1.00 86.62 373 ASP A C 1
ATOM 3021 O O . ASP A 1 373 ? 28.586 4.698 -57.323 1.00 86.62 373 ASP A O 1
ATOM 3025 N N . ILE A 1 374 ? 27.797 3.788 -55.421 1.00 87.56 374 ILE A N 1
ATOM 3026 C CA . ILE A 1 374 ? 29.076 3.640 -54.734 1.00 87.56 374 ILE A CA 1
ATOM 3027 C C . ILE A 1 374 ? 29.224 2.197 -54.263 1.00 87.56 374 ILE A C 1
ATOM 3029 O O . ILE A 1 374 ? 28.337 1.639 -53.617 1.00 87.56 374 ILE A O 1
ATOM 3033 N N . THR A 1 375 ? 30.378 1.597 -54.549 1.00 86.38 375 THR A N 1
ATOM 3034 C CA . THR A 1 375 ? 30.684 0.213 -54.176 1.00 86.38 375 THR A CA 1
ATOM 3035 C C . THR A 1 375 ? 31.933 0.132 -53.292 1.00 86.38 375 THR A C 1
ATOM 3037 O O . THR A 1 375 ? 32.930 0.810 -53.563 1.00 86.38 375 THR A O 1
ATOM 3040 N N . PRO A 1 376 ? 31.918 -0.693 -52.226 1.00 87.00 376 PRO A N 1
ATOM 3041 C CA . PRO A 1 376 ? 33.092 -0.913 -51.395 1.00 87.00 376 PRO A CA 1
ATOM 3042 C C . PRO A 1 376 ? 34.079 -1.849 -52.104 1.00 87.00 376 PRO A C 1
ATOM 3044 O O . PRO A 1 376 ? 33.751 -2.980 -52.481 1.00 87.00 376 PRO A O 1
ATOM 3047 N N . VAL A 1 377 ? 35.321 -1.396 -52.248 1.00 84.94 377 VAL A N 1
ATOM 3048 C CA . VAL A 1 377 ? 36.420 -2.149 -52.861 1.00 84.94 377 VAL A CA 1
ATOM 3049 C C . VAL A 1 377 ? 37.451 -2.499 -51.793 1.00 84.94 377 VAL A C 1
ATOM 3051 O O . VAL A 1 377 ? 37.875 -1.649 -51.016 1.00 84.94 377 VAL A O 1
ATOM 3054 N N . GLY A 1 378 ? 37.869 -3.764 -51.763 1.00 85.69 378 GLY A N 1
ATOM 3055 C CA . GLY A 1 378 ? 38.779 -4.301 -50.749 1.00 85.69 378 GLY A CA 1
ATOM 3056 C C . GLY A 1 378 ? 38.060 -5.049 -49.622 1.00 85.69 378 GLY A C 1
ATOM 3057 O O . GLY A 1 378 ? 36.877 -4.838 -49.349 1.00 85.69 378 GLY A O 1
ATOM 3058 N N . LEU A 1 379 ? 38.783 -5.970 -48.980 1.00 85.75 379 LEU A N 1
ATOM 3059 C CA . LEU A 1 379 ? 38.228 -6.878 -47.971 1.00 85.75 379 LEU A CA 1
ATOM 3060 C C . LEU A 1 379 ? 37.722 -6.131 -46.727 1.00 85.75 379 LEU A C 1
ATOM 3062 O O . LEU A 1 379 ? 36.624 -6.410 -46.253 1.00 85.75 379 LEU A O 1
ATOM 3066 N N . LEU A 1 380 ? 38.474 -5.132 -46.252 1.00 87.19 380 LEU A N 1
ATOM 3067 C CA . LEU A 1 380 ? 38.088 -4.323 -45.091 1.00 87.19 380 LEU A CA 1
ATOM 3068 C C . LEU A 1 380 ? 36.804 -3.524 -45.350 1.00 87.19 380 LEU A C 1
ATOM 3070 O O . LEU A 1 380 ? 35.879 -3.593 -44.547 1.00 87.19 380 LEU A O 1
ATOM 3074 N N . ALA A 1 381 ? 36.706 -2.827 -46.488 1.00 86.75 381 ALA A N 1
ATOM 3075 C CA . ALA A 1 381 ? 35.521 -2.041 -46.839 1.00 86.75 381 ALA A CA 1
ATOM 3076 C C . ALA A 1 381 ? 34.258 -2.918 -46.934 1.00 86.75 381 ALA A C 1
ATOM 3078 O O . ALA A 1 381 ? 33.201 -2.532 -46.439 1.00 86.75 381 ALA A O 1
ATOM 3079 N N . LYS A 1 382 ? 34.379 -4.125 -47.506 1.00 89.00 382 LYS A N 1
ATOM 3080 C CA . LYS A 1 382 ? 33.279 -5.100 -47.582 1.00 89.00 382 LYS A CA 1
ATOM 3081 C C . LYS A 1 382 ? 32.862 -5.633 -46.207 1.00 89.00 382 LYS A C 1
ATOM 3083 O O . LYS A 1 382 ? 31.667 -5.745 -45.948 1.00 89.00 382 LYS A O 1
ATOM 3088 N N . LEU A 1 383 ? 33.819 -5.932 -45.322 1.00 91.06 383 LEU A N 1
ATOM 3089 C CA . LEU A 1 383 ? 33.522 -6.369 -43.953 1.00 91.06 383 LEU A CA 1
ATOM 3090 C C . LEU A 1 383 ? 32.798 -5.280 -43.153 1.00 91.06 383 LEU A C 1
ATOM 3092 O O . LEU A 1 383 ? 31.771 -5.563 -42.540 1.00 91.06 383 LEU A O 1
ATOM 3096 N N . PHE A 1 384 ? 33.284 -4.035 -43.193 1.00 90.81 384 PHE A N 1
ATOM 3097 C CA . PHE A 1 384 ? 32.627 -2.918 -42.508 1.00 90.81 384 PHE A CA 1
ATOM 3098 C C . PHE A 1 384 ? 31.235 -2.626 -43.076 1.00 90.81 384 PHE A C 1
ATOM 3100 O O . PHE A 1 384 ? 30.324 -2.395 -42.286 1.00 90.81 384 PHE A O 1
ATOM 3107 N N . ALA A 1 385 ? 31.040 -2.730 -44.396 1.00 90.88 385 ALA A N 1
ATOM 3108 C CA . ALA A 1 385 ? 29.716 -2.620 -45.010 1.00 90.88 385 ALA A CA 1
ATOM 3109 C C . ALA A 1 385 ? 28.746 -3.677 -44.466 1.00 90.88 385 ALA A C 1
ATOM 3111 O O . ALA A 1 385 ? 27.651 -3.332 -44.030 1.00 90.88 385 ALA A O 1
ATOM 3112 N N . GLY A 1 386 ? 29.170 -4.944 -44.387 1.00 91.50 386 GLY A N 1
ATOM 3113 C CA . GLY A 1 386 ? 28.357 -6.013 -43.799 1.00 91.50 386 GLY A CA 1
ATOM 3114 C C . GLY A 1 386 ? 28.005 -5.766 -42.325 1.00 91.50 386 GLY A C 1
ATOM 3115 O O . GLY A 1 386 ? 26.841 -5.886 -41.938 1.00 91.50 386 GLY A O 1
ATOM 3116 N N . ILE A 1 387 ? 28.986 -5.364 -41.507 1.00 93.31 387 ILE A N 1
ATOM 3117 C CA . ILE A 1 387 ? 28.769 -5.029 -40.087 1.00 93.31 387 ILE A CA 1
ATOM 3118 C C . ILE A 1 387 ? 27.808 -3.843 -39.953 1.00 93.31 387 ILE A C 1
ATOM 3120 O O . ILE A 1 387 ? 26.910 -3.866 -39.112 1.00 93.31 387 ILE A O 1
ATOM 3124 N N . GLN A 1 388 ? 27.968 -2.813 -40.782 1.00 93.94 388 GLN A N 1
ATOM 3125 C CA . GLN A 1 388 ? 27.112 -1.638 -40.747 1.00 93.94 388 GLN A CA 1
ATOM 3126 C C . GLN A 1 388 ? 25.669 -1.972 -41.108 1.00 93.94 388 GLN A C 1
ATOM 3128 O O . GLN A 1 388 ? 24.761 -1.509 -40.424 1.00 93.94 388 GLN A O 1
ATOM 3133 N N . THR A 1 389 ? 25.447 -2.774 -42.150 1.00 93.38 389 THR A N 1
ATOM 3134 C CA . THR A 1 389 ? 24.106 -3.227 -42.532 1.00 93.38 389 THR A CA 1
ATOM 3135 C C . THR A 1 389 ? 23.449 -4.010 -41.395 1.00 93.38 389 THR A C 1
ATOM 3137 O O . THR A 1 389 ? 22.292 -3.753 -41.063 1.00 93.38 389 THR A O 1
ATOM 3140 N N . LEU A 1 390 ? 24.194 -4.902 -40.730 1.00 93.44 390 LEU A N 1
ATOM 3141 C CA . LEU A 1 390 ? 23.697 -5.636 -39.563 1.00 93.44 390 LEU A CA 1
ATOM 3142 C C . LEU A 1 390 ? 23.308 -4.690 -38.414 1.00 93.44 390 LEU A C 1
ATOM 3144 O O . LEU A 1 390 ? 22.241 -4.844 -37.813 1.00 93.44 390 LEU A O 1
ATOM 3148 N N . LEU A 1 391 ? 24.144 -3.687 -38.125 1.00 91.81 391 LEU A N 1
ATOM 3149 C CA . LEU A 1 391 ? 23.837 -2.657 -37.132 1.00 91.81 391 LEU A CA 1
ATOM 3150 C C . LEU A 1 391 ? 22.618 -1.823 -37.543 1.00 91.81 391 LEU A C 1
ATOM 3152 O O . LEU A 1 391 ? 21.758 -1.585 -36.703 1.00 91.81 391 LEU A O 1
ATOM 3156 N N . GLY A 1 392 ? 22.490 -1.434 -38.811 1.00 91.25 392 GLY A N 1
ATOM 3157 C CA . GLY A 1 392 ? 21.343 -0.682 -39.330 1.00 91.25 392 GLY A CA 1
ATOM 3158 C C . GLY A 1 392 ? 20.016 -1.397 -39.081 1.00 91.25 392 GLY A C 1
ATOM 3159 O O . GLY A 1 392 ? 19.118 -0.844 -38.442 1.00 91.25 392 GLY A O 1
ATOM 3160 N N . ILE A 1 393 ? 19.932 -2.672 -39.474 1.00 92.38 393 ILE A N 1
ATOM 3161 C CA . ILE A 1 393 ? 18.750 -3.520 -39.243 1.00 92.38 393 ILE A CA 1
ATOM 3162 C C . ILE A 1 393 ? 18.460 -3.661 -37.740 1.00 92.38 393 ILE A C 1
ATOM 3164 O O . ILE A 1 393 ? 17.308 -3.554 -37.305 1.00 92.38 393 ILE A O 1
ATOM 3168 N N . THR A 1 394 ? 19.501 -3.856 -36.927 1.00 90.94 394 THR A N 1
ATOM 3169 C CA . THR A 1 394 ? 19.372 -3.997 -35.468 1.00 90.94 394 THR A CA 1
ATOM 3170 C C . THR A 1 394 ? 18.841 -2.715 -34.822 1.00 90.94 394 THR A C 1
ATOM 3172 O O . THR A 1 394 ? 17.911 -2.770 -34.020 1.00 90.94 394 THR A O 1
ATOM 3175 N N . PHE A 1 395 ? 19.382 -1.548 -35.179 1.00 89.88 395 PHE A N 1
ATOM 3176 C CA . PHE A 1 395 ? 18.961 -0.259 -34.626 1.00 89.88 395 PHE A CA 1
ATOM 3177 C C . PHE A 1 395 ? 17.556 0.136 -35.074 1.00 89.88 395 PHE A C 1
ATOM 3179 O O . PHE A 1 395 ? 16.794 0.662 -34.262 1.00 89.88 395 PHE A O 1
ATOM 3186 N N . MET A 1 396 ? 17.181 -0.172 -36.318 1.00 89.81 396 MET A N 1
ATOM 3187 C CA . MET A 1 396 ? 15.809 0.023 -36.785 1.00 89.81 396 MET A CA 1
ATOM 3188 C C . MET A 1 396 ? 14.826 -0.849 -35.992 1.00 89.81 396 MET A C 1
ATOM 3190 O O . MET A 1 396 ? 13.801 -0.362 -35.512 1.00 89.81 396 MET A O 1
ATOM 3194 N N . SER A 1 397 ? 15.179 -2.116 -35.759 1.00 90.75 397 SER A N 1
ATOM 3195 C CA . SER A 1 397 ? 14.381 -3.037 -34.938 1.00 90.75 397 SER A CA 1
ATOM 3196 C C . SER A 1 397 ? 14.268 -2.560 -33.486 1.00 90.75 397 SER A C 1
ATOM 3198 O O . SER A 1 397 ? 13.176 -2.549 -32.920 1.00 90.75 397 SER A O 1
ATOM 3200 N N . LEU A 1 398 ? 15.373 -2.095 -32.889 1.00 89.31 398 LEU A N 1
ATOM 3201 C CA . LEU A 1 398 ? 15.394 -1.516 -31.541 1.00 89.31 398 LEU A CA 1
ATOM 3202 C C . LEU A 1 398 ? 14.538 -0.250 -31.440 1.00 89.31 398 LEU A C 1
ATOM 3204 O O . LEU A 1 398 ? 13.879 -0.043 -30.422 1.00 89.31 398 LEU A O 1
ATOM 3208 N N . PHE A 1 399 ? 14.524 0.586 -32.478 1.00 89.31 399 PHE A N 1
ATOM 3209 C CA . PHE A 1 399 ? 13.707 1.794 -32.516 1.00 89.31 399 PHE A CA 1
ATOM 3210 C C . PHE A 1 399 ? 12.211 1.457 -32.533 1.00 89.31 399 PHE A C 1
ATOM 3212 O O . PHE A 1 399 ? 11.457 1.980 -31.709 1.00 89.31 399 PHE A O 1
ATOM 3219 N N . ILE A 1 400 ? 11.793 0.528 -33.400 1.00 89.50 400 ILE A N 1
ATOM 3220 C CA . ILE A 1 400 ? 10.407 0.037 -33.454 1.00 89.50 400 ILE A CA 1
ATOM 3221 C C . ILE A 1 400 ? 10.015 -0.611 -32.122 1.00 89.50 400 ILE A C 1
ATOM 3223 O O . ILE A 1 400 ? 8.945 -0.323 -31.581 1.00 89.50 400 ILE A O 1
ATOM 3227 N N . PHE A 1 401 ? 10.892 -1.440 -31.551 1.00 89.06 401 PHE A N 1
ATOM 3228 C CA . PHE A 1 401 ? 10.687 -2.044 -30.236 1.00 89.06 401 PHE A CA 1
ATOM 3229 C C . PHE A 1 401 ? 10.502 -0.985 -29.142 1.00 89.06 401 PHE A C 1
ATOM 3231 O O . PHE A 1 401 ? 9.555 -1.075 -28.365 1.00 89.06 401 PHE A O 1
ATOM 3238 N N . ALA A 1 402 ? 11.349 0.047 -29.098 1.00 86.69 402 ALA A N 1
ATOM 3239 C CA . ALA A 1 402 ? 11.259 1.106 -28.097 1.00 86.69 402 ALA A CA 1
ATOM 3240 C C . ALA A 1 402 ? 9.969 1.934 -28.228 1.00 86.69 402 ALA A C 1
ATOM 3242 O O . ALA A 1 402 ? 9.343 2.282 -27.225 1.00 86.69 402 ALA A O 1
ATOM 3243 N N . LEU A 1 403 ? 9.530 2.218 -29.459 1.00 87.00 403 LEU A N 1
ATOM 3244 C CA . LEU A 1 403 ? 8.237 2.857 -29.710 1.00 87.00 403 LEU A CA 1
ATOM 3245 C C . LEU A 1 403 ? 7.077 1.976 -29.239 1.00 87.00 403 LEU A C 1
ATOM 3247 O O . LEU A 1 403 ? 6.195 2.444 -28.521 1.00 87.00 403 LEU A O 1
ATOM 3251 N N . THR A 1 404 ? 7.112 0.691 -29.591 1.00 87.06 404 THR A N 1
ATOM 3252 C CA . THR A 1 404 ? 6.065 -0.273 -29.231 1.00 87.06 404 THR A CA 1
ATOM 3253 C C . THR A 1 404 ? 5.985 -0.448 -27.719 1.00 87.06 404 THR A C 1
ATOM 3255 O O . THR A 1 404 ? 4.904 -0.417 -27.149 1.00 87.06 404 THR A O 1
ATOM 3258 N N . LYS A 1 405 ? 7.122 -0.545 -27.031 1.00 83.75 405 LYS A N 1
ATOM 3259 C CA . LYS A 1 405 ? 7.164 -0.690 -25.575 1.00 83.75 405 LYS A CA 1
ATOM 3260 C C . LYS A 1 405 ? 6.662 0.561 -24.851 1.00 83.75 405 LYS A C 1
ATOM 3262 O O . LYS A 1 405 ? 5.958 0.451 -23.848 1.00 83.75 405 LYS A O 1
ATOM 3267 N N . ARG A 1 406 ? 6.988 1.752 -25.365 1.00 79.94 406 ARG A N 1
ATOM 3268 C CA . ARG A 1 406 ? 6.573 3.030 -24.771 1.00 79.94 406 ARG A CA 1
ATOM 3269 C C . ARG A 1 406 ? 5.092 3.347 -24.983 1.00 79.94 406 ARG A C 1
ATOM 3271 O O . ARG A 1 406 ? 4.470 3.875 -24.068 1.00 79.94 406 ARG A O 1
ATOM 3278 N N . TYR A 1 407 ? 4.549 3.065 -26.167 1.00 78.69 407 TYR A N 1
ATOM 3279 C CA . TYR A 1 407 ? 3.193 3.487 -26.550 1.00 78.69 407 TYR A CA 1
ATOM 3280 C C . TYR A 1 407 ? 2.189 2.334 -26.676 1.00 78.69 407 TYR A C 1
ATOM 3282 O O . TYR A 1 407 ? 0.989 2.562 -26.580 1.00 78.69 407 TYR A O 1
ATOM 3290 N N . GLY A 1 408 ? 2.654 1.103 -26.880 1.00 72.88 408 GLY A N 1
ATOM 3291 C CA . GLY A 1 408 ? 1.813 -0.085 -27.046 1.00 72.88 408 GLY A CA 1
ATOM 3292 C C . GLY A 1 408 ? 1.378 -0.748 -25.738 1.00 72.88 408 GLY A C 1
ATOM 3293 O O . GLY A 1 408 ? 0.388 -1.466 -25.743 1.00 72.88 408 GLY A O 1
ATOM 3294 N N . SER A 1 409 ? 2.051 -0.475 -24.615 1.00 63.44 409 SER A N 1
ATOM 3295 C CA . SER A 1 409 ? 1.778 -1.113 -23.310 1.00 63.44 409 SER A CA 1
ATOM 3296 C C . SER A 1 409 ? 0.498 -0.625 -22.599 1.00 63.44 409 SER A C 1
ATOM 3298 O O . SER A 1 409 ? 0.271 -0.984 -21.447 1.00 63.44 409 SER A O 1
ATOM 3300 N N . PHE A 1 410 ? -0.315 0.204 -23.262 1.00 57.62 410 PHE A N 1
ATOM 3301 C CA . PHE A 1 410 ? -1.517 0.861 -22.719 1.00 57.62 410 PHE A CA 1
ATOM 3302 C C . PHE A 1 410 ? -2.836 0.342 -23.313 1.00 57.62 410 PHE A C 1
ATOM 3304 O O . PHE A 1 410 ? -3.877 0.965 -23.111 1.00 57.62 410 PHE A O 1
ATOM 3311 N N . LYS A 1 411 ? -2.795 -0.742 -24.094 1.00 46.94 411 LYS A N 1
ATOM 3312 C CA . LYS A 1 411 ? -3.990 -1.365 -24.675 1.00 46.94 411 LYS A CA 1
ATOM 3313 C C . LYS A 1 411 ? -4.468 -2.564 -23.880 1.00 46.94 411 LYS A C 1
ATOM 3315 O O . LYS A 1 411 ? -3.596 -3.323 -23.402 1.00 46.94 411 LYS A O 1
#

Secondary structure (DSSP, 8-state):
--EEEEEEEEEEETTEEPPPP--EEEEEE-SSEEEE-HHHHHHH-GGGTTS-EEEEEEEEEE-EEEEEEEES-SEEEEEE-TT---EEEEEEEE--SSEEEEES-EEEEEEEES--EEEES-EEEEEEESHHHHHHHHH--S--PPPPEEEEEES-EEEEEEE-S-EEEEEEES-EEEEEEE--TT-EEEEEEEESS-EEEEEEE-SEEEEEEEES-EEEEEEE-TT-EEEEEEEES-EEEEEES--TTTBSS--HHHHHHHHHHHHHTT-HHHHHHHHHHHHHHHGGG---HHHHHHHHHHHHHHTTTT-HHHHHHHHHHHHHHHHHHHHHHHHHSS-EEEETTS-B--SHHHHHHHHHHHHHHHTT---SSEEEESHHHHHHHHHHHHHHHHHHHHHHHHHHHHHSTT-

Foldseek 3Di:
DWKKKKKFFWADDPNDGDDTDPDIDMDTGPDLEDEDDQVVCCVVPVVCVVPHRGQEIEMEIADDAHHYEYEDHQEYEYEHDDPHQQEYAEYEYEHHNHAYEYECHEYAEYEYDPHAYAYENYEYAEYEYC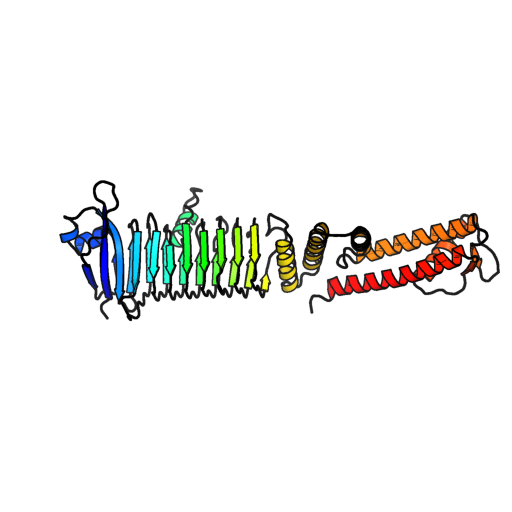PVVLVVVVVDPPPDARDAYHAHYYCYEYAEYEYAHAHQEYHHENYEYAYYDDPYADYEHAYYAADHAYEYAEYEAHHEYEEYEHECYEYAEYEYDPSAAYEYYHYYNYYYNAYADQAPRRYPDLDLVSLVSQLRRCLNVVNLVSNLVSVLSNVVRVVVPDDDPVVVVVVVCCCQQCSVLSRLVSLVVVLVVLLLVQLVVLLVCLEPPPWHKAFPVGDRDHDPVSSVVSSVCSVCLLCVVCPVRIDTTDDVSVVSSVVSNVVSVVSVVSSVSSCCVSNVSND